Protein 3RAG (pdb70)

Solvent-accessible surface area: 21184 Å² total

Radius of gyration: 26.24 Å; Cα contacts (8 Å, |Δi|>4): 900; chains: 2; bounding box: 59×52×84 Å

Sequence (440 aa):
NATREATIRQILVITDGCSNIGPDPVEAARRAHRHGIVVNVIGIVGRGDAGEQGYQQEAHSIADAGGGCRIVQPADISATAQTHQTQTLQQVVNQELLAVGKSTEDLPPADRARVQVVEKLEEDEVALHLVVCLDTSASRDKIPTVREAVRDLALSLKVRSGPLAVSVIAFPGKGEEATRLVQPFSSEVNVAALEAELVARGGTPTGPAIDHAADLLLSHARNVDATREATIRQILVITDGCSNIGPDPVEAARRAHRHGIVVNVIGIVGAGEQGYQEAHSIADAGGGCRIVQPADISATAQTHQTQTLQQVVNQELLAVGKSTEDLPPADRARVQVVEKLEDEVVALHLVVCLDTSASRDKIPTVVREAVRDLALSLKVRSGPLAVSVIAFPGKEATRLVQPFSSEVNVAALEAELVARGGTPTGPAIDHAADLLLSHARNVD

InterPro domains:
  IPR002035 von Willebrand factor, type A [PF13519] (134-226)
  IPR002035 von Willebrand factor, type A [PS50234] (1-100)
  IPR036465 von Willebrand factor A-like domain superfamily [G3DSA:3.40.50.410] (1-239)
  IPR036465 von Willebrand factor A-like domain superfamily [SSF53300] (3-72)
  IPR036465 von Willebrand factor A-like domain superfamily [SSF53300] (132-235)

Nearest PDB structures (foldseek):
  3rag-assembly2_B  TM=1.002E+00  e=1.460E-38  Alicyclobacillus acidocaldarius subsp. acidocaldarius DSM 446
  3rag-assembly1_A  TM=9.803E-01  e=7.855E-36  Alicyclobacillus acidocaldarius subsp. acidocaldarius DSM 446
  5jc8-assembly1_D  TM=3.194E-01  e=1.294E-02  Paraburkholderia xenovorans LB400
  5jc8-assembly1_B  TM=3.139E-01  e=3.230E-02  Paraburkholderia xenovorans LB400
  3gdf-assembly1_B  TM=3.254E-01  e=4.819E-02  Cladosporium herbarum

Foldseek 3Di:
DVLAPLEAAEEEEEEAADFDDADQQLVLLLVLVVVVYQYEYEHEDDDDPSVRRDCPSNVSSNVSNVHYYYYHLVCLQVVLLLLVSLNLLVVLQVVVVVVPDGLVRDPPVVVVVSVVSVLSSQAREYEYEYEYEQAQVAVSLVSVLVSVQSSLVVSLVGNYAYWYWYKYAPAPDPRGIGGLGATDSGDDSVSSVVGRHHHDGGDNNVSSNVSSVSRVVVVVVVD/DLAVQEAAEEEEEEADDADDDDQLLVLLLVLVVVVYQYEYEHEPLVVVVPVVSNVSNNVSNLHYDYYHLLCLQVVPLLLVSLSLLVVLQVVVCVVPDGLVRDDVVVVVVSVVSVLSSQAHEYEYEYEYEQAQSAPRLVSNLVSVQSNLVVNLVGPYAYWYWYKYAPFVPRIGTQGATDSGDDSVSSVVGRHHHHGGNNNVSSNVSSVSRVVVVVVVD

B-factor: mean 42.64, std 16.04, range [14.72, 180.89]

Secondary structure (DSSP, 8-state):
----S--EEEEEEEESS---SSS-HHHHHHHHHHTT-EEEEEEE--SSS-TT---HHHHHHHHHTT--EEE-GGGHHHHH-------HHHHHHHHHHH----GGGS-HHHHHH--HHHHHHHHS-EEEEEEEE-S----SHHHHHHHHHHHHHHHTTSSS-EEEEEEEES-STT-S-EEEEEEESS--HHHHHHH----S---HHHHHHHHHHHHHHHHHHH-/---TT-EEEEEEEESS---SSS-HHHHHHHHHTTT-EEEEEEEP--GGGTTHHHHHHHHHTB--EEE-GGGHHHHH-------HHHHHHHHHHH----GGGS-HHHHHH--HHHHHHHHS-EEEEEEEE-S----SHHHHHHHHHHHHHHHTTSSS-EEEEEEEES-----EEEEEEESS--HHHHHHH----S---HHHHHHHHHHHHHHHHHHH-

CATH classification: 3.40.50.410

Structure (mmCIF, N/CA/C/O backbone):
data_3RAG
#
_entry.id   3RAG
#
_cell.length_a   46.696
_cell.length_b   85.889
_cell.length_c   132.971
_cell.angle_alpha   90.00
_cell.angle_beta   90.00
_cell.angle_gamma   90.00
#
_symmetry.space_group_name_H-M   'P 21 21 21'
#
loop_
_entity.id
_entity.type
_entity.pdbx_description
1 polymer 'uncharacterized protein'
2 non-polymer 'SODIUM ION'
3 non-polymer GLYCEROL
4 water water
#
loop_
_atom_site.group_PDB
_atom_site.id
_atom_site.type_symbol
_atom_site.label_atom_id
_atom_site.label_alt_id
_atom_site.label_comp_id
_atom_site.label_asym_id
_atom_site.label_entity_id
_atom_site.label_seq_id
_atom_site.pdbx_PDB_ins_code
_atom_site.Cartn_x
_atom_site.Cartn_y
_atom_site.Cartn_z
_atom_site.occupancy
_atom_site.B_iso_or_equiv
_atom_site.auth_seq_id
_atom_site.auth_comp_id
_atom_site.auth_asym_id
_atom_site.auth_atom_id
_atom_site.pdbx_PDB_model_num
ATOM 1 N N . ASN A 1 2 ? -6.257 3.290 98.827 1.00 58.28 -1 ASN A N 1
ATOM 2 C CA . ASN A 1 2 ? -7.671 2.915 98.814 1.00 55.77 -1 ASN A CA 1
ATOM 3 C C . ASN A 1 2 ? -8.488 3.511 99.969 1.00 58.11 -1 ASN A C 1
ATOM 4 O O . ASN A 1 2 ? -7.946 4.182 100.867 1.00 55.59 -1 ASN A O 1
ATOM 9 N N . ALA A 1 3 ? -9.795 3.273 99.934 1.00 58.89 0 ALA A N 1
ATOM 10 C CA . ALA A 1 3 ? -10.712 3.839 100.923 1.00 62.23 0 ALA A CA 1
ATOM 11 C C . ALA A 1 3 ? -10.405 3.382 102.344 1.00 60.48 0 ALA A C 1
ATOM 12 O O . ALA A 1 3 ? -10.439 4.173 103.286 1.00 57.91 0 ALA A O 1
ATOM 22 N N . THR A 1 5 ? -7.682 2.463 103.685 1.00 41.45 2 THR A N 1
ATOM 23 C CA . THR A 1 5 ? -6.462 3.103 104.163 1.00 43.66 2 THR A CA 1
ATOM 24 C C . THR A 1 5 ? -6.765 4.528 104.614 1.00 49.47 2 THR A C 1
ATOM 25 O O . THR A 1 5 ? -6.288 4.997 105.661 1.00 41.05 2 THR A O 1
ATOM 29 N N . ARG A 1 6 ? -7.572 5.222 103.819 1.00 46.60 3 ARG A N 1
ATOM 30 C CA . ARG A 1 6 ? -7.922 6.602 104.127 1.00 49.00 3 ARG A CA 1
ATOM 31 C C . ARG A 1 6 ? -8.772 6.652 105.389 1.00 49.14 3 ARG A C 1
ATOM 32 O O . ARG A 1 6 ? -8.689 7.595 106.171 1.00 48.23 3 ARG A O 1
ATOM 40 N N . GLU A 1 7 ? -9.562 5.614 105.607 1.00 43.33 4 GLU A N 1
ATOM 41 C CA . GLU A 1 7 ? -10.473 5.589 106.741 1.00 47.90 4 GLU A CA 1
ATOM 42 C C . GLU A 1 7 ? -9.799 5.121 108.032 1.00 48.11 4 GLU A C 1
ATOM 43 O O . GLU A 1 7 ? -10.290 5.395 109.121 1.00 52.02 4 GLU A O 1
ATOM 49 N N . ALA A 1 8 ? -8.686 4.401 107.913 1.00 37.99 5 ALA A N 1
ATOM 50 C CA . ALA A 1 8 ? -8.098 3.745 109.079 1.00 33.64 5 ALA A CA 1
ATOM 51 C C . ALA A 1 8 ? -7.035 4.611 109.775 1.00 34.10 5 ALA A C 1
ATOM 52 O O . ALA A 1 8 ? -6.082 4.086 110.346 1.00 36.06 5 ALA A O 1
ATOM 54 N N . THR A 1 9 ? -7.221 5.927 109.735 1.00 30.76 6 THR A N 1
ATOM 55 C CA . THR A 1 9 ? -6.277 6.861 110.380 1.00 33.93 6 THR A CA 1
ATOM 56 C C . THR A 1 9 ? -6.010 6.467 111.828 1.00 36.17 6 THR A C 1
ATOM 57 O O . THR A 1 9 ? -6.940 6.157 112.573 1.00 34.49 6 THR A O 1
ATOM 61 N N . ILE A 1 10 ? -4.736 6.464 112.220 1.00 28.26 7 ILE A N 1
ATOM 62 C CA . ILE A 1 10 ? -4.361 6.061 113.575 1.00 26.88 7 ILE A CA 1
ATOM 63 C C . ILE A 1 10 ? -4.222 7.329 114.431 1.00 27.67 7 ILE A C 1
ATOM 64 O O . ILE A 1 10 ? -3.681 8.324 113.971 1.00 28.96 7 ILE A O 1
ATOM 69 N N . ARG A 1 11 ? -4.750 7.286 115.655 1.00 27.12 8 ARG A N 1
ATOM 70 C CA . ARG A 1 11 ? -4.725 8.436 116.555 1.00 30.54 8 ARG A CA 1
ATOM 71 C C . ARG A 1 11 ? -4.190 8.011 117.918 1.00 26.88 8 ARG A C 1
ATOM 72 O O . ARG A 1 11 ? -4.777 7.152 118.575 1.00 29.39 8 ARG A O 1
ATOM 80 N N . GLN A 1 12 ? -3.077 8.598 118.339 1.00 27.21 9 GLN A N 1
ATOM 81 C CA . GLN A 1 12 ? -2.437 8.138 119.557 1.00 22.65 9 GLN A CA 1
ATOM 82 C C . GLN A 1 12 ? -1.987 9.307 120.390 1.00 24.32 9 GLN A C 1
ATOM 83 O O . GLN A 1 12 ? -1.644 10.361 119.863 1.00 25.92 9 GLN A O 1
ATOM 89 N N . ILE A 1 13 ? -2.000 9.099 121.696 1.00 24.23 10 ILE A N 1
ATOM 90 C CA . ILE A 1 13 ? -1.437 10.055 122.638 1.00 24.82 10 ILE A CA 1
ATOM 91 C C . ILE A 1 13 ? -0.310 9.311 123.337 1.00 26.89 10 ILE A C 1
ATOM 92 O O . ILE A 1 13 ? -0.523 8.220 123.869 1.00 25.25 10 ILE A O 1
ATOM 97 N N . LEU A 1 14 ? 0.893 9.879 123.327 1.00 23.42 11 LEU A N 1
ATOM 98 C CA . LEU A 1 14 ? 2.020 9.227 123.989 1.00 23.36 11 LEU A CA 1
ATOM 99 C C . LEU A 1 14 ? 2.438 10.090 125.174 1.00 24.07 11 LEU A C 1
ATOM 100 O O . LEU A 1 14 ? 2.916 11.204 125.004 1.00 24.91 11 LEU A O 1
ATOM 105 N N . VAL A 1 15 ? 2.263 9.579 126.387 1.00 23.39 12 VAL A N 1
ATOM 106 C CA . VAL A 1 15 ? 2.626 10.348 127.569 1.00 22.61 12 VAL A CA 1
ATOM 107 C C . VAL A 1 15 ? 4.011 9.889 128.022 1.00 21.76 12 VAL A C 1
ATOM 108 O O . VAL A 1 15 ? 4.230 8.691 128.195 1.00 24.26 12 VAL A O 1
ATOM 112 N N . ILE A 1 16 ? 4.919 10.837 128.237 1.00 23.53 13 ILE A N 1
ATOM 113 C CA . ILE A 1 16 ? 6.256 10.533 128.749 1.00 24.28 13 ILE A CA 1
ATOM 114 C C . ILE A 1 16 ? 6.412 11.241 130.093 1.00 24.15 13 ILE A C 1
ATOM 115 O O . ILE A 1 16 ? 6.299 12.481 130.172 1.00 23.79 13 ILE A O 1
ATOM 120 N N . THR A 1 17 ? 6.669 10.483 131.154 1.00 22.24 14 THR A N 1
ATOM 121 C CA . THR A 1 17 ? 6.479 11.042 132.486 1.00 23.62 14 THR A CA 1
ATOM 122 C C . THR A 1 17 ? 7.430 10.404 133.487 1.00 26.68 14 THR A C 1
ATOM 123 O O . THR A 1 17 ? 7.896 9.280 133.269 1.00 27.21 14 THR A O 1
ATOM 127 N N . ASP A 1 18 ? 7.726 11.103 134.580 1.00 24.59 15 ASP A N 1
ATOM 128 C CA . ASP A 1 18 ? 8.535 10.484 135.643 1.00 25.72 15 ASP A CA 1
ATOM 129 C C . ASP A 1 18 ? 7.786 10.253 136.954 1.00 28.98 15 ASP A C 1
ATOM 130 O O . ASP A 1 18 ? 8.401 10.150 138.027 1.00 27.10 15 ASP A O 1
ATOM 135 N N . GLY A 1 19 ? 6.458 10.157 136.882 1.00 26.94 16 GLY A N 1
ATOM 136 C CA . GLY A 1 19 ? 5.711 9.730 138.054 1.00 28.23 16 GLY A CA 1
ATOM 137 C C . GLY A 1 19 ? 4.241 10.091 138.004 1.00 33.54 16 GLY A C 1
ATOM 138 O O . GLY A 1 19 ? 3.848 10.970 137.241 1.00 30.84 16 GLY A O 1
ATOM 139 N N . CYS A 1 20 ? 3.445 9.458 138.861 1.00 27.83 17 CYS A N 1
ATOM 140 C CA . CYS A 1 20 ? 1.996 9.636 138.857 1.00 28.36 17 CYS A CA 1
ATOM 141 C C . CYS A 1 20 ? 1.550 11.085 139.058 1.00 27.40 17 CYS A C 1
ATOM 142 O O . CYS A 1 20 ? 2.234 11.882 139.705 1.00 27.97 17 CYS A O 1
ATOM 145 N N . SER A 1 21 ? 0.382 11.418 138.518 1.00 28.90 18 SER A N 1
ATOM 146 C CA . SER A 1 21 ? -0.165 12.778 138.694 1.00 29.55 18 SER A CA 1
ATOM 147 C C . SER A 1 21 ? -0.301 13.133 140.164 1.00 31.83 18 SER A C 1
ATOM 148 O O . SER A 1 21 ? -0.553 12.270 141.008 1.00 32.09 18 SER A O 1
ATOM 151 N N . ASN A 1 22 ? -0.156 14.417 140.482 1.00 27.72 19 ASN A N 1
ATOM 152 C CA . ASN A 1 22 ? -0.296 14.832 141.863 1.00 27.05 19 ASN A CA 1
ATOM 153 C C . ASN A 1 22 ? -1.089 16.115 141.988 1.00 31.69 19 ASN A C 1
ATOM 154 O O . ASN A 1 22 ? -1.151 16.693 143.054 1.00 30.88 19 ASN A O 1
ATOM 159 N N . ILE A 1 23 ? -1.693 16.563 140.890 1.00 30.19 20 ILE A N 1
ATOM 160 C CA . ILE A 1 23 ? -2.561 17.744 140.960 1.00 30.29 20 ILE A CA 1
ATOM 161 C C . ILE A 1 23 ? -3.606 17.613 139.857 1.00 27.24 20 ILE A C 1
ATOM 162 O O . ILE A 1 23 ? -3.331 17.063 138.786 1.00 29.33 20 ILE A O 1
ATOM 167 N N . GLY A 1 24 ? -4.825 18.058 140.137 1.00 30.20 21 GLY A N 1
ATOM 168 C CA . GLY A 1 24 ? -5.833 18.018 139.093 1.00 27.89 21 GLY A CA 1
ATOM 169 C C . GLY A 1 24 ? -6.554 16.683 138.985 1.00 31.77 21 GLY A C 1
ATOM 170 O O . GLY A 1 24 ? -6.349 15.775 139.792 1.00 31.27 21 GLY A O 1
ATOM 171 N N . PRO A 1 25 ? -7.422 16.564 137.979 1.00 29.32 22 PRO A N 1
ATOM 172 C CA . PRO A 1 25 ? -8.340 15.423 137.909 1.00 27.76 22 PRO A CA 1
ATOM 173 C C . PRO A 1 25 ? -7.670 14.154 137.372 1.00 30.50 22 PRO A C 1
ATOM 174 O O . PRO A 1 25 ? -6.535 14.173 136.885 1.00 30.03 22 PRO A O 1
ATOM 178 N N . ASP A 1 26 ? -8.380 13.046 137.510 1.00 26.64 23 ASP A N 1
ATOM 179 C CA . ASP A 1 26 ? -7.813 11.706 137.274 1.00 29.02 23 ASP A CA 1
ATOM 180 C C . ASP A 1 26 ? -7.504 11.390 135.812 1.00 27.09 23 ASP A C 1
ATOM 181 O O . ASP A 1 26 ? -8.392 11.363 134.966 1.00 27.88 23 ASP A O 1
ATOM 186 N N . PRO A 1 27 ? -6.216 11.162 135.489 1.00 26.05 24 PRO A N 1
ATOM 187 C CA . PRO A 1 27 ? -5.854 10.894 134.089 1.00 25.59 24 PRO A CA 1
ATOM 188 C C . PRO A 1 27 ? -6.355 9.533 133.605 1.00 25.46 24 PRO A C 1
ATOM 189 O O . PRO A 1 27 ? -6.409 9.300 132.397 1.00 27.34 24 PRO A O 1
ATOM 193 N N . VAL A 1 28 ? -6.680 8.621 134.524 1.00 23.82 25 VAL A N 1
ATOM 194 C CA . VAL A 1 28 ? -7.222 7.344 134.079 1.00 27.72 25 VAL A CA 1
ATOM 195 C C . VAL A 1 28 ? -8.562 7.573 133.365 1.00 28.67 25 VAL A C 1
ATOM 196 O O . VAL A 1 28 ? -8.838 6.998 132.312 1.00 27.19 25 VAL A O 1
ATOM 200 N N . GLU A 1 29 ? -9.387 8.425 133.942 1.00 27.51 26 GLU A N 1
ATOM 201 C CA . GLU A 1 29 ? -10.663 8.783 133.326 1.00 30.91 26 GLU A CA 1
ATOM 202 C C . GLU A 1 29 ? -10.467 9.539 132.009 1.00 30.15 26 GLU A C 1
ATOM 203 O O . GLU A 1 29 ? -11.225 9.349 131.051 1.00 30.24 26 GLU A O 1
ATOM 209 N N . ALA A 1 30 ? -9.460 10.411 131.965 1.00 28.33 27 ALA A N 1
ATOM 210 C CA . ALA A 1 30 ? -9.145 11.140 130.736 1.00 29.57 27 ALA A CA 1
ATOM 211 C C . ALA A 1 30 ? -8.800 10.169 129.618 1.00 31.23 27 ALA A C 1
ATOM 212 O O . ALA A 1 30 ? -9.232 10.333 128.468 1.00 30.36 27 ALA A O 1
ATOM 214 N N . ALA A 1 31 ? -8.013 9.140 129.946 1.00 28.11 28 ALA A N 1
ATOM 215 C CA . ALA A 1 31 ? -7.620 8.163 128.938 1.00 26.23 28 ALA A CA 1
ATOM 216 C C . ALA A 1 31 ? -8.836 7.354 128.499 1.00 26.29 28 ALA A C 1
ATOM 217 O O . ALA A 1 31 ? -8.973 7.013 127.323 1.00 27.81 28 ALA A O 1
ATOM 219 N N . ARG A 1 32 ? -9.700 7.020 129.450 1.00 30.34 29 ARG A N 1
ATOM 220 C CA . ARG A 1 32 ? -10.913 6.257 129.128 1.00 30.13 29 ARG A CA 1
ATOM 221 C C . ARG A 1 32 ? -11.790 7.076 128.157 1.00 28.45 29 ARG A C 1
ATOM 222 O O . ARG A 1 32 ? -12.304 6.545 127.169 1.00 32.56 29 ARG A O 1
ATOM 230 N N . ARG A 1 33 ? -11.949 8.372 128.431 1.00 30.62 30 ARG A N 1
ATOM 231 C CA . ARG A 1 33 ? -12.638 9.273 127.489 1.00 29.39 30 ARG A CA 1
ATOM 232 C C . ARG A 1 33 ? -12.006 9.289 126.106 1.00 33.75 30 ARG A C 1
ATOM 233 O O . ARG A 1 33 ? -12.698 9.187 125.092 1.00 30.33 30 ARG A O 1
ATOM 241 N N . ALA A 1 34 ? -10.689 9.463 126.061 1.00 28.14 31 ALA A N 1
ATOM 242 C CA . ALA A 1 34 ? -9.972 9.444 124.784 1.00 29.06 31 ALA A CA 1
ATOM 243 C C . ALA A 1 34 ? -10.253 8.174 123.984 1.00 30.54 31 ALA A C 1
ATOM 244 O O . ALA A 1 34 ? -10.508 8.234 122.772 1.00 30.59 31 ALA A O 1
ATOM 246 N N . HIS A 1 35 ? -10.179 7.026 124.657 1.00 28.53 32 HIS A N 1
ATOM 247 C CA . HIS A 1 35 ? -10.324 5.737 123.987 1.00 27.98 32 HIS A CA 1
ATOM 248 C C . HIS A 1 35 ? -11.712 5.520 123.384 1.00 31.02 32 HIS A C 1
ATOM 249 O O . HIS A 1 35 ? -11.843 4.799 122.399 1.00 32.51 32 HIS A O 1
ATOM 256 N N . ARG A 1 36 ? -12.741 6.147 123.948 1.00 32.19 33 ARG A N 1
ATOM 257 C CA . ARG A 1 36 ? -14.079 6.039 123.363 1.00 34.62 33 ARG A CA 1
ATOM 258 C C . ARG A 1 36 ? -14.092 6.609 121.940 1.00 41.24 33 ARG A C 1
ATOM 259 O O . ARG A 1 36 ? -14.942 6.252 121.124 1.00 41.49 33 ARG A O 1
ATOM 267 N N . HIS A 1 37 ? -13.137 7.486 121.639 1.00 37.59 34 HIS A N 1
ATOM 268 C CA . HIS A 1 37 ? -13.029 8.066 120.297 1.00 37.39 34 HIS A CA 1
ATOM 269 C C . HIS A 1 37 ? -12.098 7.284 119.403 1.00 40.29 34 HIS A C 1
ATOM 270 O O . HIS A 1 37 ? -11.816 7.705 118.280 1.00 46.18 34 HIS A O 1
ATOM 277 N N . GLY A 1 38 ? -11.603 6.154 119.898 1.00 33.74 35 GLY A N 1
ATOM 278 C CA . GLY A 1 38 ? -10.670 5.352 119.134 1.00 36.41 35 GLY A CA 1
ATOM 279 C C . GLY A 1 38 ? -9.204 5.748 119.313 1.00 37.14 35 GLY A C 1
ATOM 280 O O . GLY A 1 38 ? -8.306 5.125 118.744 1.00 42.57 35 GLY A O 1
ATOM 281 N N . ILE A 1 39 ? -8.952 6.750 120.139 1.00 29.83 36 ILE A N 1
ATOM 282 C CA . ILE A 1 39 ? -7.568 7.158 120.415 1.00 26.17 36 ILE A CA 1
ATOM 283 C C . ILE A 1 39 ? -6.918 6.127 121.321 1.00 28.54 36 ILE A C 1
ATOM 284 O O . ILE A 1 39 ? -7.547 5.660 122.270 1.00 30.41 36 ILE A O 1
ATOM 289 N N . VAL A 1 40 ? -5.661 5.782 121.055 1.00 24.59 37 VAL A N 1
ATOM 290 C CA . VAL A 1 40 ? -4.953 4.847 121.930 1.00 24.08 37 VAL A CA 1
ATOM 291 C C . VAL A 1 40 ? -3.967 5.679 122.747 1.00 27.34 37 VAL A C 1
ATOM 292 O O . VAL A 1 40 ? -3.276 6.535 122.180 1.00 27.25 37 VAL A O 1
ATOM 296 N N . VAL A 1 41 ? -3.905 5.441 124.065 1.00 26.68 38 VAL A N 1
ATOM 297 C CA . VAL A 1 41 ? -3.001 6.210 124.928 1.00 25.61 38 VAL A CA 1
ATOM 298 C C . VAL A 1 41 ? -1.909 5.273 125.423 1.00 26.60 38 VAL A C 1
ATOM 299 O O . VAL A 1 41 ? -2.202 4.247 126.054 1.00 27.46 38 VAL A O 1
ATOM 303 N N . ASN A 1 42 ? -0.662 5.618 125.105 1.00 24.40 39 ASN A N 1
ATOM 304 C CA . ASN A 1 42 ? 0.520 4.868 125.541 1.00 23.59 39 ASN A CA 1
ATOM 305 C C . ASN A 1 42 ? 1.276 5.687 126.587 1.00 23.81 39 ASN A C 1
ATOM 306 O O . ASN A 1 42 ? 1.223 6.929 126.569 1.00 24.51 39 ASN A O 1
ATOM 311 N N . VAL A 1 43 ? 1.939 5.020 127.525 1.00 26.50 40 VAL A N 1
ATOM 312 C CA . VAL A 1 43 ? 2.668 5.749 128.570 1.00 24.02 40 VAL A CA 1
ATOM 313 C C . VAL A 1 43 ? 4.071 5.176 128.723 1.00 23.60 40 VAL A C 1
ATOM 314 O O . VAL A 1 43 ? 4.249 3.960 128.882 1.00 25.33 40 VAL A O 1
ATOM 318 N N . ILE A 1 44 ? 5.053 6.064 128.692 1.00 23.46 41 ILE A N 1
ATOM 319 C CA . ILE A 1 44 ? 6.411 5.691 129.069 1.00 23.88 41 ILE A CA 1
ATOM 320 C C . ILE A 1 44 ? 6.731 6.315 130.418 1.00 25.16 41 ILE A C 1
ATOM 321 O O . ILE A 1 44 ? 6.703 7.548 130.577 1.00 26.33 41 ILE A O 1
ATOM 326 N N . GLY A 1 45 ? 7.041 5.463 131.393 1.00 24.12 42 GLY A N 1
ATOM 327 C CA . GLY A 1 45 ? 7.497 5.934 132.701 1.00 24.49 42 GLY A CA 1
ATOM 328 C C . GLY A 1 45 ? 9.027 5.882 132.690 1.00 29.47 42 GLY A C 1
ATOM 329 O O . GLY A 1 45 ? 9.615 4.987 132.098 1.00 30.10 42 GLY A O 1
ATOM 330 N N . ILE A 1 46 ? 9.670 6.849 133.328 1.00 30.59 43 ILE A N 1
ATOM 331 C CA . ILE A 1 46 ? 11.125 6.926 133.286 1.00 26.21 43 ILE A CA 1
ATOM 332 C C . ILE A 1 46 ? 11.736 6.476 134.606 1.00 27.78 43 ILE A C 1
ATOM 333 O O . ILE A 1 46 ? 11.358 6.956 135.680 1.00 32.94 43 ILE A O 1
ATOM 338 N N . VAL A 1 47 ? 12.674 5.533 134.534 1.00 29.04 44 VAL A N 1
ATOM 339 C CA . VAL A 1 47 ? 13.474 5.165 135.700 1.00 33.88 44 VAL A CA 1
ATOM 340 C C . VAL A 1 47 ? 14.574 6.236 135.906 1.00 37.37 44 VAL A C 1
ATOM 341 O O . VAL A 1 47 ? 15.464 6.382 135.065 1.00 38.17 44 VAL A O 1
ATOM 345 N N . GLY A 1 48 ? 14.497 6.977 137.000 1.00 42.42 45 GLY A N 1
ATOM 346 C CA . GLY A 1 48 ? 15.502 7.970 137.363 1.00 49.03 45 GLY A CA 1
ATOM 347 C C . GLY A 1 48 ? 16.545 7.390 138.310 1.00 49.56 45 GLY A C 1
ATOM 348 O O . GLY A 1 48 ? 17.030 6.281 138.083 1.00 45.49 45 GLY A O 1
ATOM 349 N N . ARG A 1 49 ? 16.888 8.127 139.367 1.00 49.69 46 ARG A N 1
ATOM 350 C CA . ARG A 1 49 ? 17.865 7.665 140.364 1.00 49.90 46 ARG A CA 1
ATOM 351 C C . ARG A 1 49 ? 17.492 8.187 141.759 1.00 48.55 46 ARG A C 1
ATOM 352 O O . ARG A 1 49 ? 16.638 9.062 141.887 1.00 55.26 46 ARG A O 1
ATOM 360 N N . GLY A 1 50 ? 18.137 7.658 142.795 1.00 40.67 47 GLY A N 1
ATOM 361 C CA . GLY A 1 50 ? 17.822 8.028 144.162 1.00 42.39 47 GLY A CA 1
ATOM 362 C C . GLY A 1 50 ? 16.869 7.021 144.782 1.00 50.95 47 GLY A C 1
ATOM 363 O O . GLY A 1 50 ? 16.934 5.827 144.481 1.00 58.72 47 GLY A O 1
ATOM 364 N N . ASP A 1 51 ? 15.968 7.491 145.639 1.00 40.86 48 ASP A N 1
ATOM 365 C CA . ASP A 1 51 ? 15.049 6.574 146.323 1.00 36.39 48 ASP A CA 1
ATOM 366 C C . ASP A 1 51 ? 13.764 6.350 145.527 1.00 34.96 48 ASP A C 1
ATOM 367 O O . ASP A 1 51 ? 12.879 5.614 145.975 1.00 35.59 48 ASP A O 1
ATOM 372 N N . ALA A 1 52 ? 13.677 6.987 144.354 1.00 32.09 49 ALA A N 1
ATOM 373 C CA . ALA A 1 52 ? 12.537 6.852 143.436 1.00 30.81 49 ALA A CA 1
ATOM 374 C C . ALA A 1 52 ? 11.191 7.188 144.076 1.00 32.85 49 ALA A C 1
ATOM 375 O O . ALA A 1 52 ? 10.152 6.711 143.634 1.00 30.97 49 ALA A O 1
ATOM 377 N N . GLY A 1 53 ? 11.210 8.020 145.107 1.00 32.24 50 GLY A N 1
ATOM 378 C CA . GLY A 1 53 ? 10.014 8.321 145.873 1.00 34.58 50 GLY A CA 1
ATOM 379 C C . GLY A 1 53 ? 8.845 8.800 145.026 1.00 35.23 50 GLY A C 1
ATOM 380 O O . GLY A 1 53 ? 7.706 8.453 145.306 1.00 36.68 50 GLY A O 1
ATOM 381 N N . GLU A 1 54 ? 9.124 9.599 143.996 1.00 33.05 51 GLU A N 1
ATOM 382 C CA . GLU A 1 54 ? 8.061 10.221 143.202 1.00 34.41 51 GLU A CA 1
ATOM 383 C C . GLU A 1 54 ? 7.684 9.388 141.993 1.00 33.61 51 GLU A C 1
ATOM 384 O O . GLU A 1 54 ? 6.681 9.658 141.317 1.00 34.99 51 GLU A O 1
ATOM 390 N N . GLN A 1 55 ? 8.486 8.364 141.719 1.00 33.42 52 GLN A N 1
ATOM 391 C CA . GLN A 1 55 ? 8.315 7.587 140.509 1.00 32.84 52 GLN A CA 1
ATOM 392 C C . GLN A 1 55 ? 7.343 6.415 140.706 1.00 32.79 52 GLN A C 1
ATOM 393 O O . GLN A 1 55 ? 7.729 5.250 140.634 1.00 33.99 52 GLN A O 1
ATOM 399 N N . GLY A 1 56 ? 6.084 6.727 140.985 1.00 32.91 53 GLY A N 1
ATOM 400 C CA . GLY A 1 56 ? 5.087 5.671 141.080 1.00 32.46 53 GLY A CA 1
ATOM 401 C C . GLY A 1 56 ? 4.394 5.480 139.751 1.00 27.78 53 GLY A C 1
ATOM 402 O O . GLY A 1 56 ? 3.875 6.445 139.172 1.00 29.09 53 GLY A O 1
ATOM 403 N N . TYR A 1 57 ? 4.370 4.243 139.267 1.00 27.92 54 TYR A N 1
ATOM 404 C CA . TYR A 1 57 ? 3.805 3.951 137.956 1.00 29.37 54 TYR A CA 1
ATOM 405 C C . TYR A 1 57 ? 2.567 3.047 137.967 1.00 26.21 54 TYR A C 1
ATOM 406 O O . TYR A 1 57 ? 2.210 2.506 136.941 1.00 25.85 54 TYR A O 1
ATOM 415 N N A GLN A 1 58 ? 1.922 2.951 139.126 0.44 27.35 55 GLN A N 1
ATOM 416 N N B GLN A 1 58 ? 1.910 2.874 139.114 0.56 27.91 55 GLN A N 1
ATOM 417 C CA A GLN A 1 58 ? 0.637 2.275 139.237 0.44 28.53 55 GLN A CA 1
ATOM 418 C CA B GLN A 1 58 ? 0.613 2.191 139.081 0.56 26.39 55 GLN A CA 1
ATOM 419 C C A GLN A 1 58 ? -0.417 2.972 138.366 0.44 27.62 55 GLN A C 1
ATOM 420 C C B GLN A 1 58 ? -0.285 2.985 138.140 0.56 26.97 55 GLN A C 1
ATOM 421 O O A GLN A 1 58 ? -1.239 2.327 137.709 0.44 26.40 55 GLN A O 1
ATOM 422 O O B GLN A 1 58 ? -0.894 2.425 137.231 0.56 26.46 55 GLN A O 1
ATOM 433 N N . GLU A 1 59 ? -0.370 4.299 138.366 1.00 25.86 56 GLU A N 1
ATOM 434 C CA . GLU A 1 59 ? -1.259 5.129 137.554 1.00 25.46 56 GLU A CA 1
ATOM 435 C C . GLU A 1 59 ? -0.933 5.001 136.072 1.00 24.32 56 GLU A C 1
ATOM 436 O O . GLU A 1 59 ? -1.821 4.873 135.235 1.00 26.98 56 GLU A O 1
ATOM 442 N N . ALA A 1 60 ? 0.348 5.039 135.730 1.00 24.36 57 ALA A N 1
ATOM 443 C CA . ALA A 1 60 ? 0.752 4.859 134.319 1.00 27.17 57 ALA A CA 1
ATOM 444 C C . ALA A 1 60 ? 0.160 3.580 133.716 1.00 28.48 57 ALA A C 1
ATOM 445 O O . ALA A 1 60 ? -0.338 3.586 132.596 1.00 25.49 57 ALA A O 1
ATOM 447 N N . HIS A 1 61 ? 0.220 2.486 134.472 1.00 28.43 58 HIS A N 1
ATOM 448 C CA . HIS A 1 61 ? -0.351 1.227 134.012 1.00 28.70 58 HIS A CA 1
ATOM 449 C C . HIS A 1 61 ? -1.867 1.340 133.831 1.00 29.46 58 HIS A C 1
ATOM 450 O O . HIS A 1 61 ? -2.420 0.835 132.838 1.00 29.17 58 HIS A O 1
ATOM 457 N N . SER A 1 62 ? -2.528 1.999 134.785 1.00 26.86 59 SER A N 1
ATOM 458 C CA . SER A 1 62 ? -3.979 2.173 134.698 1.00 27.66 59 SER A CA 1
ATOM 459 C C . SER A 1 62 ? -4.376 3.084 133.535 1.00 28.35 59 SER A C 1
ATOM 460 O O . SER A 1 62 ? -5.414 2.880 132.904 1.00 28.03 59 SER A O 1
ATOM 463 N N . ILE A 1 63 ? -3.552 4.095 133.260 1.00 25.64 60 ILE A N 1
ATOM 464 C CA . ILE A 1 63 ? -3.800 4.990 132.126 1.00 26.04 60 ILE A CA 1
ATOM 465 C C . ILE A 1 63 ? -3.713 4.208 130.826 1.00 27.96 60 ILE A C 1
ATOM 466 O O . ILE A 1 63 ? -4.581 4.309 129.955 1.00 26.16 60 ILE A O 1
ATOM 471 N N . ALA A 1 64 ? -2.654 3.422 130.670 1.00 26.26 61 ALA A N 1
ATOM 472 C CA . ALA A 1 64 ? -2.510 2.656 129.435 1.00 26.59 61 ALA A CA 1
ATOM 473 C C . ALA A 1 64 ? -3.644 1.629 129.284 1.00 27.98 61 ALA A C 1
ATOM 474 O O . ALA A 1 64 ? -4.200 1.448 128.200 1.00 27.63 61 ALA A O 1
ATOM 476 N N . ASP A 1 65 ? -4.019 0.993 130.385 1.00 28.39 62 ASP A N 1
ATOM 477 C CA . ASP A 1 65 ? -5.107 0.027 130.340 1.00 30.48 62 ASP A CA 1
ATOM 478 C C . ASP A 1 65 ? -6.388 0.697 129.859 1.00 30.85 62 ASP A C 1
ATOM 479 O O . ASP A 1 65 ? -7.036 0.235 128.914 1.00 28.52 62 ASP A O 1
ATOM 484 N N . ALA A 1 66 ? -6.749 1.810 130.492 1.00 28.51 63 ALA A N 1
ATOM 485 C CA . ALA A 1 66 ? -7.987 2.505 130.133 1.00 29.53 63 ALA A CA 1
ATOM 486 C C . ALA A 1 66 ? -7.936 3.142 128.750 1.00 31.49 63 ALA A C 1
ATOM 487 O O . ALA A 1 66 ? -8.975 3.313 128.098 1.00 29.90 63 ALA A O 1
ATOM 489 N N . GLY A 1 67 ? -6.738 3.525 128.308 1.00 26.46 64 GLY A N 1
ATOM 490 C CA . GLY A 1 67 ? -6.584 4.132 126.996 1.00 28.34 64 GLY A CA 1
ATOM 491 C C . GLY A 1 67 ? -6.303 3.144 125.883 1.00 32.54 64 GLY A C 1
ATOM 492 O O . GLY A 1 67 ? -5.987 3.539 124.756 1.00 30.60 64 GLY A O 1
ATOM 493 N N . GLY A 1 68 ? -6.405 1.849 126.199 1.00 28.87 65 GLY A N 1
ATOM 494 C CA . GLY A 1 68 ? -6.248 0.802 125.205 1.00 28.68 65 GLY A CA 1
ATOM 495 C C . GLY A 1 68 ? -4.838 0.686 124.654 1.00 32.84 65 GLY A C 1
ATOM 496 O O . GLY A 1 68 ? -4.641 0.169 123.549 1.00 28.57 65 GLY A O 1
ATOM 497 N N . GLY A 1 69 ? -3.849 1.147 125.419 1.00 26.95 66 GLY A N 1
ATOM 498 C CA . GLY A 1 69 ? -2.476 1.155 124.934 1.00 24.71 66 GLY A CA 1
ATOM 499 C C . GLY A 1 69 ? -1.503 0.377 125.816 1.00 27.32 66 GLY A C 1
ATOM 500 O O . GLY A 1 69 ? -1.886 -0.569 126.521 1.00 28.91 66 GLY A O 1
ATOM 509 N N . CYS A 1 71 ? 2.054 0.338 128.499 1.00 27.45 68 CYS A N 1
ATOM 510 C CA . CYS A 1 71 ? 2.914 1.060 129.432 1.00 24.86 68 CYS A CA 1
ATOM 511 C C . CYS A 1 71 ? 4.264 0.364 129.477 1.00 28.84 68 CYS A C 1
ATOM 512 O O . CYS A 1 71 ? 4.334 -0.868 129.647 1.00 26.08 68 CYS A O 1
ATOM 515 N N . ARG A 1 72 ? 5.335 1.138 129.329 1.00 25.26 69 ARG A N 1
ATOM 516 C CA . ARG A 1 72 ? 6.678 0.599 129.520 1.00 27.78 69 ARG A CA 1
ATOM 517 C C . ARG A 1 72 ? 7.424 1.560 130.440 1.00 26.82 69 ARG A C 1
ATOM 518 O O . ARG A 1 72 ? 7.155 2.755 130.436 1.00 27.95 69 ARG A O 1
ATOM 526 N N . ILE A 1 73 ? 8.364 1.018 131.200 1.00 25.83 70 ILE A N 1
ATOM 527 C CA . ILE A 1 73 ? 9.100 1.767 132.206 1.00 26.13 70 ILE A CA 1
ATOM 528 C C . ILE A 1 73 ? 10.587 1.586 131.903 1.00 30.17 70 ILE A C 1
ATOM 529 O O . ILE A 1 73 ? 11.085 0.473 131.911 1.00 29.22 70 ILE A O 1
ATOM 534 N N . VAL A 1 74 ? 11.291 2.672 131.579 1.00 25.97 71 VAL A N 1
ATOM 535 C CA . VAL A 1 74 ? 12.628 2.494 130.995 1.00 29.49 71 VAL A CA 1
ATOM 536 C C . VAL A 1 74 ? 13.591 3.556 131.470 1.00 29.35 71 VAL A C 1
ATOM 537 O O . VAL A 1 74 ? 13.177 4.609 131.925 1.00 27.26 71 VAL A O 1
ATOM 541 N N . GLN A 1 75 ? 14.884 3.271 131.375 1.00 30.02 72 GLN A N 1
ATOM 542 C CA . GLN A 1 75 ? 15.876 4.311 131.641 1.00 32.01 72 GLN A CA 1
ATOM 543 C C . GLN A 1 75 ? 15.887 5.341 130.512 1.00 34.19 72 GLN A C 1
ATOM 544 O O . GLN A 1 75 ? 15.429 5.056 129.398 1.00 30.78 72 GLN A O 1
ATOM 550 N N . PRO A 1 76 ? 16.389 6.554 130.802 1.00 30.93 73 PRO A N 1
ATOM 551 C CA . PRO A 1 76 ? 16.364 7.654 129.830 1.00 33.28 73 PRO A CA 1
ATOM 552 C C . PRO A 1 76 ? 16.994 7.264 128.491 1.00 28.85 73 PRO A C 1
ATOM 553 O O . PRO A 1 76 ? 16.432 7.596 127.465 1.00 31.97 73 PRO A O 1
ATOM 557 N N . ALA A 1 77 ? 18.104 6.528 128.520 1.00 35.13 74 ALA A N 1
ATOM 558 C CA . ALA A 1 77 ? 18.789 6.133 127.282 1.00 37.94 74 ALA A CA 1
ATOM 559 C C . ALA A 1 77 ? 17.887 5.324 126.350 1.00 38.43 74 ALA A C 1
ATOM 560 O O . ALA A 1 77 ? 18.105 5.284 125.137 1.00 36.14 74 ALA A O 1
ATOM 562 N N . ASP A 1 78 ? 16.862 4.693 126.913 1.00 31.60 75 ASP A N 1
ATOM 563 C CA . ASP A 1 78 ? 16.014 3.811 126.111 1.00 29.28 75 ASP A CA 1
ATOM 564 C C . ASP A 1 78 ? 14.680 4.394 125.701 1.00 32.49 75 ASP A C 1
ATOM 565 O O . ASP A 1 78 ? 13.887 3.724 125.038 1.00 31.02 75 ASP A O 1
ATOM 570 N N . ILE A 1 79 ? 14.427 5.650 126.054 1.00 32.80 76 ILE A N 1
ATOM 571 C CA . ILE A 1 79 ? 13.131 6.231 125.728 1.00 29.09 76 ILE A CA 1
ATOM 572 C C . ILE A 1 79 ? 12.840 6.254 124.237 1.00 29.61 76 ILE A C 1
ATOM 573 O O 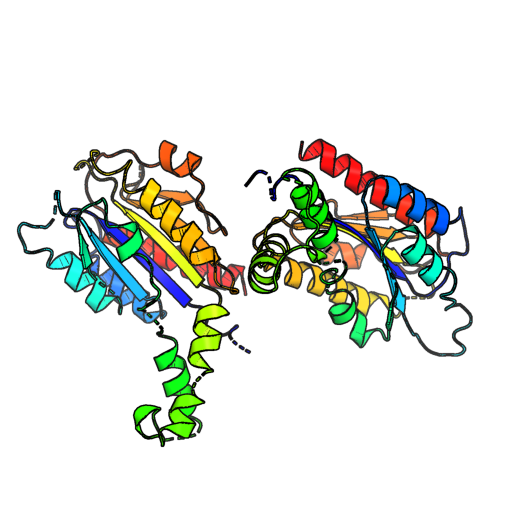. ILE A 1 79 ? 11.739 5.934 123.809 1.00 28.53 76 ILE A O 1
ATOM 578 N N . SER A 1 80 ? 13.828 6.624 123.432 1.00 34.09 77 SER A N 1
ATOM 579 C CA . SER A 1 80 ? 13.601 6.746 122.000 1.00 36.75 77 SER A CA 1
ATOM 580 C C . SER A 1 80 ? 13.189 5.418 121.340 1.00 34.34 77 SER A C 1
ATOM 581 O O . SER A 1 80 ? 12.143 5.304 120.694 1.00 31.15 77 SER A O 1
ATOM 584 N N . ALA A 1 81 ? 14.026 4.408 121.509 1.00 33.43 78 ALA A N 1
ATOM 585 C CA . ALA A 1 81 ? 13.722 3.090 120.983 1.00 33.69 78 ALA A CA 1
ATOM 586 C C . ALA A 1 81 ? 12.387 2.564 121.516 1.00 32.62 78 ALA A C 1
ATOM 587 O O . ALA A 1 81 ? 11.612 1.940 120.788 1.00 32.15 78 ALA A O 1
ATOM 589 N N . THR A 1 82 ? 12.117 2.824 122.789 1.00 31.12 79 THR A N 1
ATOM 590 C CA . THR A 1 82 ? 10.886 2.328 123.391 1.00 30.01 79 THR A CA 1
ATOM 591 C C . THR A 1 82 ? 9.652 2.988 122.775 1.00 28.98 79 THR A C 1
ATOM 592 O O . THR A 1 82 ? 8.661 2.306 122.489 1.00 31.32 79 THR A O 1
ATOM 596 N N . ALA A 1 83 ? 9.718 4.308 122.599 1.00 29.22 80 ALA A N 1
ATOM 597 C CA . ALA A 1 83 ? 8.624 5.062 121.979 1.00 30.85 80 ALA A CA 1
ATOM 598 C C . ALA A 1 83 ? 8.333 4.556 120.561 1.00 32.33 80 ALA A C 1
ATOM 599 O O . ALA A 1 83 ? 7.183 4.381 120.176 1.00 29.89 80 ALA A O 1
ATOM 601 N N . GLN A 1 84 ? 9.387 4.310 119.796 1.00 30.93 81 GLN A N 1
ATOM 602 C CA . GLN A 1 84 ? 9.213 3.794 118.442 1.00 33.93 81 GLN A CA 1
ATOM 603 C C . GLN A 1 84 ? 8.566 2.401 118.470 1.00 34.38 81 GLN A C 1
ATOM 604 O O . GLN A 1 84 ? 7.593 2.153 117.748 1.00 36.59 81 GLN A O 1
ATOM 626 N N . THR A 1 87 ? 4.771 2.591 119.583 1.00 30.12 84 THR A N 1
ATOM 627 C CA . THR A 1 87 ? 3.914 3.262 118.599 1.00 31.92 84 THR A CA 1
ATOM 628 C C . THR A 1 87 ? 3.611 2.263 117.487 1.00 36.02 84 THR A C 1
ATOM 629 O O . THR A 1 87 ? 2.452 2.050 117.121 1.00 30.36 84 THR A O 1
ATOM 633 N N . HIS A 1 88 ? 4.652 1.614 116.977 1.00 30.79 85 HIS A N 1
ATOM 634 C CA . HIS A 1 88 ? 4.430 0.585 115.949 1.00 38.51 85 HIS A CA 1
ATOM 635 C C . HIS A 1 88 ? 3.619 -0.628 116.418 1.00 36.33 85 HIS A C 1
ATOM 636 O O . HIS A 1 88 ? 2.708 -1.095 115.711 1.00 33.01 85 HIS A O 1
ATOM 643 N N . GLN A 1 89 ? 3.912 -1.143 117.610 1.00 31.49 86 GLN A N 1
ATOM 644 C CA . GLN A 1 89 ? 3.193 -2.317 118.054 1.00 34.46 86 GLN A CA 1
ATOM 645 C C . GLN A 1 89 ? 1.708 -2.036 118.311 1.00 35.38 86 GLN A C 1
ATOM 646 O O . GLN A 1 89 ? 0.860 -2.845 117.956 1.00 32.35 86 GLN A O 1
ATOM 652 N N . THR A 1 90 ? 1.379 -0.895 118.920 1.00 29.58 87 THR A N 1
ATOM 653 C CA . THR A 1 90 ? -0.032 -0.569 119.141 1.00 30.56 87 THR A CA 1
ATOM 654 C C . THR A 1 90 ? -0.752 -0.200 117.822 1.00 27.04 87 THR A C 1
ATOM 655 O O . THR A 1 90 ? -1.919 -0.554 117.646 1.00 33.35 87 THR A O 1
ATOM 667 N N . GLN A 1 92 ? -0.012 -1.527 114.965 1.00 31.07 89 GLN A N 1
ATOM 668 C CA . GLN A 1 92 ? -0.233 -2.848 114.371 1.00 34.01 89 GLN A CA 1
ATOM 669 C C . GLN A 1 92 ? -1.453 -3.549 114.972 1.00 34.51 89 GLN A C 1
ATOM 670 O O . GLN A 1 92 ? -2.290 -4.060 114.243 1.00 35.20 89 GLN A O 1
ATOM 684 N N . THR A 1 94 ? -4.073 -2.202 116.499 1.00 29.55 91 THR A N 1
ATOM 685 C CA . THR A 1 94 ? -5.284 -1.490 116.138 1.00 30.02 91 THR A CA 1
ATOM 686 C C . THR A 1 94 ? -5.689 -1.833 114.695 1.00 32.79 91 THR A C 1
ATOM 687 O O . THR A 1 94 ? -6.862 -2.084 114.400 1.00 31.03 91 THR A O 1
ATOM 691 N N . LEU A 1 95 ? -4.712 -1.837 113.799 1.00 28.64 92 LEU A N 1
ATOM 692 C CA . LEU A 1 95 ? -5.003 -2.122 112.390 1.00 31.01 92 LEU A CA 1
ATOM 693 C C . LEU A 1 95 ? -5.433 -3.578 112.165 1.00 31.95 92 LEU A C 1
ATOM 694 O O . LEU A 1 95 ? -6.256 -3.871 111.282 1.00 34.68 92 LEU A O 1
ATOM 699 N N . GLN A 1 96 ? -4.882 -4.496 112.956 1.00 32.65 93 GLN A N 1
ATOM 700 C CA . GLN A 1 96 ? -5.314 -5.887 112.881 1.00 36.66 93 GLN A CA 1
ATOM 701 C C . GLN A 1 96 ? -6.788 -5.984 113.241 1.00 40.53 93 GLN A C 1
ATOM 702 O O . GLN A 1 96 ? -7.538 -6.736 112.624 1.00 36.56 93 GLN A O 1
ATOM 708 N N . GLN A 1 97 ? -7.204 -5.210 114.236 1.00 36.64 94 GLN A N 1
ATOM 709 C CA . GLN A 1 97 ? -8.600 -5.207 114.654 1.00 39.42 94 GLN A CA 1
ATOM 710 C C . GLN A 1 97 ? -9.465 -4.620 113.557 1.00 36.07 94 GLN A C 1
ATOM 711 O O . GLN A 1 97 ? -10.546 -5.127 113.280 1.00 38.49 94 GLN A O 1
ATOM 717 N N . VAL A 1 98 ? -9.005 -3.529 112.948 1.00 36.05 95 VAL A N 1
ATOM 718 C CA . VAL A 1 98 ? -9.744 -2.909 111.855 1.00 34.71 95 VAL A CA 1
ATOM 719 C C . VAL A 1 98 ? -9.959 -3.893 110.709 1.00 36.09 95 VAL A C 1
ATOM 720 O O . VAL A 1 98 ? -11.066 -4.014 110.163 1.00 36.44 95 VAL A O 1
ATOM 724 N N . VAL A 1 99 ? -8.894 -4.599 110.346 1.00 31.14 96 VAL A N 1
ATOM 725 C CA . VAL A 1 99 ? -8.980 -5.522 109.209 1.00 35.09 96 VAL A CA 1
ATOM 726 C C . VAL A 1 99 ? -9.890 -6.703 109.543 1.00 36.23 96 VAL A C 1
ATOM 727 O O . VAL A 1 99 ? -10.678 -7.160 108.706 1.00 37.61 96 VAL A O 1
ATOM 731 N N . ASN A 1 100 ? -9.798 -7.177 110.775 1.00 35.73 97 ASN A N 1
ATOM 732 C CA . ASN A 1 100 ? -10.669 -8.266 111.203 1.00 36.45 97 ASN A CA 1
ATOM 733 C C . ASN A 1 100 ? -12.149 -7.868 111.112 1.00 36.42 97 ASN A C 1
ATOM 734 O O . ASN A 1 100 ? -12.978 -8.619 110.608 1.00 37.04 97 ASN A O 1
ATOM 739 N N . GLN A 1 101 ? -12.482 -6.668 111.578 1.00 37.74 98 GLN A N 1
ATOM 740 C CA . GLN A 1 101 ? -13.850 -6.167 111.442 1.00 38.26 98 GLN A CA 1
ATOM 741 C C . GLN A 1 101 ? -14.352 -6.037 109.996 1.00 40.62 98 GLN A C 1
ATOM 742 O O . GLN A 1 101 ? -15.534 -6.245 109.718 1.00 45.46 98 GLN A O 1
ATOM 748 N N . GLU A 1 102 ? -13.464 -5.658 109.082 1.00 38.96 99 GLU A N 1
ATOM 749 C CA . GLU A 1 102 ? -13.812 -5.541 107.675 1.00 39.55 99 GLU A CA 1
ATOM 750 C C . GLU A 1 102 ? -14.055 -6.925 107.104 1.00 35.85 99 GLU A C 1
ATOM 751 O O . GLU A 1 102 ? -14.974 -7.130 106.312 1.00 41.98 99 GLU A O 1
ATOM 757 N N . LEU A 1 103 ? -13.214 -7.870 107.498 1.00 36.65 100 LEU A N 1
ATOM 758 C CA . LEU A 1 103 ? -13.358 -9.251 107.035 1.00 36.99 100 LEU A CA 1
ATOM 759 C C . LEU A 1 103 ? -14.730 -9.792 107.424 1.00 42.58 100 LEU A C 1
ATOM 760 O O . LEU A 1 103 ? -15.404 -10.457 106.632 1.00 45.22 100 LEU A O 1
ATOM 765 N N . LEU A 1 104 ? -15.142 -9.489 108.650 1.00 42.69 101 LEU A N 1
ATOM 766 C CA . LEU A 1 104 ? -16.439 -9.930 109.148 1.00 46.71 101 LEU A CA 1
ATOM 767 C C . LEU A 1 104 ? -17.583 -9.302 108.374 1.00 49.18 101 LEU A C 1
ATOM 768 O O . LEU A 1 104 ? -18.589 -9.955 108.127 1.00 50.38 101 LEU A O 1
ATOM 773 N N . ALA A 1 105 ? -17.421 -8.048 107.968 1.00 49.65 102 ALA A N 1
ATOM 774 C CA . ALA A 1 105 ? -18.459 -7.352 107.216 1.00 51.45 102 ALA A CA 1
ATOM 775 C C . ALA A 1 105 ? -18.617 -7.870 105.778 1.00 54.37 102 ALA A C 1
ATOM 776 O O . ALA A 1 105 ? -19.726 -7.869 105.237 1.00 49.09 102 ALA A O 1
ATOM 778 N N . VAL A 1 106 ? -17.486 -8.058 105.105 1.00 49.42 103 VAL A N 1
ATOM 779 C CA . VAL A 1 106 ? -17.449 -8.583 103.744 1.00 53.40 103 VAL A CA 1
ATOM 780 C C . VAL A 1 106 ? -17.818 -10.056 103.748 1.00 58.33 103 VAL A C 1
ATOM 781 O O . VAL A 1 106 ? -18.540 -10.555 102.886 1.00 58.56 103 VAL A O 1
ATOM 793 N N . GLY A 1 108 ? -18.272 -13.539 106.770 1.00 82.94 105 GLY A N 1
ATOM 794 C CA . GLY A 1 108 ? -18.637 -13.860 108.135 1.00 73.10 105 GLY A CA 1
ATOM 795 C C . GLY A 1 108 ? -17.434 -14.369 108.901 1.00 56.96 105 GLY A C 1
ATOM 796 O O . GLY A 1 108 ? -17.550 -14.790 110.048 1.00 54.13 105 GLY A O 1
ATOM 797 N N . LYS A 1 109 ? -16.275 -14.352 108.249 1.00 43.63 106 LYS A N 1
ATOM 798 C CA . LYS A 1 109 ? -15.050 -14.881 108.840 1.00 47.69 106 LYS A CA 1
ATOM 799 C C . LYS A 1 109 ? -14.021 -13.878 109.383 1.00 45.34 106 LYS A C 1
ATOM 800 O O . LYS A 1 109 ? -13.684 -12.883 108.744 1.00 46.28 106 LYS A O 1
ATOM 806 N N . SER A 1 110 ? -13.542 -14.185 110.583 1.00 42.40 107 SER A N 1
ATOM 807 C CA . SER A 1 110 ? -12.469 -13.487 111.272 1.00 44.14 107 SER A CA 1
ATOM 808 C C . SER A 1 110 ? -11.154 -14.057 110.744 1.00 44.17 107 SER A C 1
ATOM 809 O O . SER A 1 110 ? -11.151 -15.086 110.074 1.00 43.09 107 SER A O 1
ATOM 812 N N . THR A 1 111 ? -10.031 -13.416 111.038 1.00 37.07 108 THR A N 1
ATOM 813 C CA . THR A 1 111 ? -8.771 -13.883 110.460 1.00 40.07 108 THR A CA 1
ATOM 814 C C . THR A 1 111 ? -8.458 -15.302 110.923 1.00 41.21 108 THR A C 1
ATOM 815 O O . THR A 1 111 ? -7.811 -16.066 110.213 1.00 46.06 108 THR A O 1
ATOM 819 N N . GLU A 1 112 ? -8.925 -15.638 112.123 1.00 41.99 109 GLU A N 1
ATOM 820 C CA . GLU A 1 112 ? -8.737 -16.969 112.702 1.00 46.62 109 GLU A CA 1
ATOM 821 C C . GLU A 1 112 ? -9.470 -18.076 111.932 1.00 50.31 109 GLU A C 1
ATOM 822 O O . GLU A 1 112 ? -9.127 -19.253 112.071 1.00 50.56 109 GLU A O 1
ATOM 828 N N . ASP A 1 113 ? -10.491 -17.693 111.163 1.00 45.10 110 ASP A N 1
ATOM 829 C CA . ASP A 1 113 ? -11.298 -18.626 110.377 1.00 45.05 110 ASP A CA 1
ATOM 830 C C . ASP A 1 113 ? -10.697 -18.855 108.988 1.00 43.24 110 ASP A C 1
ATOM 831 O O . ASP A 1 113 ? -11.201 -19.671 108.217 1.00 42.63 110 ASP A O 1
ATOM 836 N N . LEU A 1 114 ? -9.643 -18.112 108.655 1.00 41.12 111 LEU A N 1
ATOM 837 C CA . LEU A 1 114 ? -9.000 -18.240 107.350 1.00 43.20 111 LEU A CA 1
ATOM 838 C C . LEU A 1 114 ? -7.897 -19.279 107.409 1.00 41.16 111 LEU A C 1
ATOM 839 O O . LEU A 1 114 ? -7.280 -19.456 108.452 1.00 47.15 111 LEU A O 1
ATOM 844 N N . PRO A 1 115 ? -7.624 -19.938 106.275 1.00 45.67 112 PRO A N 1
ATOM 845 C CA . PRO A 1 115 ? -6.463 -20.831 106.234 1.00 57.09 112 PRO A CA 1
ATOM 846 C C . PRO A 1 115 ? -5.163 -20.028 106.271 1.00 62.53 112 PRO A C 1
ATOM 847 O O . PRO A 1 115 ? -5.154 -18.853 105.881 1.00 55.70 112 PRO A O 1
ATOM 851 N N . PRO A 1 116 ? -4.079 -20.653 106.754 1.00 66.91 113 PRO A N 1
ATOM 852 C CA . PRO A 1 116 ? -2.756 -20.036 106.900 1.00 67.33 113 PRO A CA 1
ATOM 853 C C . PRO A 1 116 ? -2.373 -19.135 105.727 1.00 63.27 113 PRO A C 1
ATOM 854 O O . PRO A 1 116 ? -1.885 -18.027 105.956 1.00 61.79 113 PRO A O 1
ATOM 858 N N . ALA A 1 117 ? -2.597 -19.593 104.500 1.00 58.89 114 ALA A N 1
ATOM 859 C CA . ALA A 1 117 ? -2.234 -18.817 103.313 1.00 58.72 114 ALA A CA 1
ATOM 860 C C . ALA A 1 117 ? -2.991 -17.485 103.217 1.00 55.46 114 ALA A C 1
ATOM 861 O O . ALA A 1 117 ? -2.418 -16.456 102.842 1.00 57.00 114 ALA A O 1
ATOM 863 N N . ASP A 1 118 ? -4.281 -17.512 103.534 1.00 50.32 115 ASP A N 1
ATOM 864 C CA . ASP A 1 118 ? -5.096 -16.301 103.509 1.00 51.20 115 ASP A CA 1
ATOM 865 C C . ASP A 1 118 ? -4.757 -15.417 104.695 1.00 51.83 115 ASP A C 1
ATOM 866 O O . ASP A 1 118 ? -4.721 -14.191 104.572 1.00 45.18 115 ASP A O 1
ATOM 871 N N . ARG A 1 119 ? -4.507 -16.033 105.846 1.00 45.50 116 ARG A N 1
ATOM 872 C CA . ARG A 1 119 ? -4.118 -15.260 107.024 1.00 51.28 116 ARG A CA 1
ATOM 873 C C . ARG A 1 119 ? -2.841 -14.478 106.748 1.00 52.60 116 ARG A C 1
ATOM 874 O O . ARG A 1 119 ? -2.674 -13.343 107.210 1.00 46.72 116 ARG A O 1
ATOM 882 N N . ALA A 1 120 ? -1.948 -15.089 105.978 1.00 52.00 117 ALA A N 1
ATOM 883 C CA . ALA A 1 120 ? -0.703 -14.441 105.572 1.00 56.68 117 ALA A CA 1
ATOM 884 C C . ALA A 1 120 ? -0.944 -13.255 104.634 1.00 54.58 117 ALA A C 1
ATOM 885 O O . ALA A 1 120 ? -0.257 -12.231 104.720 1.00 56.42 117 ALA A O 1
ATOM 887 N N . ARG A 1 121 ? -1.909 -13.395 103.730 1.00 51.32 118 ARG A N 1
ATOM 888 C CA . ARG A 1 121 ? -2.245 -12.316 102.808 1.00 49.98 118 ARG A CA 1
ATOM 889 C C . ARG A 1 121 ? -2.800 -11.140 103.587 1.00 45.49 118 ARG A C 1
ATOM 890 O O . ARG A 1 121 ? -2.462 -9.976 103.322 1.00 45.67 118 ARG A O 1
ATOM 898 N N . VAL A 1 122 ? -3.659 -11.448 104.554 1.00 39.85 119 VAL A N 1
ATOM 899 C CA . VAL A 1 122 ? -4.257 -10.406 105.377 1.00 40.37 119 VAL A CA 1
ATOM 900 C C . VAL A 1 122 ? -3.206 -9.700 106.220 1.00 43.49 119 VAL A C 1
ATOM 901 O O . VAL A 1 122 ? -3.265 -8.494 106.404 1.00 36.78 119 VAL A O 1
ATOM 913 N N . GLN A 1 124 ? -0.217 -9.179 105.339 1.00 42.34 121 GLN A N 1
ATOM 914 C CA . GLN A 1 124 ? 0.468 -8.289 104.409 1.00 43.38 121 GLN A CA 1
ATOM 915 C C . GLN A 1 124 ? -0.332 -7.005 104.213 1.00 41.44 121 GLN A C 1
ATOM 916 O O . GLN A 1 124 ? 0.238 -5.918 104.116 1.00 39.99 121 GLN A O 1
ATOM 922 N N . VAL A 1 125 ? -1.653 -7.137 104.153 1.00 34.29 122 VAL A N 1
ATOM 923 C CA . VAL A 1 125 ? -2.534 -5.970 104.121 1.00 36.05 122 VAL A CA 1
ATOM 924 C C . VAL A 1 125 ? -2.323 -5.088 105.360 1.00 32.54 122 VAL A C 1
ATOM 925 O O . VAL A 1 125 ? -2.244 -3.858 105.241 1.00 32.83 122 VAL A O 1
ATOM 929 N N . VAL A 1 126 ? -2.211 -5.714 106.532 1.00 32.92 123 VAL A N 1
ATOM 930 C CA . VAL A 1 126 ? -1.996 -4.973 107.775 1.00 34.74 123 VAL A CA 1
ATOM 931 C C . VAL A 1 126 ? -0.645 -4.253 107.768 1.00 35.75 123 VAL A C 1
ATOM 932 O O . VAL A 1 126 ? -0.553 -3.104 108.181 1.00 33.93 123 VAL A O 1
ATOM 936 N N . GLU A 1 127 ? 0.397 -4.930 107.294 1.00 38.73 124 GLU A N 1
ATOM 937 C CA . GLU A 1 127 ? 1.719 -4.304 107.192 1.00 37.65 124 GLU A CA 1
ATOM 938 C C . GLU A 1 127 ? 1.682 -3.119 106.242 1.00 38.75 124 GLU A C 1
ATOM 939 O O . GLU A 1 127 ? 2.323 -2.095 106.480 1.00 36.17 124 GLU A O 1
ATOM 945 N N . LYS A 1 128 ? 0.936 -3.260 105.156 1.00 34.73 125 LYS A N 1
ATOM 946 C CA . LYS A 1 128 ? 0.780 -2.158 104.212 1.00 34.26 125 LYS A CA 1
ATOM 947 C C . LYS A 1 128 ? 0.061 -0.996 104.898 1.00 33.52 125 LYS A C 1
ATOM 948 O O . LYS A 1 128 ? 0.503 0.156 104.803 1.00 36.63 125 LYS A O 1
ATOM 954 N N . LEU A 1 129 ? -1.016 -1.296 105.629 1.00 31.28 126 LEU A N 1
ATOM 955 C CA . LEU A 1 129 ? -1.719 -0.248 106.366 1.00 27.66 126 LEU A CA 1
ATOM 956 C C . LEU A 1 129 ? -0.777 0.435 107.371 1.00 29.35 126 LEU A C 1
ATOM 957 O O . LEU A 1 129 ? -0.799 1.661 107.520 1.00 33.44 126 LEU A O 1
ATOM 962 N N A GLU A 1 130 ? 0.034 -0.361 108.060 0.41 29.96 127 GLU A N 1
ATOM 963 N N B GLU A 1 130 ? 0.041 -0.362 108.056 0.59 29.56 127 GLU A N 1
ATOM 964 C CA A GLU A 1 130 ? 0.986 0.174 109.034 0.41 32.01 127 GLU A CA 1
ATOM 965 C CA B GLU A 1 130 ? 0.962 0.191 109.050 0.59 30.87 127 GLU A CA 1
ATOM 966 C C A GLU A 1 130 ? 1.847 1.264 108.406 0.41 33.60 127 GLU A C 1
ATOM 967 C C B GLU A 1 130 ? 1.903 1.226 108.428 0.59 33.76 127 GLU A C 1
ATOM 968 O O A GLU A 1 130 ? 2.200 2.254 109.055 0.41 33.32 127 GLU A O 1
ATOM 969 O O B GLU A 1 130 ? 2.357 2.152 109.108 0.59 33.61 127 GLU A O 1
ATOM 980 N N . ASP A 1 131 ? 2.183 1.081 107.133 1.00 31.69 128 ASP A N 1
ATOM 981 C CA . ASP A 1 131 ? 3.040 2.033 106.432 1.00 33.59 128 ASP A CA 1
ATOM 982 C C . ASP A 1 131 ? 2.284 3.212 105.837 1.00 36.21 128 ASP A C 1
ATOM 983 O O . ASP A 1 131 ? 2.831 4.320 105.730 1.00 34.46 128 ASP A O 1
ATOM 988 N N . GLU A 1 132 ? 1.035 2.976 105.439 1.00 34.63 129 GLU A N 1
ATOM 989 C CA . GLU A 1 132 ? 0.310 3.901 104.556 1.00 32.15 129 GLU A CA 1
ATOM 990 C C . GLU A 1 132 ? -0.784 4.753 105.179 1.00 35.68 129 GLU A C 1
ATOM 991 O O . GLU A 1 132 ? -1.122 5.804 104.632 1.00 35.02 129 GLU A O 1
ATOM 997 N N . VAL A 1 133 ? -1.340 4.337 106.312 1.00 33.03 130 VAL A N 1
ATOM 998 C CA . VAL A 1 133 ? -2.381 5.161 106.929 1.00 31.33 130 VAL A CA 1
ATOM 999 C C . VAL A 1 133 ? -1.781 6.457 107.469 1.00 34.37 130 VAL A C 1
ATOM 1000 O O . VAL A 1 133 ? -0.580 6.537 107.737 1.00 32.53 130 VAL A O 1
ATOM 1004 N N . ALA A 1 134 ? -2.620 7.472 107.617 1.00 30.28 131 ALA A N 1
ATOM 1005 C CA . ALA A 1 134 ? -2.211 8.683 108.307 1.00 31.80 131 ALA A CA 1
ATOM 1006 C C . ALA A 1 134 ? -1.999 8.333 109.783 1.00 30.31 131 ALA A C 1
ATOM 1007 O O . ALA A 1 134 ? -2.688 7.472 110.329 1.00 30.88 131 ALA A O 1
ATOM 1009 N N . LEU A 1 135 ? -1.022 8.981 110.410 1.00 29.82 132 LEU A N 1
ATOM 1010 C CA . LEU A 1 135 ? -0.757 8.773 111.823 1.00 27.47 132 LEU A CA 1
ATOM 1011 C C . LEU A 1 135 ? -0.851 10.126 112.487 1.00 28.23 132 LEU A C 1
ATOM 1012 O O . LEU A 1 135 ? -0.100 11.048 112.137 1.00 31.38 132 LEU A O 1
ATOM 1017 N N . HIS A 1 136 ? -1.786 10.268 113.422 1.00 29.85 133 HIS A N 1
ATOM 1018 C CA . HIS A 1 136 ? -1.916 11.533 114.157 1.00 28.11 133 HIS A CA 1
ATOM 1019 C C . HIS A 1 136 ? -1.495 11.243 115.590 1.00 26.43 133 HIS A C 1
ATOM 1020 O O . HIS A 1 136 ? -2.059 10.374 116.220 1.00 26.94 133 HIS A O 1
ATOM 1027 N N . LEU A 1 137 ? -0.513 11.981 116.086 1.00 25.87 134 LEU A N 1
ATOM 1028 C CA . LEU A 1 137 ? 0.140 11.646 117.349 1.00 24.25 134 LEU A CA 1
ATOM 1029 C C . LEU A 1 137 ? 0.313 12.917 118.157 1.00 24.60 134 LEU A C 1
ATOM 1030 O O . LEU A 1 137 ? 0.854 13.914 117.651 1.00 28.17 134 LEU A O 1
ATOM 1035 N N . VAL A 1 138 ? -0.135 12.900 119.410 1.00 25.03 135 VAL A N 1
ATOM 1036 C CA . VAL A 1 138 ? 0.199 13.991 120.304 1.00 24.75 135 VAL A CA 1
ATOM 1037 C C . VAL A 1 138 ? 1.131 13.440 121.362 1.00 26.41 135 VAL A C 1
ATOM 1038 O O . VAL A 1 138 ? 0.800 12.462 122.050 1.00 26.88 135 VAL A O 1
ATOM 1042 N N . VAL A 1 139 ? 2.306 14.050 121.486 1.00 26.46 136 VAL A N 1
ATOM 1043 C CA . VAL A 1 139 ? 3.257 13.632 122.510 1.00 24.78 136 VAL A CA 1
ATOM 1044 C C . VAL A 1 139 ? 3.073 14.594 123.699 1.00 23.35 136 VAL A C 1
ATOM 1045 O O . VAL A 1 139 ? 3.199 15.818 123.520 1.00 25.54 136 VAL A O 1
ATOM 1049 N N . CYS A 1 140 ? 2.739 14.055 124.883 1.00 25.06 137 CYS A N 1
ATOM 1050 C CA . CYS A 1 140 ? 2.501 14.856 126.099 1.00 27.20 137 CYS A CA 1
ATOM 1051 C C . CYS A 1 140 ? 3.701 14.682 126.992 1.00 25.96 137 CYS A C 1
ATOM 1052 O O . CYS A 1 140 ? 3.964 13.573 127.441 1.00 24.74 137 CYS A O 1
ATOM 1055 N N . LEU A 1 141 ? 4.430 15.765 127.230 1.00 24.44 138 LEU A N 1
ATOM 1056 C CA . LEU A 1 141 ? 5.691 15.703 127.956 1.00 23.88 138 LEU A CA 1
ATOM 1057 C C . LEU A 1 141 ? 5.552 16.342 129.335 1.00 26.37 138 LEU A C 1
ATOM 1058 O O . LEU A 1 141 ? 5.238 17.539 129.473 1.00 24.97 138 LEU A O 1
ATOM 1063 N N . ASP A 1 142 ? 5.816 15.523 130.344 1.00 24.66 139 ASP A N 1
ATOM 1064 C CA . ASP A 1 142 ? 5.828 15.923 131.750 1.00 24.25 139 ASP A CA 1
ATOM 1065 C C . ASP A 1 142 ? 6.976 16.906 131.898 1.00 30.55 139 ASP A C 1
ATOM 1066 O O . ASP A 1 142 ? 8.102 16.597 131.494 1.00 25.57 139 ASP A O 1
ATOM 1071 N N . THR A 1 143 ? 6.697 18.090 132.445 1.00 26.25 140 THR A N 1
ATOM 1072 C CA . THR A 1 143 ? 7.752 19.054 132.727 1.00 24.98 140 THR A CA 1
ATOM 1073 C C . THR A 1 143 ? 7.671 19.503 134.177 1.00 27.26 140 THR A C 1
ATOM 1074 O O . THR A 1 143 ? 8.004 20.627 134.503 1.00 28.11 140 THR A O 1
ATOM 1078 N N . SER A 1 144 ? 7.273 18.600 135.073 1.00 26.08 141 SER A N 1
ATOM 1079 C CA . SER A 1 144 ? 7.296 18.938 136.487 1.00 27.04 141 SER A CA 1
ATOM 1080 C C . SER A 1 144 ? 8.743 19.137 136.925 1.00 31.49 141 SER A C 1
ATOM 1081 O O . SER A 1 144 ? 9.673 18.784 136.199 1.00 30.33 141 SER A O 1
ATOM 1084 N N . ALA A 1 145 ? 8.934 19.697 138.117 1.00 29.19 142 ALA A N 1
ATOM 1085 C CA . ALA A 1 145 ? 10.276 20.059 138.571 1.00 30.74 142 ALA A CA 1
ATOM 1086 C C . ALA A 1 145 ? 11.250 18.886 138.533 1.00 33.10 142 ALA A C 1
ATOM 1087 O O . ALA A 1 145 ? 12.409 19.049 138.168 1.00 32.58 142 ALA A O 1
ATOM 1089 N N . SER A 1 146 ? 10.790 17.698 138.897 1.00 29.56 143 SER A N 1
ATOM 1090 C CA . SER A 1 146 ? 11.715 16.570 138.958 1.00 31.45 143 SER A CA 1
ATOM 1091 C C . SER A 1 146 ? 12.182 16.118 137.575 1.00 29.93 143 SER A C 1
ATOM 1092 O O . SER A 1 146 ? 13.105 15.320 137.468 1.00 28.27 143 SER A O 1
ATOM 1103 N N . ARG A 1 148 ? 13.738 17.857 135.439 1.00 26.47 145 ARG A N 1
ATOM 1104 C CA . ARG A 1 148 ? 14.758 18.780 134.917 1.00 29.63 145 ARG A CA 1
ATOM 1105 C C . ARG A 1 148 ? 15.924 18.046 134.253 1.00 29.88 145 ARG A C 1
ATOM 1106 O O . ARG A 1 148 ? 16.377 18.421 133.175 1.00 31.29 145 ARG A O 1
ATOM 1114 N N . ASP A 1 149 ? 16.388 16.976 134.876 1.00 28.20 146 ASP A N 1
ATOM 1115 C CA . ASP A 1 149 ? 17.556 16.291 134.334 1.00 31.40 146 ASP A CA 1
ATOM 1116 C C . ASP A 1 149 ? 17.227 15.246 133.272 1.00 29.50 146 ASP A C 1
ATOM 1117 O O . ASP A 1 149 ? 18.120 14.647 132.705 1.00 29.40 146 ASP A O 1
ATOM 1122 N N . LYS A 1 150 ? 15.942 15.012 133.036 1.00 25.91 147 LYS A N 1
ATOM 1123 C CA . LYS A 1 150 ? 15.532 14.030 132.037 1.00 25.90 147 LYS A CA 1
ATOM 1124 C C . LYS A 1 150 ? 15.178 14.744 130.759 1.00 29.97 147 LYS A C 1
ATOM 1125 O O . LYS A 1 150 ? 15.192 14.153 129.690 1.00 26.16 147 LYS A O 1
ATOM 1131 N N . ILE A 1 151 ? 14.868 16.032 130.873 1.00 27.21 148 ILE A N 1
ATOM 1132 C CA . ILE A 1 151 ? 14.387 16.803 129.715 1.00 27.88 148 ILE A CA 1
ATOM 1133 C C . ILE A 1 151 ? 15.331 16.799 128.495 1.00 23.76 148 ILE A C 1
ATOM 1134 O O . ILE A 1 151 ? 14.876 16.599 127.375 1.00 24.25 148 ILE A O 1
ATOM 1139 N N . PRO A 1 152 ? 16.647 16.978 128.705 1.00 24.11 149 PRO A N 1
ATOM 1140 C CA . PRO A 1 152 ? 17.473 16.958 127.495 1.00 27.05 149 PRO A CA 1
ATOM 1141 C C . PRO A 1 152 ? 17.390 15.630 126.735 1.00 31.55 149 PRO A C 1
ATOM 1142 O O . PRO A 1 152 ? 17.372 15.627 125.507 1.00 29.56 149 PRO A O 1
ATOM 1146 N N . THR A 1 153 ? 17.312 14.518 127.449 1.00 28.95 150 THR A N 1
ATOM 1147 C CA . THR A 1 153 ? 17.222 13.219 126.776 1.00 26.97 150 THR A CA 1
ATOM 1148 C C . THR A 1 153 ? 15.883 13.081 126.091 1.00 27.85 150 THR A C 1
ATOM 1149 O O . THR A 1 153 ? 15.784 12.558 124.977 1.00 28.90 150 THR A O 1
ATOM 1153 N N . VAL A 1 154 ? 14.844 13.564 126.758 1.00 24.96 151 VAL A N 1
ATOM 1154 C CA . VAL A 1 154 ? 13.495 13.517 126.203 1.00 24.82 151 VAL A CA 1
ATOM 1155 C C . VAL A 1 154 ? 13.385 14.346 124.926 1.00 29.10 151 VAL A C 1
ATOM 1156 O O . VAL A 1 154 ? 12.789 13.904 123.939 1.00 29.36 151 VAL A O 1
ATOM 1160 N N . ARG A 1 155 ? 13.974 15.539 124.922 1.00 28.37 152 ARG A N 1
ATOM 1161 C CA . ARG A 1 155 ? 13.942 16.345 123.707 1.00 26.66 152 ARG A CA 1
ATOM 1162 C C . ARG A 1 155 ? 14.535 15.564 122.535 1.00 28.23 152 ARG A C 1
ATOM 1163 O O . ARG A 1 155 ? 13.989 15.582 121.422 1.00 27.32 152 ARG A O 1
ATOM 1171 N N . GLU A 1 156 ? 15.668 14.904 122.768 1.00 29.71 153 GLU A N 1
ATOM 1172 C CA . GLU A 1 156 ? 16.315 14.145 121.686 1.00 34.03 153 GLU A CA 1
ATOM 1173 C C . GLU A 1 156 ? 15.457 12.954 121.240 1.00 31.78 153 GLU A C 1
ATOM 1174 O O . GLU A 1 156 ? 15.369 12.637 120.040 1.00 33.34 153 GLU A O 1
ATOM 1180 N N . ALA A 1 157 ? 14.842 12.288 122.213 1.00 28.98 154 ALA A N 1
ATOM 1181 C CA . ALA A 1 157 ? 14.009 11.115 121.946 1.00 28.55 154 ALA A CA 1
ATOM 1182 C C . ALA A 1 157 ? 12.800 11.476 121.097 1.00 28.68 154 ALA A C 1
ATOM 1183 O O . ALA A 1 157 ? 12.392 10.714 120.208 1.00 27.60 154 ALA A O 1
ATOM 1185 N N . VAL A 1 158 ? 12.202 12.623 121.390 1.00 26.55 155 VAL A N 1
ATOM 1186 C CA . VAL A 1 158 ? 11.020 13.038 120.656 1.00 28.26 155 VAL A CA 1
ATOM 1187 C C . VAL A 1 158 ? 11.386 13.402 119.223 1.00 31.34 155 VAL A C 1
ATOM 1188 O O . VAL A 1 158 ? 10.674 13.067 118.275 1.00 28.66 155 VAL A O 1
ATOM 1192 N N . ARG A 1 159 ? 12.509 14.092 119.067 1.00 29.87 156 ARG A N 1
ATOM 1193 C CA . ARG A 1 159 ? 13.010 14.401 117.739 1.00 28.47 156 ARG A CA 1
ATOM 1194 C C . ARG A 1 159 ? 13.248 13.102 116.963 1.00 28.53 156 ARG A C 1
ATOM 1195 O O . ARG A 1 159 ? 12.844 12.975 115.809 1.00 31.91 156 ARG A O 1
ATOM 1203 N N . ASP A 1 160 ? 13.894 12.137 117.601 1.00 27.26 157 ASP A N 1
ATOM 1204 C CA . ASP A 1 160 ? 14.206 10.863 116.940 1.00 32.19 157 ASP A CA 1
ATOM 1205 C C . ASP A 1 160 ? 12.943 10.080 116.581 1.00 34.79 157 ASP A C 1
ATOM 1206 O O . ASP A 1 160 ? 12.881 9.413 115.546 1.00 26.96 157 ASP A O 1
ATOM 1211 N N . LEU A 1 161 ? 11.934 10.158 117.438 1.00 29.40 158 LEU A N 1
ATOM 1212 C CA . LEU A 1 161 ? 10.688 9.451 117.177 1.00 30.53 158 LEU A CA 1
ATOM 1213 C C . LEU A 1 161 ? 10.065 9.988 115.903 1.00 30.51 158 LEU A C 1
ATOM 1214 O O . LEU A 1 161 ? 9.676 9.228 115.012 1.00 30.56 158 LEU A O 1
ATOM 1219 N N . ALA A 1 162 ? 9.970 11.312 115.811 1.00 29.28 159 ALA A N 1
ATOM 1220 C CA . ALA A 1 162 ? 9.347 11.928 114.663 1.00 31.20 159 ALA A CA 1
ATOM 1221 C C . ALA A 1 162 ? 10.142 11.621 113.410 1.00 36.65 159 ALA A C 1
ATOM 1222 O O . ALA A 1 162 ? 9.569 11.356 112.352 1.00 36.89 159 ALA A O 1
ATOM 1224 N N . LEU A 1 163 ? 11.469 11.665 113.518 1.00 33.42 160 LEU A N 1
ATOM 1225 C CA . LEU A 1 163 ? 12.290 11.376 112.350 1.00 37.27 160 LEU A CA 1
ATOM 1226 C C . LEU A 1 163 ? 12.071 9.936 111.882 1.00 35.62 160 LEU A C 1
ATOM 1227 O O . LEU A 1 163 ? 11.974 9.674 110.679 1.00 35.46 160 LEU A O 1
ATOM 1232 N N . SER A 1 164 ? 11.978 9.001 112.825 1.00 31.06 161 SER A N 1
ATOM 1233 C CA . SER A 1 164 ? 11.782 7.599 112.447 1.00 35.08 161 SER A CA 1
ATOM 1234 C C . SER A 1 164 ? 10.410 7.360 111.803 1.00 40.47 161 SER A C 1
ATOM 1235 O O . SER A 1 164 ? 10.281 6.574 110.866 1.00 38.27 161 SER A O 1
ATOM 1238 N N . LEU A 1 165 ? 9.382 8.029 112.311 1.00 40.54 162 LEU A N 1
ATOM 1239 C CA . LEU A 1 165 ? 8.039 7.889 111.754 1.00 40.82 162 LEU A CA 1
ATOM 1240 C C . LEU A 1 165 ? 7.891 8.498 110.361 1.00 40.39 162 LEU A C 1
ATOM 1241 O O . LEU A 1 165 ? 7.027 8.079 109.577 1.00 45.58 162 LEU A O 1
ATOM 1246 N N . LYS A 1 166 ? 8.738 9.466 110.030 1.00 36.20 163 LYS A N 1
ATOM 1247 C CA . LYS A 1 166 ? 8.636 10.152 108.752 1.00 41.16 163 LYS A CA 1
ATOM 1248 C C . LYS A 1 166 ? 9.024 9.232 107.586 1.00 37.19 163 LYS A C 1
ATOM 1249 O O . LYS A 1 166 ? 8.720 9.523 106.443 1.00 41.27 163 LYS A O 1
ATOM 1255 N N . VAL A 1 167 ? 9.724 8.151 107.898 1.00 38.46 164 VAL A N 1
ATOM 1256 C CA . VAL A 1 167 ? 10.125 7.159 106.913 1.00 44.35 164 VAL A CA 1
ATOM 1257 C C . VAL A 1 167 ? 8.901 6.488 106.260 1.00 45.69 164 VAL A C 1
ATOM 1258 O O . VAL A 1 167 ? 8.945 6.120 105.089 1.00 46.46 164 VAL A O 1
ATOM 1262 N N . ARG A 1 168 ? 7.822 6.337 107.030 1.00 41.06 165 ARG A N 1
ATOM 1263 C CA . ARG A 1 168 ? 6.570 5.744 106.543 1.00 40.62 165 ARG A CA 1
ATOM 1264 C C . ARG A 1 168 ? 6.052 6.469 105.312 1.00 37.24 165 ARG A C 1
ATOM 1265 O O . ARG A 1 168 ? 6.285 7.664 105.155 1.00 38.65 165 ARG A O 1
ATOM 1273 N N . SER A 1 169 ? 5.322 5.760 104.450 1.00 37.18 166 SER A N 1
ATOM 1274 C CA . SER A 1 169 ? 4.693 6.386 103.300 1.00 38.19 166 SER A CA 1
ATOM 1275 C C . SER A 1 169 ? 3.597 7.321 103.734 1.00 33.38 166 SER A C 1
ATOM 1276 O O . SER A 1 169 ? 3.409 8.376 103.147 1.00 37.26 166 SER A O 1
ATOM 1279 N N . GLY A 1 170 ? 2.850 6.926 104.755 1.00 34.79 167 GLY A N 1
ATOM 1280 C CA . GLY A 1 170 ? 1.654 7.666 105.104 1.00 33.31 167 GLY A CA 1
ATOM 1281 C C . GLY A 1 170 ? 1.973 8.973 105.798 1.00 38.00 167 GLY A C 1
ATOM 1282 O O . GLY A 1 170 ? 3.057 9.150 106.341 1.00 38.62 167 GLY A O 1
ATOM 1283 N N . PRO A 1 171 ? 1.015 9.897 105.798 1.00 32.51 168 PRO A N 1
ATOM 1284 C CA . PRO A 1 171 ? 1.296 11.203 106.401 1.00 40.43 168 PRO A CA 1
ATOM 1285 C C . PRO A 1 171 ? 1.458 11.121 107.915 1.00 37.19 168 PRO A C 1
ATOM 1286 O O . PRO A 1 171 ? 0.790 10.312 108.572 1.00 36.79 168 PRO A O 1
ATOM 1290 N N . LEU A 1 172 ? 2.353 11.957 108.434 1.00 36.78 169 LEU A N 1
ATOM 1291 C CA . LEU A 1 172 ? 2.562 12.113 109.854 1.00 34.13 169 LEU A CA 1
ATOM 1292 C C . LEU A 1 172 ? 2.108 13.497 110.301 1.00 34.20 169 LEU A C 1
ATOM 1293 O O . LEU A 1 172 ? 2.497 14.514 109.711 1.00 34.51 169 LEU A O 1
ATOM 1298 N N . ALA A 1 173 ? 1.297 13.538 111.353 1.00 31.39 170 ALA A N 1
ATOM 1299 C CA . ALA A 1 173 ? 0.942 14.801 111.983 1.00 33.31 170 ALA A CA 1
ATOM 1300 C C . ALA A 1 173 ? 1.256 14.649 113.465 1.00 29.29 170 ALA A C 1
ATOM 1301 O O . ALA A 1 173 ? 0.609 13.877 114.152 1.00 26.52 170 ALA A O 1
ATOM 1303 N N . VAL A 1 174 ? 2.279 15.349 113.928 1.00 28.14 171 VAL A N 1
ATOM 1304 C CA . VAL A 1 174 ? 2.672 15.266 115.339 1.00 26.48 171 VAL A CA 1
ATOM 1305 C C . VAL A 1 174 ? 2.518 16.623 116.002 1.00 26.38 171 VAL A C 1
ATOM 1306 O O . VAL A 1 174 ? 2.949 17.667 115.471 1.00 29.70 171 VAL A O 1
ATOM 1310 N N . SER A 1 175 ? 1.905 16.618 117.182 1.00 28.12 172 SER A N 1
ATOM 1311 C CA . SER A 1 175 ? 1.819 17.831 117.996 1.00 26.96 172 SER A CA 1
ATOM 1312 C C . SER A 1 175 ? 2.474 17.502 119.331 1.00 26.48 172 SER A C 1
ATOM 1313 O O . SER A 1 175 ? 2.514 16.331 119.738 1.00 25.87 172 SER A O 1
ATOM 1316 N N . VAL A 1 176 ? 2.998 18.516 120.013 1.00 29.37 173 VAL A N 1
ATOM 1317 C CA . VAL A 1 176 ? 3.629 18.271 121.299 1.00 26.81 173 VAL A CA 1
ATOM 1318 C C . VAL A 1 176 ? 3.014 19.207 122.330 1.00 27.23 173 VAL A C 1
ATOM 1319 O O . VAL A 1 176 ? 2.805 20.407 122.074 1.00 28.91 173 VAL A O 1
ATOM 1323 N N . ILE A 1 177 ? 2.676 18.651 123.485 1.00 26.05 174 ILE A N 1
ATOM 1324 C CA . ILE A 1 177 ? 2.295 19.498 124.589 1.00 26.80 174 ILE A CA 1
ATOM 1325 C C . ILE A 1 177 ? 3.112 19.165 125.810 1.00 26.31 174 ILE A C 1
ATOM 1326 O O . ILE A 1 177 ? 3.629 18.051 125.948 1.00 29.07 174 ILE A O 1
ATOM 1331 N N . ALA A 1 178 ? 3.247 20.154 126.682 1.00 26.20 175 ALA A N 1
ATOM 1332 C CA . ALA A 1 178 ? 3.925 20.006 127.958 1.00 24.95 175 ALA A CA 1
ATOM 1333 C C . ALA A 1 178 ? 2.910 20.175 129.088 1.00 25.71 175 ALA A C 1
ATOM 1334 O O . ALA A 1 178 ? 1.950 20.927 128.964 1.00 28.00 175 ALA A O 1
ATOM 1336 N N . PHE A 1 179 ? 3.138 19.474 130.191 1.00 22.79 176 PHE A N 1
ATOM 1337 C CA . PHE A 1 179 ? 2.326 19.632 131.379 1.00 23.68 176 PHE A CA 1
ATOM 1338 C C . PHE A 1 179 ? 3.246 19.592 132.587 1.00 27.05 176 PHE A C 1
ATOM 1339 O O . PHE A 1 179 ? 4.066 18.689 132.718 1.00 28.93 176 PHE A O 1
ATOM 1347 N N . PRO A 1 180 ? 3.125 20.580 133.474 1.00 25.46 177 PRO A N 1
ATOM 1348 C CA . PRO A 1 180 ? 2.143 21.677 133.475 1.00 26.91 177 PRO A CA 1
ATOM 1349 C C . PRO A 1 180 ? 2.470 22.798 132.472 1.00 31.44 177 PRO A C 1
ATOM 1350 O O . PRO A 1 180 ? 3.465 22.719 131.757 1.00 32.47 177 PRO A O 1
ATOM 1354 N N . GLY A 1 181 ? 1.622 23.819 132.423 1.00 31.55 178 GLY A N 1
ATOM 1355 C CA . GLY A 1 181 ? 1.786 24.912 131.463 1.00 35.47 178 GLY A CA 1
ATOM 1356 C C . GLY A 1 181 ? 2.538 26.100 132.024 1.00 38.18 178 GLY A C 1
ATOM 1357 O O . GLY A 1 181 ? 3.031 26.045 133.155 1.00 38.21 178 GLY A O 1
ATOM 1358 N N . LYS A 1 182 ? 2.636 27.170 131.235 1.00 33.86 179 LYS A N 1
ATOM 1359 C CA . LYS A 1 182 ? 3.353 28.371 131.666 1.00 39.19 179 LYS A CA 1
ATOM 1360 C C . LYS A 1 182 ? 2.599 29.032 132.798 1.00 46.01 179 LYS A C 1
ATOM 1361 O O . LYS A 1 182 ? 1.365 29.002 132.834 1.00 43.68 179 LYS A O 1
ATOM 1367 N N . GLY A 1 183 ? 3.330 29.677 133.698 1.00 49.50 180 GLY A N 1
ATOM 1368 C CA . GLY A 1 183 ? 2.704 30.339 134.824 1.00 51.08 180 GLY A CA 1
ATOM 1369 C C . GLY A 1 183 ? 1.812 29.358 135.559 1.00 51.26 180 GLY A C 1
ATOM 1370 O O . GLY A 1 183 ? 2.275 28.320 136.044 1.00 46.52 180 GLY A O 1
ATOM 1371 N N . GLU A 1 184 ? 0.522 29.679 135.622 1.00 41.47 181 GLU A N 1
ATOM 1372 C CA . GLU A 1 184 ? -0.426 28.873 136.379 1.00 40.61 181 GLU A CA 1
ATOM 1373 C C . GLU A 1 184 ? -1.269 27.985 135.455 1.00 35.99 181 GLU A C 1
ATOM 1374 O O . GLU A 1 184 ? -2.221 27.351 135.902 1.00 36.18 181 GLU A O 1
ATOM 1380 N N . GLU A 1 185 ? -0.920 27.932 134.174 1.00 35.74 182 GLU A N 1
ATOM 1381 C CA . GLU A 1 185 ? -1.691 27.124 133.232 1.00 33.02 182 GLU A CA 1
ATOM 1382 C C . GLU A 1 185 ? -1.453 25.624 133.384 1.00 34.41 182 GLU A C 1
ATOM 1383 O O . GLU A 1 185 ? -0.438 25.199 133.926 1.00 34.08 182 GLU A O 1
ATOM 1389 N N . ALA A 1 186 ? -2.404 24.824 132.908 1.00 30.96 183 ALA A N 1
ATOM 1390 C CA . ALA A 1 186 ? -2.366 23.368 133.089 1.00 34.07 183 ALA A CA 1
ATOM 1391 C C . ALA A 1 186 ? -1.497 22.649 132.053 1.00 27.85 183 ALA A C 1
ATOM 1392 O O . ALA A 1 186 ? -0.873 21.615 132.344 1.00 30.49 183 ALA A O 1
ATOM 1394 N N . THR A 1 187 ? -1.481 23.184 130.840 1.00 31.09 184 THR A N 1
ATOM 1395 C CA . THR A 1 187 ? -0.679 22.601 129.762 1.00 27.33 184 THR A CA 1
ATOM 1396 C C . THR A 1 187 ? -0.172 23.721 128.871 1.00 30.49 184 THR A C 1
ATOM 1397 O O . THR A 1 187 ? -0.653 24.864 128.923 1.00 30.88 184 THR A O 1
ATOM 1401 N N . ARG A 1 188 ? 0.820 23.393 128.069 1.00 28.52 185 ARG A N 1
ATOM 1402 C CA . ARG A 1 188 ? 1.360 24.355 127.121 1.00 29.91 185 ARG A CA 1
ATOM 1403 C C . ARG A 1 188 ? 1.426 23.673 125.767 1.00 30.61 185 ARG A C 1
ATOM 1404 O O . ARG A 1 188 ? 1.958 22.572 125.649 1.00 30.65 185 ARG A O 1
ATOM 1412 N N . LEU A 1 189 ? 0.875 24.304 124.735 1.00 28.77 186 LEU A N 1
ATOM 1413 C CA . LEU A 1 189 ? 1.038 23.753 123.400 1.00 31.29 186 LEU A CA 1
ATOM 1414 C C . LEU A 1 189 ? 2.445 24.091 122.921 1.00 33.64 186 LEU A C 1
ATOM 1415 O O . LEU A 1 189 ? 2.773 25.260 122.709 1.00 37.46 186 LEU A O 1
ATOM 1420 N N . VAL A 1 190 ? 3.281 23.077 122.746 1.00 26.84 187 VAL A N 1
ATOM 1421 C CA . VAL A 1 190 ? 4.661 23.300 122.311 1.00 29.18 187 VAL A CA 1
ATOM 1422 C C . VAL A 1 190 ? 4.738 23.494 120.791 1.00 30.51 187 VAL A C 1
ATOM 1423 O O . VAL A 1 190 ? 5.429 24.407 120.291 1.00 30.23 187 VAL A O 1
ATOM 1427 N N . GLN A 1 191 ? 4.039 22.637 120.055 1.00 31.81 188 GLN A N 1
ATOM 1428 C CA . GLN A 1 191 ? 3.871 22.879 118.632 1.00 35.30 188 GLN A CA 1
ATOM 1429 C C . GLN A 1 191 ? 2.538 22.330 118.188 1.00 33.92 188 GLN A C 1
ATOM 1430 O O . GLN A 1 191 ? 2.066 21.336 118.724 1.00 33.30 188 GLN A O 1
ATOM 1436 N N . PRO A 1 192 ? 1.922 22.993 117.214 1.00 33.44 189 PRO A N 1
ATOM 1437 C CA . PRO A 1 192 ? 0.705 22.463 116.603 1.00 31.54 189 PRO A CA 1
ATOM 1438 C C . PRO A 1 192 ? 1.083 21.289 115.723 1.00 33.19 189 PRO A C 1
ATOM 1439 O O . PRO A 1 192 ? 2.273 21.048 115.526 1.00 34.29 189 PRO A O 1
ATOM 1443 N N . PHE A 1 193 ? 0.096 20.570 115.197 1.00 31.40 190 PHE A N 1
ATOM 1444 C CA . PHE A 1 193 ? 0.390 19.453 114.291 1.00 33.96 190 PHE A CA 1
ATOM 1445 C C . PHE A 1 193 ? 1.274 19.820 113.110 1.00 36.43 190 PHE A C 1
ATOM 1446 O O . PHE A 1 193 ? 1.033 20.815 11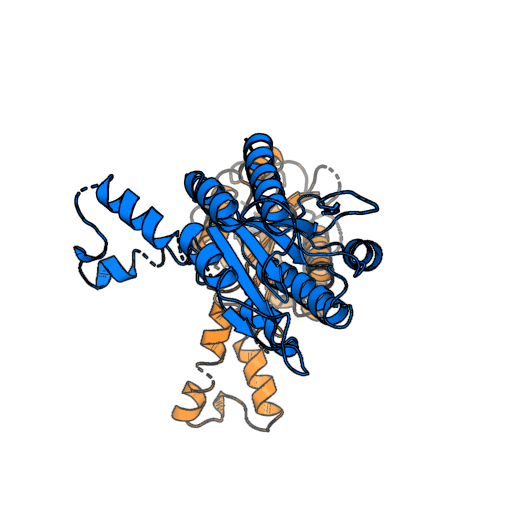2.416 1.00 36.38 190 PHE A O 1
ATOM 1454 N N . SER A 1 194 ? 2.292 18.999 112.885 1.00 34.29 191 SER A N 1
ATOM 1455 C CA . SER A 1 194 ? 3.232 19.227 111.801 1.00 39.30 191 SER A CA 1
ATOM 1456 C C . SER A 1 194 ? 3.852 17.898 111.398 1.00 38.96 191 SER A C 1
ATOM 1457 O O . SER A 1 194 ? 3.800 16.929 112.145 1.00 36.14 191 SER A O 1
ATOM 1460 N N . SER A 1 195 ? 4.454 17.846 110.220 1.00 40.41 192 SER A N 1
ATOM 1461 C CA . SER A 1 195 ? 5.152 16.640 109.805 1.00 42.24 192 SER A CA 1
ATOM 1462 C C . SER A 1 195 ? 6.521 16.529 110.480 1.00 42.18 192 SER A C 1
ATOM 1463 O O . SER A 1 195 ? 7.182 15.513 110.362 1.00 38.94 192 SER A O 1
ATOM 1466 N N . GLU A 1 196 ? 6.960 17.590 111.150 1.00 40.27 193 GLU A N 1
ATOM 1467 C CA . GLU A 1 196 ? 8.235 17.549 111.860 1.00 45.83 193 GLU A CA 1
ATOM 1468 C C . GLU A 1 196 ? 8.142 18.097 113.277 1.00 38.99 193 GLU A C 1
ATOM 1469 O O . GLU A 1 196 ? 7.207 18.807 113.623 1.00 35.86 193 GLU A O 1
ATOM 1475 N N . VAL A 1 197 ? 9.133 17.758 114.084 1.00 36.50 194 VAL A N 1
ATOM 1476 C CA . VAL A 1 197 ? 9.245 18.291 115.434 1.00 37.91 194 VAL A CA 1
ATOM 1477 C C . VAL A 1 197 ? 10.169 19.502 115.416 1.00 38.06 194 VAL A C 1
ATOM 1478 O O . VAL A 1 197 ? 11.279 19.419 114.897 1.00 44.59 194 VAL A O 1
ATOM 1482 N N . ASN A 1 198 ? 9.691 20.623 115.964 1.00 34.77 195 ASN A N 1
ATOM 1483 C CA . ASN A 1 198 ? 10.437 21.883 116.012 1.00 39.34 195 ASN A CA 1
ATOM 1484 C C . ASN A 1 198 ? 11.370 21.870 117.219 1.00 40.13 195 ASN A C 1
ATOM 1485 O O . ASN A 1 198 ? 10.922 22.030 118.354 1.00 32.63 195 ASN A O 1
ATOM 1490 N N . VAL A 1 199 ? 12.660 21.651 117.003 1.00 41.61 196 VAL A N 1
ATOM 1491 C CA . VAL A 1 199 ? 13.527 21.444 118.159 1.00 41.86 196 VAL A CA 1
ATOM 1492 C C . VAL A 1 199 ? 13.744 22.711 118.977 1.00 36.47 196 VAL A C 1
ATOM 1493 O O . VAL A 1 199 ? 13.844 22.634 120.199 1.00 33.63 196 VAL A O 1
ATOM 1497 N N . ALA A 1 200 ? 13.780 23.876 118.321 1.00 35.58 197 ALA A N 1
ATOM 1498 C CA . ALA A 1 200 ? 13.910 25.134 119.044 1.00 37.94 197 ALA A CA 1
ATOM 1499 C C . ALA A 1 200 ? 12.736 25.310 119.984 1.00 34.95 197 ALA A C 1
ATOM 1500 O O . ALA A 1 200 ? 12.893 25.819 121.086 1.00 34.48 197 ALA A O 1
ATOM 1502 N N . ALA A 1 201 ? 11.549 24.914 119.533 1.00 36.71 198 ALA A N 1
ATOM 1503 C CA . ALA A 1 201 ? 10.367 25.034 120.377 1.00 37.73 198 ALA A CA 1
ATOM 1504 C C . ALA A 1 201 ? 10.452 24.105 121.588 1.00 30.61 198 ALA A C 1
ATOM 1505 O O . ALA A 1 201 ? 10.116 24.517 122.702 1.00 33.46 198 ALA A O 1
ATOM 1507 N N . LEU A 1 202 ? 10.874 22.852 121.382 1.00 31.49 199 LEU A N 1
ATOM 1508 C CA . LEU A 1 202 ? 11.076 21.959 122.521 1.00 29.45 199 LEU A CA 1
ATOM 1509 C C . LEU A 1 202 ? 12.024 22.595 123.541 1.00 30.17 199 LEU A C 1
ATOM 1510 O O . LEU A 1 202 ? 11.756 22.581 124.737 1.00 30.16 199 LEU A O 1
ATOM 1515 N N . GLU A 1 203 ? 13.144 23.135 123.076 1.00 29.21 200 GLU A N 1
ATOM 1516 C CA . GLU A 1 203 ? 14.107 23.710 124.022 1.00 30.15 200 GLU A CA 1
ATOM 1517 C C . GLU A 1 203 ? 13.550 24.898 124.791 1.00 32.58 200 GLU A C 1
ATOM 1518 O O . GLU A 1 203 ? 13.810 25.039 125.988 1.00 31.75 200 GLU A O 1
ATOM 1524 N N . ALA A 1 204 ? 12.798 25.759 124.102 1.00 31.52 201 ALA A N 1
ATOM 1525 C CA . ALA A 1 204 ? 12.271 26.969 124.723 1.00 32.54 201 ALA A CA 1
ATOM 1526 C C . ALA A 1 204 ? 11.142 26.665 125.682 1.00 36.68 201 ALA A C 1
ATOM 1527 O O . ALA A 1 204 ? 10.995 27.334 126.697 1.00 35.48 201 ALA A O 1
ATOM 1529 N N . GLU A 1 205 ? 10.334 25.660 125.363 1.00 31.68 202 GLU A N 1
ATOM 1530 C CA . GLU A 1 205 ? 9.071 25.472 126.080 1.00 35.13 202 GLU A CA 1
ATOM 1531 C C . GLU A 1 205 ? 9.103 24.421 127.184 1.00 39.23 202 GLU A C 1
ATOM 1532 O O . GLU A 1 205 ? 8.203 24.386 128.032 1.00 43.15 202 GLU A O 1
ATOM 1538 N N . LEU A 1 206 ? 10.115 23.548 127.186 1.00 31.02 203 LEU A N 1
ATOM 1539 C CA . LEU A 1 206 ? 10.161 22.506 128.206 1.00 29.49 203 LEU A CA 1
ATOM 1540 C C . LEU A 1 206 ? 10.937 22.968 129.430 1.00 32.75 203 LEU A C 1
ATOM 1541 O O . LEU A 1 206 ? 12.151 22.791 129.543 1.00 33.67 203 LEU A O 1
ATOM 1546 N N . VAL A 1 207 ? 10.219 23.596 130.352 1.00 30.26 204 VAL A N 1
ATOM 1547 C CA . VAL A 1 207 ? 10.821 24.109 131.573 1.00 32.00 204 VAL A CA 1
ATOM 1548 C C . VAL A 1 207 ? 10.329 23.271 132.734 1.00 32.66 204 VAL A C 1
ATOM 1549 O O . VAL A 1 207 ? 9.126 23.104 132.914 1.00 31.87 204 VAL A O 1
ATOM 1553 N N . ALA A 1 208 ? 11.253 22.751 133.533 1.00 29.95 205 ALA A N 1
ATOM 1554 C CA . ALA A 1 208 ? 10.862 21.885 134.631 1.00 32.52 205 ALA A CA 1
ATOM 1555 C C . ALA A 1 208 ? 10.514 22.682 135.876 1.00 35.37 205 ALA A C 1
ATOM 1556 O O . ALA A 1 208 ? 11.382 23.241 136.543 1.00 35.97 205 ALA A O 1
ATOM 1558 N N . ARG A 1 209 ? 9.222 22.727 136.169 1.00 27.08 206 ARG A N 1
ATOM 1559 C CA . ARG A 1 209 ? 8.709 23.399 137.348 1.00 27.67 206 ARG A CA 1
ATOM 1560 C C . ARG A 1 209 ? 7.310 22.883 137.646 1.00 32.84 206 ARG A C 1
ATOM 1561 O O . ARG A 1 209 ? 6.630 22.376 136.758 1.00 32.04 206 ARG A O 1
ATOM 1569 N N . GLY A 1 210 ? 6.872 23.036 138.888 1.00 34.99 207 GLY A N 1
ATOM 1570 C CA . GLY A 1 210 ? 5.530 22.641 139.266 1.00 37.73 207 GLY A CA 1
ATOM 1571 C C . GLY A 1 210 ? 5.297 21.162 139.495 1.00 34.63 207 GLY A C 1
ATOM 1572 O O . GLY A 1 210 ? 6.229 20.363 139.557 1.00 32.34 207 GLY A O 1
ATOM 1573 N N . GLY A 1 211 ? 4.022 20.811 139.618 1.00 34.13 208 GLY A N 1
ATOM 1574 C CA . GLY A 1 211 ? 3.598 19.441 139.868 1.00 33.88 208 GLY A CA 1
ATOM 1575 C C . GLY A 1 211 ? 3.237 18.783 138.555 1.00 31.44 208 GLY A C 1
ATOM 1576 O O . GLY A 1 211 ? 3.663 19.235 137.488 1.00 31.24 208 GLY A O 1
ATOM 1577 N N . THR A 1 212 ? 2.499 17.682 138.630 1.00 27.30 209 THR A N 1
ATOM 1578 C CA . THR A 1 212 ? 2.106 16.987 137.419 1.00 26.62 209 THR A CA 1
ATOM 1579 C C . THR A 1 212 ? 0.595 16.851 137.288 1.00 27.15 209 THR A C 1
ATOM 1580 O O . THR A 1 212 ? -0.049 16.124 138.039 1.00 29.10 209 THR A O 1
ATOM 1584 N N . PRO A 1 213 ? 0.057 17.528 136.285 1.00 29.54 210 PRO A N 1
ATOM 1585 C CA . PRO A 1 213 ? -1.365 17.466 135.926 1.00 27.36 210 PRO A CA 1
ATOM 1586 C C . PRO A 1 213 ? -1.581 16.603 134.690 1.00 27.57 210 PRO A C 1
ATOM 1587 O O . PRO A 1 213 ? -1.899 17.066 133.583 1.00 26.22 210 PRO A O 1
ATOM 1591 N N . THR A 1 214 ? -1.403 15.306 134.878 1.00 25.47 211 THR A N 1
ATOM 1592 C CA . THR A 1 214 ? -1.484 14.399 133.766 1.00 24.31 211 THR A CA 1
ATOM 1593 C C . THR A 1 214 ? -2.874 14.326 133.164 1.00 23.44 211 THR A C 1
ATOM 1594 O O . THR A 1 214 ? -3.005 14.097 131.982 1.00 25.38 211 THR A O 1
ATOM 1598 N N . GLY A 1 215 ? -3.910 14.472 133.988 1.00 25.41 212 GLY A N 1
ATOM 1599 C CA . GLY A 1 215 ? -5.274 14.386 133.459 1.00 25.51 212 GLY A CA 1
ATOM 1600 C C . GLY A 1 215 ? -5.573 15.455 132.397 1.00 27.88 212 GLY A C 1
ATOM 1601 O O . GLY A 1 215 ? -5.947 15.148 131.269 1.00 26.63 212 GLY A O 1
ATOM 1602 N N . PRO A 1 216 ? -5.416 16.724 132.760 1.00 29.36 213 PRO A N 1
ATOM 1603 C CA . PRO A 1 216 ? -5.635 17.803 131.789 1.00 30.28 213 PRO A CA 1
ATOM 1604 C C . PRO A 1 216 ? -4.752 17.647 130.541 1.00 25.88 213 PRO A C 1
ATOM 1605 O O . PRO A 1 216 ? -5.190 17.958 129.444 1.00 27.96 213 PRO A O 1
ATOM 1609 N N . ALA A 1 217 ? -3.531 17.127 130.693 1.00 26.65 214 ALA A N 1
ATOM 1610 C CA . ALA A 1 217 ? -2.698 16.884 129.511 1.00 25.08 214 ALA A CA 1
ATOM 1611 C C . ALA A 1 217 ? -3.350 15.926 128.509 1.00 26.00 214 ALA A C 1
ATOM 1612 O O . ALA A 1 217 ? -3.396 16.196 127.299 1.00 26.51 214 ALA A O 1
ATOM 1614 N N . ILE A 1 218 ? -3.816 14.787 129.006 1.00 24.55 215 ILE A N 1
ATOM 1615 C CA . ILE A 1 218 ? -4.482 13.822 128.145 1.00 24.07 215 ILE A CA 1
ATOM 1616 C C . ILE A 1 218 ? -5.743 14.415 127.493 1.00 26.19 215 ILE A C 1
ATOM 1617 O O . ILE A 1 218 ? -5.995 14.211 126.310 1.00 26.00 215 ILE A O 1
ATOM 1622 N N . ASP A 1 219 ? -6.550 15.123 128.271 1.00 26.05 216 ASP A N 1
ATOM 1623 C CA . ASP A 1 219 ? -7.743 15.773 127.713 1.00 26.94 216 ASP A CA 1
ATOM 1624 C C . ASP A 1 219 ? -7.378 16.794 126.614 1.00 27.93 216 ASP A C 1
ATOM 1625 O O . ASP A 1 219 ? -8.013 16.860 125.563 1.00 28.02 216 ASP A O 1
ATOM 1630 N N . HIS A 1 220 ? -6.347 17.586 126.863 1.00 26.15 217 HIS A N 1
ATOM 1631 C CA . HIS A 1 220 ? -5.887 18.533 125.840 1.00 27.91 217 HIS A CA 1
ATOM 1632 C C . HIS A 1 220 ? -5.451 17.795 124.572 1.00 28.25 217 HIS A C 1
ATOM 1633 O O . HIS A 1 220 ? -5.834 18.156 123.454 1.00 28.67 217 HIS A O 1
ATOM 1640 N N . ALA A 1 221 ? -4.671 16.735 124.747 1.00 27.83 218 ALA A N 1
ATOM 1641 C CA . ALA A 1 221 ? -4.227 15.924 123.617 1.00 25.00 218 ALA A CA 1
ATOM 1642 C C . ALA A 1 221 ? -5.407 15.365 122.811 1.00 26.71 218 ALA A C 1
ATOM 1643 O O . ALA A 1 221 ? -5.410 15.404 121.586 1.00 27.67 218 ALA A O 1
ATOM 1645 N N . ALA A 1 222 ? -6.413 14.847 123.503 1.00 27.99 219 ALA A N 1
ATOM 1646 C CA . ALA A 1 222 ? -7.550 14.260 122.793 1.00 28.86 219 ALA A CA 1
ATOM 1647 C C . ALA A 1 222 ? -8.295 15.346 122.031 1.00 29.54 219 ALA A C 1
ATOM 1648 O O . ALA A 1 222 ? -8.741 15.123 120.902 1.00 31.86 219 ALA A O 1
ATOM 1650 N N . ASP A 1 223 ? -8.427 16.513 122.657 1.00 28.46 220 ASP A N 1
ATOM 1651 C CA . ASP A 1 223 ? -9.044 17.674 122.002 1.00 30.28 220 ASP A CA 1
ATOM 1652 C C . ASP A 1 223 ? -8.330 18.035 120.703 1.00 34.94 220 ASP A C 1
ATOM 1653 O O . ASP A 1 223 ? -8.974 18.317 119.686 1.00 33.56 220 ASP A O 1
ATOM 1658 N N . LEU A 1 224 ? -6.998 18.071 120.758 1.00 28.56 221 LEU A N 1
ATOM 1659 C CA . LEU A 1 224 ? -6.182 18.386 119.585 1.00 30.20 221 LEU A CA 1
ATOM 1660 C C . LEU A 1 224 ? -6.416 17.380 118.472 1.00 34.54 221 LEU A C 1
ATOM 1661 O O . LEU A 1 224 ? -6.552 17.761 117.300 1.00 33.25 221 LEU A O 1
ATOM 1666 N N . LEU A 1 225 ? -6.454 16.097 118.828 1.00 30.28 222 LEU A N 1
ATOM 1667 C CA . LEU A 1 225 ? -6.662 15.037 117.835 1.00 27.74 222 LEU A CA 1
ATOM 1668 C C . LEU A 1 225 ? -8.031 15.164 117.168 1.00 33.68 222 LEU A C 1
ATOM 1669 O O . LEU A 1 225 ? -8.167 15.037 115.947 1.00 34.16 222 LEU A O 1
ATOM 1674 N N . LEU A 1 226 ? -9.046 15.432 117.971 1.00 33.33 223 LEU A N 1
ATOM 1675 C CA . LEU A 1 226 ? -10.400 15.554 117.446 1.00 36.57 223 LEU A CA 1
ATOM 1676 C C . LEU A 1 226 ? -10.567 16.807 116.576 1.00 38.46 223 LEU A C 1
ATOM 1677 O O . LEU A 1 226 ? -11.239 16.761 115.547 1.00 41.10 223 LEU A O 1
ATOM 1682 N N . SER A 1 227 ? -9.953 17.915 116.981 1.00 36.94 224 SER A N 1
ATOM 1683 C CA . SER A 1 227 ? -9.995 19.140 116.175 1.00 39.91 224 SER A CA 1
ATOM 1684 C C . SER A 1 227 ? -9.266 18.936 114.860 1.00 44.62 224 SER A C 1
ATOM 1685 O O . SER A 1 227 ? -9.702 19.425 113.809 1.00 44.64 224 SER A O 1
ATOM 1688 N N . HIS A 1 228 ? -8.146 18.219 114.919 1.00 38.98 225 HIS A N 1
ATOM 1689 C CA . HIS A 1 228 ? -7.366 17.963 113.716 1.00 39.11 225 HIS A CA 1
ATOM 1690 C C . HIS A 1 228 ? -8.160 17.104 112.732 1.00 44.30 225 HIS A C 1
ATOM 1691 O O . HIS A 1 228 ? -8.186 17.388 111.524 1.00 44.95 225 HIS A O 1
ATOM 1698 N N . ALA A 1 229 ? -8.816 16.066 113.249 1.00 36.83 226 ALA A N 1
ATOM 1699 C CA . ALA A 1 229 ? -9.646 15.191 112.420 1.00 40.64 226 ALA A CA 1
ATOM 1700 C C . ALA A 1 229 ? -10.696 15.982 111.646 1.00 49.38 226 ALA A C 1
ATOM 1701 O O . ALA A 1 229 ? -10.987 15.675 110.485 1.00 47.95 226 ALA A O 1
ATOM 1703 N N . ARG A 1 230 ? -11.277 16.982 112.300 1.00 47.58 227 ARG A N 1
ATOM 1704 C CA . ARG A 1 230 ? -12.296 17.814 111.670 1.00 54.73 227 ARG A CA 1
ATOM 1705 C C . ARG A 1 230 ? -11.670 18.740 110.629 1.00 57.50 227 ARG A C 1
ATOM 1706 O O . ARG A 1 230 ? -12.240 18.964 109.564 1.00 59.93 227 ARG A O 1
ATOM 1714 N N . ASN A 1 231 ? -10.490 19.267 110.933 1.00 55.70 228 ASN A N 1
ATOM 1715 C CA . ASN A 1 231 ? -9.760 20.086 109.973 1.00 62.00 228 ASN A CA 1
ATOM 1716 C C . ASN A 1 231 ? -9.381 19.284 108.731 1.00 62.39 228 ASN A C 1
ATOM 1717 O O . ASN A 1 231 ? -9.536 19.750 107.605 1.00 62.11 228 ASN A O 1
ATOM 1722 N N . VAL A 1 232 ? -8.888 18.071 108.942 1.00 59.26 229 VAL A N 1
ATOM 1723 C CA . VAL A 1 232 ? -8.515 17.203 107.835 1.00 68.95 229 VAL A CA 1
ATOM 1724 C C . VAL A 1 232 ? -9.746 16.878 106.980 1.00 77.57 229 VAL A C 1
ATOM 1725 O O . VAL A 1 232 ? -9.648 16.725 105.763 1.00 79.62 229 VAL A O 1
ATOM 1729 N N . ASP A 1 233 ? -10.906 16.808 107.626 1.00 81.61 230 ASP A N 1
ATOM 1730 C CA . ASP A 1 233 ? -12.172 16.615 106.927 1.00 86.51 230 ASP A CA 1
ATOM 1731 C C . ASP A 1 233 ? -12.605 17.904 106.228 1.00 91.59 230 ASP A C 1
ATOM 1732 O O . ASP A 1 233 ? -12.465 18.044 105.012 1.00 94.68 230 ASP A O 1
ATOM 1737 N N . ALA B 1 3 ? 22.568 -0.513 108.112 1.00 81.13 0 ALA B N 1
ATOM 1738 C CA . ALA B 1 3 ? 23.694 0.408 107.999 1.00 83.13 0 ALA B CA 1
ATOM 1739 C C . ALA B 1 3 ? 24.001 0.684 106.536 1.00 89.32 0 ALA B C 1
ATOM 1740 O O . ALA B 1 3 ? 23.718 1.767 106.024 1.00 91.82 0 ALA B O 1
ATOM 1750 N N . THR B 1 5 ? 22.445 -0.534 104.274 1.00 73.63 2 THR B N 1
ATOM 1751 C CA . THR B 1 5 ? 21.108 -0.328 103.732 1.00 68.88 2 THR B CA 1
ATOM 1752 C C . THR B 1 5 ? 20.830 1.168 103.575 1.00 68.33 2 THR B C 1
ATOM 1753 O O . THR B 1 5 ? 20.455 1.630 102.501 1.00 59.44 2 THR B O 1
ATOM 1757 N N . ARG B 1 6 ? 21.038 1.929 104.643 1.00 74.88 3 ARG B N 1
ATOM 1758 C CA . ARG B 1 6 ? 20.836 3.376 104.583 1.00 79.04 3 ARG B CA 1
ATOM 1759 C C . ARG B 1 6 ? 21.817 4.063 103.620 1.00 79.64 3 ARG B C 1
ATOM 1760 O O . ARG B 1 6 ? 21.525 5.134 103.076 1.00 81.87 3 ARG B O 1
ATOM 1768 N N . GLU B 1 7 ? 22.975 3.437 103.414 1.00 75.83 4 GLU B N 1
ATOM 1769 C CA . GLU B 1 7 ? 24.040 4.002 102.589 1.00 70.48 4 GLU B CA 1
ATOM 1770 C C . GLU B 1 7 ? 23.849 3.663 101.118 1.00 59.49 4 GLU B C 1
ATOM 1771 O O . GLU B 1 7 ? 24.377 4.341 100.231 1.00 62.76 4 GLU B O 1
ATOM 1777 N N . ALA B 1 8 ? 23.085 2.611 100.863 1.00 44.00 5 ALA B N 1
ATOM 1778 C CA . ALA B 1 8 ? 22.961 2.076 99.516 1.00 37.85 5 ALA B CA 1
ATOM 1779 C C . ALA B 1 8 ? 21.692 2.550 98.814 1.00 39.04 5 ALA B C 1
ATOM 1780 O O . ALA B 1 8 ? 21.155 1.828 97.967 1.00 38.98 5 ALA B O 1
ATOM 1782 N N . THR B 1 9 ? 21.202 3.735 99.184 1.00 38.65 6 THR B N 1
ATOM 1783 C CA . THR B 1 9 ? 20.032 4.321 98.517 1.00 38.78 6 THR B CA 1
ATOM 1784 C C . THR B 1 9 ? 20.179 4.263 97.014 1.00 37.68 6 THR B C 1
ATOM 1785 O O . THR B 1 9 ? 21.230 4.586 96.477 1.00 38.07 6 THR B O 1
ATOM 1789 N N . ILE B 1 10 ? 19.113 3.861 96.337 1.00 31.45 7 ILE B N 1
ATOM 1790 C CA . ILE B 1 10 ? 19.132 3.771 94.879 1.00 28.22 7 ILE B CA 1
ATOM 1791 C C . ILE B 1 10 ? 18.532 5.031 94.283 1.00 27.87 7 ILE B C 1
ATOM 1792 O O . ILE B 1 10 ? 17.480 5.498 94.737 1.00 31.42 7 ILE B O 1
ATOM 1797 N N . ARG B 1 11 ? 19.227 5.589 93.292 1.00 30.98 8 ARG B N 1
ATOM 1798 C CA . ARG B 1 11 ? 18.807 6.836 92.628 1.00 31.55 8 ARG B CA 1
ATOM 1799 C C . ARG B 1 11 ? 18.737 6.604 91.123 1.00 33.64 8 ARG B C 1
ATOM 1800 O O . ARG B 1 11 ? 19.746 6.238 90.482 1.00 31.63 8 ARG B O 1
ATOM 1808 N N . GLN B 1 12 ? 17.549 6.796 90.550 1.00 29.21 9 GLN B N 1
ATOM 1809 C CA . GLN B 1 12 ? 17.361 6.510 89.119 1.00 25.57 9 GLN B CA 1
ATOM 1810 C C . GLN B 1 12 ? 16.556 7.586 88.436 1.00 25.45 9 GLN B C 1
ATOM 1811 O O . GLN B 1 12 ? 15.728 8.243 89.060 1.00 28.84 9 GLN B O 1
ATOM 1817 N N . ILE B 1 13 ? 16.826 7.741 87.142 1.00 26.48 10 ILE B N 1
ATOM 1818 C CA . ILE B 1 13 ? 16.103 8.645 86.267 1.00 27.26 10 ILE B CA 1
ATOM 1819 C C . ILE B 1 13 ? 15.534 7.762 85.184 1.00 30.82 10 ILE B C 1
ATOM 1820 O O . ILE B 1 13 ? 16.276 7.006 84.544 1.00 33.16 10 ILE B O 1
ATOM 1825 N N . LEU B 1 14 ? 14.217 7.816 85.003 1.00 27.39 11 LEU B N 1
ATOM 1826 C CA . LEU B 1 14 ? 13.564 7.018 83.950 1.00 29.78 11 LEU B CA 1
ATOM 1827 C C . LEU B 1 14 ? 13.009 7.973 82.900 1.00 29.11 11 LEU B C 1
ATOM 1828 O O . LEU B 1 14 ? 12.162 8.807 83.210 1.00 29.06 11 LEU B O 1
ATOM 1833 N N . VAL B 1 15 ? 13.509 7.883 81.665 1.00 26.23 12 VAL B N 1
ATOM 1834 C CA . VAL B 1 15 ? 13.103 8.802 80.607 1.00 27.82 12 VAL B CA 1
ATOM 1835 C C . VAL B 1 15 ? 12.166 8.049 79.678 1.00 32.58 12 VAL B C 1
ATOM 1836 O O . VAL B 1 15 ? 12.521 6.972 79.186 1.00 33.59 12 VAL B O 1
ATOM 1840 N N . ILE B 1 16 ? 10.966 8.581 79.473 1.00 30.34 13 ILE B N 1
ATOM 1841 C CA . ILE B 1 16 ? 9.998 7.959 78.581 1.00 33.15 13 ILE B CA 1
ATOM 1842 C C . ILE B 1 16 ? 9.764 8.923 77.436 1.00 35.54 13 ILE B C 1
ATOM 1843 O O . ILE B 1 16 ? 9.327 10.051 77.652 1.00 34.04 13 ILE B O 1
ATOM 1848 N N . THR B 1 17 ? 10.077 8.496 76.217 1.00 31.69 14 THR B N 1
ATOM 1849 C CA . THR B 1 17 ? 10.155 9.421 75.099 1.00 30.18 14 THR B CA 1
ATOM 1850 C C . THR B 1 17 ? 9.849 8.723 73.786 1.00 34.60 14 THR B C 1
ATOM 1851 O O . THR B 1 17 ? 10.027 7.510 73.675 1.00 37.33 14 THR B O 1
ATOM 1855 N N . ASP B 1 18 ? 9.375 9.476 72.789 1.00 38.99 15 ASP B N 1
ATOM 1856 C CA . ASP B 1 18 ? 9.102 8.880 71.476 1.00 40.12 15 ASP B CA 1
ATOM 1857 C C . ASP B 1 18 ? 9.863 9.576 70.348 1.00 44.66 15 ASP B C 1
ATOM 1858 O O . ASP B 1 18 ? 9.537 9.387 69.173 1.00 46.84 15 ASP B O 1
ATOM 1863 N N . GLY B 1 19 ? 10.860 10.388 70.694 1.00 43.27 16 GLY B N 1
ATOM 1864 C CA . GLY B 1 19 ? 11.574 11.161 69.686 1.00 47.37 16 GLY B CA 1
ATOM 1865 C C . GLY B 1 19 ? 12.995 11.504 70.090 1.00 49.58 16 GLY B C 1
ATOM 1866 O O . GLY B 1 19 ? 13.420 11.214 71.202 1.00 48.11 16 GLY B O 1
ATOM 1867 N N . CYS B 1 20 ? 13.727 12.125 69.175 1.00 50.99 17 CYS B N 1
ATOM 1868 C CA . CYS B 1 20 ? 15.097 12.562 69.423 1.00 52.86 17 CYS B CA 1
ATOM 1869 C C . CYS B 1 20 ? 15.094 13.926 70.075 1.00 48.17 17 CYS B C 1
ATOM 1870 O O . CYS B 1 20 ? 14.256 14.775 69.751 1.00 48.17 17 CYS B O 1
ATOM 1873 N N . SER B 1 21 ? 16.043 14.159 70.976 1.00 46.63 18 SER B N 1
ATOM 1874 C CA . SER B 1 21 ? 16.200 15.501 71.541 1.00 41.16 18 SER B CA 1
ATOM 1875 C C . SER B 1 21 ? 16.456 16.529 70.434 1.00 44.44 18 SER B C 1
ATOM 1876 O O . SER B 1 21 ? 17.020 16.201 69.391 1.00 46.37 18 SER B O 1
ATOM 1879 N N . ASN B 1 22 ? 16.044 17.773 70.663 1.00 42.39 19 ASN B N 1
ATOM 1880 C CA . ASN B 1 22 ? 16.327 18.852 69.707 1.00 49.21 19 ASN B CA 1
ATOM 1881 C C . ASN B 1 22 ? 16.363 20.220 70.364 1.00 51.04 19 ASN B C 1
ATOM 1882 O O . ASN B 1 22 ? 16.374 21.251 69.691 1.00 48.12 19 ASN B O 1
ATOM 1887 N N . ILE B 1 23 ? 16.377 20.226 71.691 1.00 48.26 20 I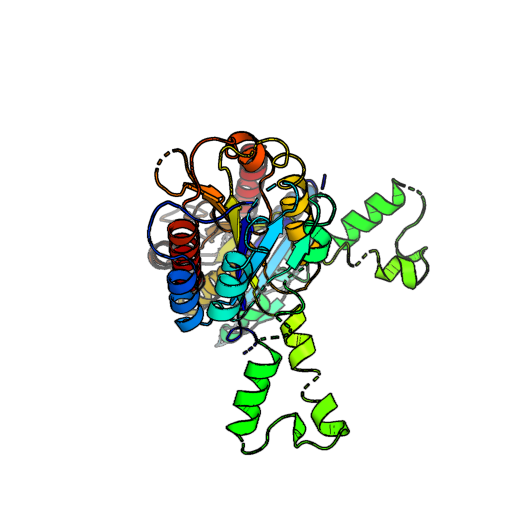LE B N 1
ATOM 1888 C CA . ILE B 1 23 ? 16.427 21.469 72.443 1.00 46.98 20 ILE B CA 1
ATOM 1889 C C . ILE B 1 23 ? 17.362 21.272 73.615 1.00 49.95 20 ILE B C 1
ATOM 1890 O O . ILE B 1 23 ? 17.216 20.303 74.351 1.00 48.49 20 ILE B O 1
ATOM 1895 N N . GLY B 1 24 ? 18.328 22.169 73.779 1.00 46.30 21 GLY B N 1
ATOM 1896 C CA . GLY B 1 24 ? 19.207 22.106 74.932 1.00 45.39 21 GLY B CA 1
ATOM 1897 C C . GLY B 1 24 ? 20.385 21.178 74.739 1.00 44.94 21 GLY B C 1
ATOM 1898 O O . GLY B 1 24 ? 20.563 20.608 73.671 1.00 45.29 21 GLY B O 1
ATOM 1899 N N . PRO B 1 25 ? 21.200 21.027 75.783 1.00 46.84 22 PRO B N 1
ATOM 1900 C CA . PRO B 1 25 ? 22.414 20.202 75.770 1.00 51.65 22 PRO B CA 1
ATOM 1901 C C . PRO B 1 25 ? 22.163 18.732 75.388 1.00 48.04 22 PRO B C 1
ATOM 1902 O O . PRO B 1 25 ? 21.076 18.192 75.606 1.00 42.10 22 PRO B O 1
ATOM 1906 N N . ASP B 1 26 ? 23.186 18.109 74.814 1.00 46.17 23 ASP B N 1
ATOM 1907 C CA . ASP B 1 26 ? 23.155 16.704 74.434 1.00 43.86 23 ASP B CA 1
ATOM 1908 C C . ASP B 1 26 ? 22.741 15.836 75.623 1.00 41.70 23 ASP B C 1
ATOM 1909 O O . ASP B 1 26 ? 23.359 15.900 76.684 1.00 38.26 23 ASP B O 1
ATOM 1914 N N . PRO B 1 27 ? 21.679 15.030 75.459 1.00 36.89 24 PRO B N 1
ATOM 1915 C CA . PRO B 1 27 ? 21.243 14.229 76.614 1.00 36.15 24 PRO B CA 1
ATOM 1916 C C . PRO B 1 27 ? 22.179 13.075 76.962 1.00 35.35 24 PRO B C 1
ATOM 1917 O O . PRO B 1 27 ? 22.129 12.585 78.090 1.00 34.96 24 PRO B O 1
ATOM 1921 N N . VAL B 1 28 ? 23.000 12.631 76.015 1.00 36.41 25 VAL B N 1
ATOM 1922 C CA . VAL B 1 28 ? 23.978 11.589 76.311 1.00 34.64 25 VAL B CA 1
ATOM 1923 C C . VAL B 1 28 ? 24.987 12.133 77.321 1.00 40.04 25 VAL B C 1
ATOM 1924 O O . VAL B 1 28 ? 25.382 11.429 78.262 1.00 38.13 25 VAL B O 1
ATOM 1928 N N . GLU B 1 29 ? 25.386 13.391 77.125 1.00 38.77 26 GLU B N 1
ATOM 1929 C CA . GLU B 1 29 ? 26.300 14.041 78.058 1.00 40.88 26 GLU B CA 1
ATOM 1930 C C . GLU B 1 29 ? 25.639 14.285 79.406 1.00 35.92 26 GLU B C 1
ATOM 1931 O O . GLU B 1 29 ? 26.250 14.078 80.450 1.00 38.67 26 GLU B O 1
ATOM 1937 N N . ALA B 1 30 ? 24.390 14.726 79.386 1.00 37.47 27 ALA B N 1
ATOM 1938 C CA . ALA B 1 30 ? 23.631 14.871 80.629 1.00 40.72 27 ALA B CA 1
ATOM 1939 C C . ALA B 1 30 ? 23.567 13.566 81.418 1.00 35.92 27 ALA B C 1
ATOM 1940 O O . ALA B 1 30 ? 23.711 13.570 82.648 1.00 37.32 27 ALA B O 1
ATOM 1942 N N . ALA B 1 31 ? 23.317 12.447 80.732 1.00 35.66 28 ALA B N 1
ATOM 1943 C CA . ALA B 1 31 ? 23.237 11.162 81.416 1.00 35.53 28 ALA B CA 1
ATOM 1944 C C . ALA B 1 31 ? 24.601 10.784 81.990 1.00 35.39 28 ALA B C 1
ATOM 1945 O O . ALA B 1 31 ? 24.692 10.264 83.092 1.00 31.57 28 ALA B O 1
ATOM 1947 N N . ARG B 1 32 ? 25.666 11.068 81.242 1.00 35.50 29 ARG B N 1
ATOM 1948 C CA . ARG B 1 32 ? 27.013 10.760 81.721 1.00 39.27 29 ARG B CA 1
ATOM 1949 C C . ARG B 1 32 ? 27.318 11.585 82.985 1.00 36.73 29 ARG B C 1
ATOM 1950 O O . ARG B 1 32 ? 27.919 11.081 83.948 1.00 41.68 29 ARG B O 1
ATOM 1958 N N . ARG B 1 33 ? 26.868 12.837 82.995 1.00 37.81 30 ARG B N 1
ATOM 1959 C CA . ARG B 1 33 ? 27.041 13.696 84.168 1.00 40.93 30 ARG B CA 1
ATOM 1960 C C . ARG B 1 33 ? 26.300 13.141 85.376 1.00 40.84 30 ARG B C 1
ATOM 1961 O O . ARG B 1 33 ? 26.847 13.085 86.479 1.00 39.11 30 ARG B O 1
ATOM 1969 N N . ALA B 1 34 ? 25.048 12.739 85.170 1.00 37.44 31 ALA B N 1
ATOM 1970 C CA . ALA B 1 34 ? 24.253 12.167 86.259 1.00 34.81 31 ALA B CA 1
ATOM 1971 C C . ALA B 1 34 ? 24.918 10.913 86.835 1.00 34.50 31 ALA B C 1
ATOM 1972 O O . ALA B 1 34 ? 24.947 10.707 88.057 1.00 35.12 31 ALA B O 1
ATOM 1974 N N . HIS B 1 35 ? 25.451 10.072 85.950 1.00 36.08 32 HIS B N 1
ATOM 1975 C CA . HIS B 1 35 ? 26.019 8.812 86.383 1.00 33.39 32 HIS B CA 1
ATOM 1976 C C . HIS B 1 35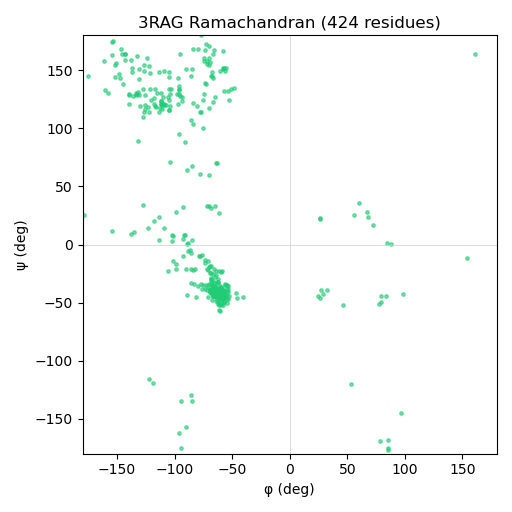 ? 27.274 9.026 87.232 1.00 31.65 32 HIS B C 1
ATOM 1977 O O . HIS B 1 35 ? 27.611 8.179 88.060 1.00 35.37 32 HIS B O 1
ATOM 1984 N N . ARG B 1 36 ? 27.954 10.150 87.035 1.00 38.02 33 ARG B N 1
ATOM 1985 C CA . ARG B 1 36 ? 29.089 10.482 87.899 1.00 43.58 33 ARG B CA 1
ATOM 1986 C C . ARG B 1 36 ? 28.683 10.597 89.368 1.00 43.81 33 ARG B C 1
ATOM 1987 O O . ARG B 1 36 ? 29.509 10.404 90.261 1.00 49.25 33 ARG B O 1
ATOM 1995 N N . HIS B 1 37 ? 27.405 10.879 89.613 1.00 43.52 34 HIS B N 1
ATOM 1996 C CA . HIS B 1 37 ? 26.857 10.906 90.978 1.00 42.83 34 HIS B CA 1
ATOM 1997 C C . HIS B 1 37 ? 26.262 9.581 91.451 1.00 48.73 34 HIS B C 1
ATOM 1998 O O . HIS B 1 37 ? 25.629 9.522 92.511 1.00 49.08 34 HIS B O 1
ATOM 2005 N N . GLY B 1 38 ? 26.452 8.522 90.670 1.00 39.67 35 GLY B N 1
ATOM 2006 C CA . GLY B 1 38 ? 25.921 7.211 91.018 1.00 40.70 35 GLY B CA 1
ATOM 2007 C C . GLY B 1 38 ? 24.476 7.019 90.583 1.00 41.43 35 GLY B C 1
ATOM 2008 O O . GLY B 1 38 ? 23.871 5.964 90.824 1.00 44.15 35 GLY B O 1
ATOM 2009 N N . ILE B 1 39 ? 23.915 8.041 89.941 1.00 36.90 36 ILE B N 1
ATOM 2010 C CA . ILE B 1 39 ? 22.553 7.946 89.399 1.00 31.87 36 ILE B CA 1
ATOM 2011 C C . ILE B 1 39 ? 22.535 7.046 88.160 1.00 32.22 36 ILE B C 1
ATOM 2012 O O . ILE B 1 39 ? 23.435 7.108 87.336 1.00 35.31 36 ILE B O 1
ATOM 2017 N N . VAL B 1 40 ? 21.525 6.187 88.048 1.00 27.70 37 VAL B N 1
ATOM 2018 C CA . VAL B 1 40 ? 21.380 5.342 86.856 1.00 32.94 37 VAL B CA 1
ATOM 2019 C C . VAL B 1 40 ? 20.260 5.908 85.991 1.00 30.87 37 VAL B C 1
ATOM 2020 O O . VAL B 1 40 ? 19.174 6.174 86.506 1.00 30.62 37 VAL B O 1
ATOM 2024 N N . VAL B 1 41 ? 20.530 6.103 84.698 1.00 28.04 38 VAL B N 1
ATOM 2025 C CA . VAL B 1 41 ? 19.527 6.607 83.751 1.00 24.32 38 VAL B CA 1
ATOM 2026 C C . VAL B 1 41 ? 19.003 5.472 82.851 1.00 31.37 38 VAL B C 1
ATOM 2027 O O . VAL B 1 41 ? 19.756 4.875 82.066 1.00 29.90 38 VAL B O 1
ATOM 2031 N N . ASN B 1 42 ? 17.715 5.171 82.989 1.00 27.20 39 ASN B N 1
ATOM 2032 C CA . ASN B 1 42 ? 17.042 4.180 82.155 1.00 30.51 39 ASN B CA 1
ATOM 2033 C C . ASN B 1 42 ? 16.167 4.903 81.146 1.00 31.35 39 ASN B C 1
ATOM 2034 O O . ASN B 1 42 ? 15.665 6.005 81.420 1.00 28.21 39 ASN B O 1
ATOM 2039 N N . VAL B 1 43 ? 16.005 4.301 79.971 1.00 28.07 40 VAL B N 1
ATOM 2040 C CA . VAL B 1 43 ? 15.258 4.932 78.893 1.00 30.98 40 VAL B CA 1
ATOM 2041 C C . VAL B 1 43 ? 14.246 3.972 78.276 1.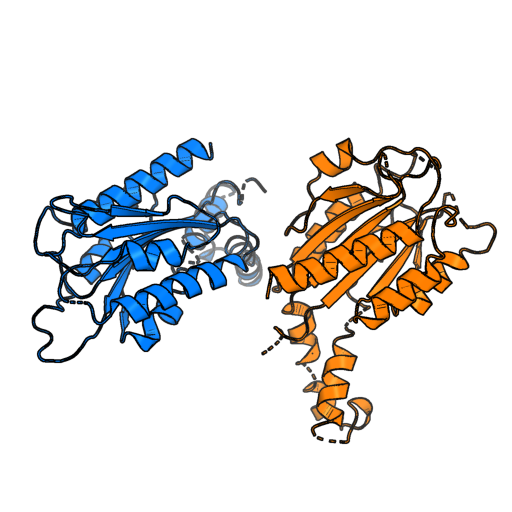00 32.27 40 VAL B C 1
ATOM 2042 O O . VAL B 1 43 ? 14.589 2.844 77.911 1.00 29.88 40 VAL B O 1
ATOM 2046 N N . ILE B 1 44 ? 13.012 4.444 78.131 1.00 28.90 41 ILE B N 1
ATOM 2047 C CA . ILE B 1 44 ? 12.001 3.738 77.355 1.00 30.70 41 ILE B CA 1
ATOM 2048 C C . ILE B 1 44 ? 11.725 4.545 76.097 1.00 32.95 41 ILE B C 1
ATOM 2049 O O . ILE B 1 44 ? 11.281 5.701 76.158 1.00 35.08 41 ILE B O 1
ATOM 2054 N N . GLY B 1 45 ? 12.037 3.949 74.950 1.00 30.01 42 GLY B N 1
ATOM 2055 C CA . GLY B 1 45 ? 11.726 4.582 73.683 1.00 34.77 42 GLY B CA 1
ATOM 2056 C C . GLY B 1 45 ? 10.414 4.001 73.200 1.00 37.27 42 GLY B C 1
ATOM 2057 O O . GLY B 1 45 ? 10.246 2.790 73.158 1.00 34.79 42 GLY B O 1
ATOM 2058 N N . ILE B 1 46 ? 9.472 4.859 72.837 1.00 36.22 43 ILE B N 1
ATOM 2059 C CA . ILE B 1 46 ? 8.170 4.366 72.421 1.00 36.69 43 ILE B CA 1
ATOM 2060 C C . ILE B 1 46 ? 8.089 4.259 70.911 1.00 37.35 43 ILE B C 1
ATOM 2061 O O . ILE B 1 46 ? 8.471 5.190 70.195 1.00 43.78 43 ILE B O 1
ATOM 2066 N N . VAL B 1 47 ? 7.577 3.128 70.435 1.00 43.63 44 VAL B N 1
ATOM 2067 C CA . VAL B 1 47 ? 7.187 2.998 69.033 1.00 50.36 44 VAL B CA 1
ATOM 2068 C C . VAL B 1 47 ? 5.887 3.769 68.828 1.00 52.80 44 VAL B C 1
ATOM 2069 O O . VAL B 1 47 ? 4.929 3.601 69.592 1.00 52.69 44 VAL B O 1
ATOM 2073 N N . GLY B 1 48 ? 5.851 4.626 67.815 1.00 62.05 45 GLY B N 1
ATOM 2074 C CA . GLY B 1 48 ? 4.669 5.427 67.549 1.00 70.25 45 GLY B CA 1
ATOM 2075 C C . GLY B 1 48 ? 4.978 6.721 66.821 1.00 74.79 45 GLY B C 1
ATOM 2076 O O . GLY B 1 48 ? 5.459 6.701 65.689 1.00 76.30 45 GLY B O 1
ATOM 2077 N N . ALA B 1 52 ? 12.432 9.183 66.065 1.00 64.59 49 ALA B N 1
ATOM 2078 C CA . ALA B 1 52 ? 13.260 8.332 66.928 1.00 61.76 49 ALA B CA 1
ATOM 2079 C C . ALA B 1 52 ? 13.541 6.985 66.272 1.00 57.23 49 ALA B C 1
ATOM 2080 O O . ALA B 1 52 ? 14.677 6.501 66.287 1.00 57.70 49 ALA B O 1
ATOM 2082 N N . GLY B 1 53 ? 12.506 6.390 65.686 1.00 51.05 50 GLY B N 1
ATOM 2083 C CA . GLY B 1 53 ? 12.654 5.122 64.988 1.00 53.00 50 GLY B CA 1
ATOM 2084 C C . GLY B 1 53 ? 13.467 5.231 63.713 1.00 55.95 50 GLY B C 1
ATOM 2085 O O . GLY B 1 53 ? 13.957 4.232 63.185 1.00 51.07 50 GLY B O 1
ATOM 2086 N N . GLU B 1 54 ? 13.608 6.450 63.202 1.00 58.10 51 GLU B N 1
ATOM 2087 C CA . GLU B 1 54 ? 14.292 6.664 61.932 1.00 59.41 51 GLU B CA 1
ATOM 2088 C C . GLU B 1 54 ? 15.797 6.372 62.017 1.00 55.18 51 GLU B C 1
ATOM 2089 O O . GLU B 1 54 ? 16.433 6.071 61.003 1.00 58.58 51 GLU B O 1
ATOM 2095 N N . GLN B 1 55 ? 16.355 6.463 63.226 1.00 47.02 52 GLN B N 1
ATOM 2096 C CA . GLN B 1 55 ? 17.759 6.135 63.487 1.00 51.13 52 GLN B CA 1
ATOM 2097 C C . GLN B 1 55 ? 17.888 4.840 64.306 1.00 48.48 52 GLN B C 1
ATOM 2098 O O . GLN B 1 55 ? 18.957 4.547 64.858 1.00 45.05 52 GLN B O 1
ATOM 2104 N N . GLY B 1 56 ? 16.806 4.070 64.411 1.00 39.94 53 GLY B N 1
ATOM 2105 C CA . GLY B 1 56 ? 16.837 2.871 65.238 1.00 39.93 53 GLY B CA 1
ATOM 2106 C C . GLY B 1 56 ? 16.978 3.214 66.712 1.00 36.44 53 GLY B C 1
ATOM 2107 O O . GLY B 1 56 ? 17.517 2.430 67.500 1.00 34.99 53 GLY B O 1
ATOM 2108 N N . TYR B 1 57 ? 16.489 4.392 67.101 1.00 29.61 54 TYR B N 1
ATOM 2109 C CA . TYR B 1 57 ? 16.525 4.800 68.505 1.00 30.54 54 TYR B CA 1
ATOM 2110 C C . TYR B 1 57 ? 17.965 4.863 69.034 1.00 30.44 54 TYR B C 1
ATOM 2111 O O . TYR B 1 57 ? 18.248 4.558 70.192 1.00 30.68 54 TYR B O 1
ATOM 2120 N N . GLN B 1 58 ? 18.875 5.272 68.174 1.00 31.35 55 GLN B N 1
ATOM 2121 C CA . GLN B 1 58 ? 20.281 5.339 68.561 1.00 34.17 55 GLN B CA 1
ATOM 2122 C C . GLN B 1 58 ? 20.532 6.235 69.779 1.00 33.73 55 GLN B C 1
ATOM 2123 O O . GLN B 1 58 ? 21.293 5.866 70.684 1.00 33.95 55 GLN B O 1
ATOM 2129 N N . GLU B 1 59 ? 19.901 7.408 69.813 1.00 34.33 56 GLU B N 1
ATOM 2130 C CA . GLU B 1 59 ? 20.130 8.320 70.929 1.00 30.24 56 GLU B CA 1
ATOM 2131 C C . GLU B 1 59 ? 19.605 7.720 72.222 1.00 31.75 56 GLU B C 1
ATOM 2132 O O . GLU B 1 59 ? 20.260 7.797 73.254 1.00 32.05 56 GLU B O 1
ATOM 2138 N N . ALA B 1 60 ? 18.417 7.124 72.171 1.00 30.43 57 ALA B N 1
ATOM 2139 C CA . ALA B 1 60 ? 17.868 6.495 73.373 1.00 34.84 57 ALA B CA 1
ATOM 2140 C C . ALA B 1 60 ? 18.834 5.447 73.947 1.00 32.71 57 ALA B C 1
ATOM 2141 O O . ALA B 1 60 ? 19.027 5.357 75.165 1.00 30.13 57 ALA B O 1
ATOM 2143 N N . HIS B 1 61 ? 19.439 4.644 73.073 1.00 31.79 58 HIS B N 1
ATOM 2144 C CA . HIS B 1 61 ? 20.415 3.664 73.551 1.00 27.89 58 HIS B CA 1
ATOM 2145 C C . HIS B 1 61 ? 21.693 4.340 74.080 1.00 29.07 58 HIS B C 1
ATOM 2146 O O . HIS B 1 61 ? 22.232 3.911 75.095 1.00 31.73 58 HIS B O 1
ATOM 2153 N N . SER B 1 62 ? 22.158 5.391 73.404 1.00 30.50 59 SER B N 1
ATOM 2154 C CA . SER B 1 62 ? 23.353 6.111 73.851 1.00 35.03 59 SER B CA 1
ATOM 2155 C C . SER B 1 62 ? 23.149 6.761 75.219 1.00 36.48 59 SER B C 1
ATOM 2156 O O . SER B 1 62 ? 24.047 6.732 76.072 1.00 36.22 59 SER B O 1
ATOM 2159 N N . ILE B 1 63 ? 21.972 7.334 75.426 1.00 34.73 60 ILE B N 1
ATOM 2160 C CA . ILE B 1 63 ? 21.632 7.894 76.735 1.00 36.37 60 ILE B CA 1
ATOM 2161 C C . ILE B 1 63 ? 21.727 6.834 77.825 1.00 33.95 60 ILE B C 1
ATOM 2162 O O . ILE B 1 63 ? 22.373 7.049 78.846 1.00 32.96 60 ILE B O 1
ATOM 2167 N N . ALA B 1 64 ? 21.068 5.691 77.634 1.00 32.13 61 ALA B N 1
ATOM 2168 C CA . ALA B 1 64 ? 21.083 4.664 78.666 1.00 30.16 61 ALA B CA 1
ATOM 2169 C C . ALA B 1 64 ? 22.500 4.151 78.926 1.00 34.71 61 ALA B C 1
ATOM 2170 O O . ALA B 1 64 ? 22.895 3.906 80.076 1.00 33.68 61 ALA B O 1
ATOM 2172 N N . ASP B 1 65 ? 23.264 3.998 77.850 1.00 32.95 62 ASP B N 1
ATOM 2173 C CA . ASP B 1 65 ? 24.624 3.489 77.970 1.00 34.90 62 ASP B CA 1
ATOM 2174 C C . ASP B 1 65 ? 25.462 4.452 78.808 1.00 31.26 62 ASP B C 1
ATOM 2175 O O . ASP B 1 65 ? 26.119 4.049 79.769 1.00 35.71 62 ASP B O 1
ATOM 2180 N N . ALA B 1 66 ? 25.424 5.723 78.441 1.00 33.12 63 ALA B N 1
ATOM 2181 C CA . ALA B 1 66 ? 26.165 6.760 79.168 1.00 34.05 63 ALA B CA 1
ATOM 2182 C C . ALA B 1 66 ? 25.685 6.910 80.615 1.00 39.14 63 ALA B C 1
ATOM 2183 O O . ALA B 1 66 ? 26.470 7.251 81.513 1.00 35.42 63 ALA B O 1
ATOM 2185 N N . GLY B 1 67 ? 24.397 6.665 80.831 1.00 35.61 64 GLY B N 1
ATOM 2186 C CA . GLY B 1 67 ? 23.803 6.768 82.155 1.00 33.17 64 GLY B CA 1
ATOM 2187 C C . GLY B 1 67 ? 23.913 5.545 83.046 1.00 33.06 64 GLY B C 1
ATOM 2188 O O . GLY B 1 67 ? 23.338 5.521 84.135 1.00 32.38 64 GLY B O 1
ATOM 2189 N N . GLY B 1 68 ? 24.609 4.498 82.589 1.00 30.94 65 GLY B N 1
ATOM 2190 C CA . GLY B 1 68 ? 24.787 3.315 83.396 1.00 28.99 65 GLY B CA 1
ATOM 2191 C C . GLY B 1 68 ? 23.521 2.490 83.537 1.00 33.74 65 GLY B C 1
ATOM 2192 O O . GLY B 1 68 ? 23.436 1.641 84.430 1.00 32.02 65 GLY B O 1
ATOM 2193 N N . GLY B 1 69 ? 22.540 2.741 82.667 1.00 30.91 66 GLY B N 1
ATOM 2194 C CA . GLY B 1 69 ? 21.264 2.040 82.739 1.00 29.71 66 GLY B CA 1
ATOM 2195 C C . GLY B 1 69 ? 20.907 1.220 81.513 1.00 33.14 66 GLY B C 1
ATOM 2196 O O . GLY B 1 69 ? 21.778 0.810 80.738 1.00 33.66 66 GLY B O 1
ATOM 2205 N N . CYS B 1 71 ? 18.088 0.457 78.098 1.00 29.53 68 CYS B N 1
ATOM 2206 C CA . CYS B 1 71 ? 17.138 1.019 77.147 1.00 30.86 68 CYS B CA 1
ATOM 2207 C C . CYS B 1 71 ? 16.263 -0.105 76.610 1.00 31.15 68 CYS B C 1
ATOM 2208 O O . CYS B 1 71 ? 16.775 -1.158 76.227 1.00 28.87 68 CYS B O 1
ATOM 2211 N N . ARG B 1 72 ? 14.950 0.115 76.582 1.00 28.61 69 ARG B N 1
ATOM 2212 C CA . ARG B 1 72 ? 14.039 -0.813 75.912 1.00 26.96 69 ARG B CA 1
ATOM 2213 C C . ARG B 1 72 ? 13.101 -0.043 74.994 1.00 30.22 69 ARG B C 1
ATOM 2214 O O . ARG B 1 72 ? 12.666 1.056 75.326 1.00 29.77 69 ARG B O 1
ATOM 2222 N N . ILE B 1 73 ? 12.803 -0.622 73.836 1.00 28.06 70 ILE B N 1
ATOM 2223 C CA . ILE B 1 73 ? 11.916 0.014 72.864 1.00 28.61 70 ILE B CA 1
ATOM 2224 C C . ILE B 1 73 ? 10.610 -0.774 72.848 1.00 31.84 70 ILE B C 1
ATOM 2225 O O . ILE B 1 73 ? 10.624 -1.965 72.543 1.00 31.67 70 ILE B O 1
ATOM 2230 N N . VAL B 1 74 ? 9.488 -0.132 73.172 1.00 33.86 71 VAL B N 1
ATOM 2231 C CA . VAL B 1 74 ? 8.235 -0.886 73.333 1.00 38.07 71 VAL B CA 1
ATOM 2232 C C . VAL B 1 74 ? 7.009 -0.125 72.813 1.00 35.84 71 VAL B C 1
ATOM 2233 O O . VAL B 1 74 ? 7.067 1.081 72.614 1.00 39.83 71 VAL B O 1
ATOM 2237 N N . GLN B 1 75 ? 5.901 -0.838 72.609 1.00 43.04 72 GLN B N 1
ATOM 2238 C CA . GLN B 1 75 ? 4.609 -0.179 72.403 1.00 51.83 72 GLN B CA 1
ATOM 2239 C C . GLN B 1 75 ? 4.141 0.408 73.714 1.00 49.08 72 GLN B C 1
ATOM 2240 O O . GLN B 1 75 ? 4.507 -0.089 74.784 1.00 41.48 72 GLN B O 1
ATOM 2246 N N . PRO B 1 76 ? 3.292 1.442 73.639 1.00 49.72 73 PRO B N 1
ATOM 2247 C CA . PRO B 1 76 ? 2.797 2.141 74.827 1.00 53.97 73 PRO B CA 1
ATOM 2248 C C . PRO B 1 76 ? 2.155 1.194 75.842 1.00 46.93 73 PRO B C 1
ATOM 2249 O O . PRO B 1 76 ? 2.293 1.409 77.043 1.00 49.52 73 PRO B O 1
ATOM 2253 N N . ALA B 1 77 ? 1.479 0.155 75.372 1.00 47.30 74 ALA B N 1
ATOM 2254 C CA . ALA B 1 77 ? 0.779 -0.747 76.284 1.00 52.52 74 ALA B CA 1
ATOM 2255 C C . ALA B 1 77 ? 1.746 -1.477 77.222 1.00 51.74 74 ALA B C 1
ATOM 2256 O O . ALA B 1 77 ? 1.358 -1.934 78.300 1.00 46.49 74 ALA B O 1
ATOM 2258 N N . ASP B 1 78 ? 3.006 -1.579 76.812 1.00 45.47 75 ASP B N 1
ATOM 2259 C CA . ASP B 1 78 ? 3.983 -2.371 77.543 1.00 37.66 75 ASP B CA 1
ATOM 2260 C C . ASP B 1 78 ? 4.902 -1.510 78.398 1.00 35.88 75 ASP B C 1
ATOM 2261 O O . ASP B 1 78 ? 5.856 -2.024 78.975 1.00 34.52 75 ASP B O 1
ATOM 2266 N N . ILE B 1 79 ? 4.623 -0.212 78.497 1.00 37.49 76 ILE B N 1
ATOM 2267 C CA . ILE B 1 79 ? 5.498 0.677 79.267 1.00 32.94 76 ILE B CA 1
ATOM 2268 C C . ILE B 1 79 ? 5.665 0.299 80.746 1.00 35.87 76 ILE B C 1
ATOM 2269 O O . ILE B 1 79 ? 6.791 0.266 81.260 1.00 33.69 76 ILE B O 1
ATOM 2274 N N . SER B 1 80 ? 4.569 0.004 81.442 1.00 37.01 77 SER B N 1
ATOM 2275 C CA . SER B 1 80 ? 4.688 -0.213 82.882 1.00 38.54 77 SER B CA 1
ATOM 2276 C C . SER B 1 80 ? 5.483 -1.476 83.200 1.00 31.84 77 SER B C 1
ATOM 2277 O O . SER B 1 80 ? 6.387 -1.455 84.038 1.00 35.57 77 SER B O 1
ATOM 2280 N N . ALA B 1 81 ? 5.144 -2.567 82.523 1.00 32.21 78 ALA B N 1
ATOM 2281 C CA . ALA B 1 81 ? 5.844 -3.837 82.729 1.00 30.33 78 ALA B CA 1
ATOM 2282 C C . ALA B 1 81 ? 7.334 -3.675 82.440 1.00 31.46 78 ALA B C 1
ATOM 2283 O O . ALA B 1 81 ? 8.186 -4.131 83.211 1.00 31.19 78 ALA B O 1
ATOM 2285 N N . THR B 1 82 ? 7.649 -3.041 81.314 1.00 30.82 79 THR B N 1
ATOM 2286 C CA . THR B 1 82 ? 9.051 -2.821 80.959 1.00 29.99 79 THR B CA 1
ATOM 2287 C C . THR B 1 82 ? 9.785 -1.883 81.936 1.00 32.95 79 THR B C 1
ATOM 2288 O O . THR B 1 82 ? 10.944 -2.131 82.303 1.00 32.34 79 THR B O 1
ATOM 2292 N N . ALA B 1 83 ? 9.126 -0.801 82.337 1.00 29.77 80 ALA B N 1
ATOM 2293 C CA . ALA B 1 83 ? 9.694 0.070 83.379 1.00 30.04 80 ALA B CA 1
ATOM 2294 C C . ALA B 1 83 ? 9.965 -0.671 84.707 1.00 29.07 80 ALA B C 1
ATOM 2295 O O . ALA B 1 83 ? 10.982 -0.435 85.365 1.00 30.96 80 ALA B O 1
ATOM 2297 N N . GLN B 1 84 ? 9.055 -1.551 85.101 1.00 32.08 81 GLN B N 1
ATOM 2298 C CA . GLN B 1 84 ? 9.267 -2.351 86.309 1.00 34.16 81 GLN B CA 1
ATOM 2299 C C . GLN B 1 84 ? 10.476 -3.262 86.152 1.00 34.74 81 GLN B C 1
ATOM 2300 O O . GLN B 1 84 ? 11.351 -3.305 87.024 1.00 32.85 81 GLN B O 1
ATOM 2322 N N . THR B 1 87 ? 13.698 -1.151 86.174 1.00 28.17 84 THR B N 1
ATOM 2323 C CA . THR B 1 87 ? 13.939 -0.581 87.505 1.00 31.18 84 THR B CA 1
ATOM 2324 C C . THR B 1 87 ? 14.501 -1.657 88.441 1.00 31.88 84 THR B C 1
ATOM 2325 O O . THR B 1 87 ? 15.550 -1.476 89.071 1.00 32.26 84 THR B O 1
ATOM 2329 N N . HIS B 1 88 ? 13.829 -2.801 88.503 1.00 30.48 85 HIS B N 1
ATOM 2330 C CA . HIS B 1 88 ? 14.293 -3.872 89.379 1.00 33.52 85 HIS B CA 1
ATOM 2331 C C . HIS B 1 88 ? 15.664 -4.414 88.962 1.00 34.47 85 HIS B C 1
ATOM 2332 O O . HIS B 1 88 ? 16.542 -4.652 89.805 1.00 34.43 85 HIS B O 1
ATOM 2339 N N . GLN B 1 89 ? 15.853 -4.598 87.657 1.00 30.31 86 GLN B N 1
ATOM 2340 C CA . GLN B 1 89 ? 17.086 -5.177 87.158 1.00 30.10 86 GLN B CA 1
ATOM 2341 C C . GLN B 1 89 ? 18.292 -4.277 87.378 1.00 32.27 86 GLN B C 1
ATOM 2342 O O . GLN B 1 89 ? 19.352 -4.753 87.786 1.00 31.05 86 GLN B O 1
ATOM 2348 N N . THR B 1 90 ? 18.151 -2.979 87.102 1.00 29.27 87 THR B N 1
ATOM 2349 C CA . THR B 1 90 ? 19.267 -2.065 87.320 1.00 26.41 87 THR B CA 1
ATOM 2350 C C . THR B 1 90 ? 19.535 -1.877 88.822 1.00 27.50 87 THR B C 1
ATOM 2351 O O . THR B 1 90 ? 20.687 -1.736 89.239 1.00 30.81 87 THR B O 1
ATOM 2363 N N . GLN B 1 92 ? 19.124 -4.160 91.059 1.00 30.58 89 GLN B N 1
ATOM 2364 C CA . GLN B 1 92 ? 19.825 -5.381 91.440 1.00 32.59 89 GLN B CA 1
ATOM 2365 C C . GLN B 1 92 ? 21.310 -5.317 91.060 1.00 30.19 89 GLN B C 1
ATOM 2366 O O . GLN B 1 92 ? 22.174 -5.648 91.873 1.00 34.29 89 GLN B O 1
ATOM 2380 N N . THR B 1 94 ? 23.200 -2.630 90.508 1.00 32.84 91 THR B N 1
ATOM 2381 C CA . THR B 1 94 ? 23.874 -1.597 91.272 1.00 32.03 91 THR B CA 1
ATOM 2382 C C . THR B 1 94 ? 24.215 -2.122 92.658 1.00 29.85 91 THR B C 1
ATOM 2383 O O . THR B 1 94 ? 25.345 -1.950 93.142 1.00 33.19 91 THR B O 1
ATOM 2387 N N . LEU B 1 95 ? 23.245 -2.782 93.285 1.00 31.54 92 LEU B N 1
ATOM 2388 C CA . LEU B 1 95 ? 23.431 -3.280 94.652 1.00 33.83 92 LEU B CA 1
ATOM 2389 C C . LEU B 1 95 ? 24.435 -4.426 94.668 1.00 35.70 92 LEU B C 1
ATOM 2390 O O . LEU B 1 95 ? 25.254 -4.531 95.585 1.00 37.06 92 LEU B O 1
ATOM 2395 N N . GLN B 1 96 ? 24.388 -5.275 93.649 1.00 33.56 93 GLN B N 1
ATOM 2396 C CA . GLN B 1 96 ? 25.391 -6.327 93.533 1.00 34.90 93 GLN B CA 1
ATOM 2397 C C . GLN B 1 96 ? 26.790 -5.742 93.447 1.00 36.26 93 GLN B C 1
ATOM 2398 O O . GLN B 1 96 ? 27.746 -6.290 94.017 1.00 35.24 93 GLN B O 1
ATOM 2404 N N . GLN B 1 97 ? 26.920 -4.609 92.757 1.00 33.44 94 GLN B N 1
ATOM 2405 C CA . GLN B 1 97 ? 28.238 -4.022 92.590 1.00 34.43 94 GLN B CA 1
ATOM 2406 C C . GLN B 1 97 ? 28.700 -3.340 93.871 1.00 33.41 94 GLN B C 1
ATOM 2407 O O . GLN B 1 97 ? 29.890 -3.333 94.178 1.00 37.53 94 GLN B O 1
ATOM 2413 N N . VAL B 1 98 ? 27.759 -2.743 94.604 1.00 34.30 95 VAL B N 1
ATOM 2414 C CA . VAL B 1 98 ? 28.037 -2.196 95.925 1.00 35.00 95 VAL B CA 1
ATOM 2415 C C . VAL B 1 98 ? 28.651 -3.257 96.847 1.00 31.62 95 VAL B C 1
ATOM 2416 O O . VAL B 1 98 ? 29.684 -3.020 97.482 1.00 36.43 95 VAL B O 1
ATOM 2420 N N . VAL B 1 99 ? 28.010 -4.415 96.923 1.00 33.12 96 VAL B N 1
ATOM 2421 C CA . VAL B 1 99 ? 28.465 -5.455 97.830 1.00 35.83 96 VAL B CA 1
ATOM 2422 C C . VAL B 1 99 ? 29.782 -6.067 97.343 1.00 34.89 96 VAL B C 1
ATOM 2423 O O . VAL B 1 99 ? 30.668 -6.397 98.131 1.00 36.89 96 VAL B O 1
ATOM 2427 N N . ASN B 1 100 ? 29.916 -6.186 96.033 1.00 31.96 97 ASN B N 1
ATOM 2428 C CA . ASN B 1 100 ? 31.158 -6.652 95.431 1.00 33.75 97 ASN B CA 1
ATOM 2429 C C . ASN B 1 100 ? 32.335 -5.761 95.818 1.00 33.20 97 ASN B C 1
ATOM 2430 O O . ASN B 1 100 ? 33.406 -6.261 96.171 1.00 35.98 97 ASN B O 1
ATOM 2435 N N . GLN B 1 101 ? 32.134 -4.440 95.757 1.00 37.15 98 GLN B N 1
ATOM 2436 C CA . GLN B 1 101 ? 33.174 -3.494 96.175 1.00 36.99 98 GLN B CA 1
ATOM 2437 C C . GLN B 1 101 ? 33.528 -3.636 97.656 1.00 37.25 98 GLN B C 1
ATOM 2438 O O . GLN B 1 101 ? 34.701 -3.561 98.035 1.00 36.97 98 GLN B O 1
ATOM 2444 N N . GLU B 1 102 ? 32.523 -3.830 98.503 1.00 35.31 99 GLU B N 1
ATOM 2445 C CA . GLU B 1 102 ? 32.782 -4.063 99.923 1.00 37.29 99 GLU B CA 1
ATOM 2446 C C . GLU B 1 102 ? 33.593 -5.334 100.159 1.00 34.88 99 GLU B C 1
ATOM 2447 O O . GLU B 1 102 ? 34.498 -5.366 100.994 1.00 35.62 99 GLU B O 1
ATOM 2453 N N . LEU B 1 103 ? 33.272 -6.389 99.418 1.00 34.28 100 LEU B N 1
ATOM 2454 C CA . LEU B 1 103 ? 33.987 -7.653 99.560 1.00 31.65 100 LEU B CA 1
ATOM 2455 C C . LEU B 1 103 ? 35.443 -7.526 99.084 1.00 34.00 100 LEU B C 1
ATOM 2456 O O . LEU B 1 103 ? 36.358 -8.036 99.713 1.00 35.30 100 LEU B O 1
ATOM 2461 N N . LEU B 1 104 ? 35.648 -6.845 97.964 1.00 37.19 101 LEU B N 1
ATOM 2462 C CA . LEU B 1 104 ? 36.996 -6.590 97.460 1.00 37.27 101 LEU B CA 1
ATOM 2463 C C . LEU B 1 104 ? 37.846 -5.824 98.469 1.00 37.85 101 LEU B C 1
ATOM 2464 O O . LEU B 1 104 ? 39.036 -6.100 98.634 1.00 41.89 101 LEU B O 1
ATOM 2469 N N . ALA B 1 105 ? 37.222 -4.865 99.145 1.00 35.66 102 ALA B N 1
ATOM 2470 C CA . ALA B 1 105 ? 37.913 -4.047 100.126 1.00 38.27 102 ALA B CA 1
ATOM 2471 C C . ALA B 1 105 ? 38.333 -4.870 101.355 1.00 40.57 102 ALA B C 1
ATOM 2472 O O . ALA B 1 105 ? 39.414 -4.649 101.903 1.00 42.11 102 ALA B O 1
ATOM 2474 N N . VAL B 1 106 ? 37.492 -5.813 101.796 1.00 38.63 103 VAL B N 1
ATOM 2475 C CA . VAL B 1 106 ? 37.836 -6.596 103.005 1.00 41.00 103 VAL B CA 1
ATOM 2476 C C . VAL B 1 106 ? 38.645 -7.856 102.748 1.00 48.55 103 VAL B C 1
ATOM 2477 O O . VAL B 1 106 ? 39.481 -8.229 103.573 1.00 47.33 103 VAL B O 1
ATOM 2489 N N . GLY B 1 108 ? 39.753 -8.859 99.268 1.00 51.25 105 GLY B N 1
ATOM 2490 C CA . GLY B 1 108 ? 40.501 -8.865 98.029 1.00 53.49 105 GLY B CA 1
ATOM 2491 C C . GLY B 1 108 ? 39.958 -9.915 97.077 1.00 54.63 105 GLY B C 1
ATOM 2492 O O . GLY B 1 108 ? 40.687 -10.410 96.213 1.00 57.56 105 GLY B O 1
ATOM 2493 N N . LYS B 1 109 ? 38.681 -10.264 97.240 1.00 45.10 106 LYS B N 1
ATOM 2494 C CA . LYS B 1 109 ? 38.012 -11.200 96.341 1.00 46.36 106 LYS B CA 1
ATOM 2495 C C . LYS B 1 109 ? 36.744 -10.564 95.814 1.00 46.13 106 LYS B C 1
ATOM 2496 O O . LYS B 1 109 ? 36.112 -9.762 96.501 1.00 44.53 106 LYS B O 1
ATOM 2502 N N . SER B 1 110 ? 36.353 -10.931 94.601 1.00 39.97 107 SER B N 1
ATOM 2503 C CA . SER B 1 110 ? 35.052 -10.521 94.091 1.00 42.30 107 SER B CA 1
ATOM 2504 C C . SER B 1 110 ? 34.032 -11.627 94.354 1.00 37.05 107 SER B C 1
ATOM 2505 O O . SER B 1 110 ? 34.401 -12.752 94.643 1.00 39.70 107 SER B O 1
ATOM 2508 N N . THR B 1 111 ? 32.745 -11.314 94.254 1.00 40.19 108 THR B N 1
ATOM 2509 C CA . THR B 1 111 ? 31.716 -12.312 94.548 1.00 41.24 108 THR B CA 1
ATOM 2510 C C . THR B 1 111 ? 31.901 -13.563 93.697 1.00 46.25 108 THR B C 1
ATOM 2511 O O . THR B 1 111 ? 31.638 -14.687 94.149 1.00 45.17 108 THR B O 1
ATOM 2515 N N . GLU B 1 112 ? 32.362 -13.377 92.464 1.00 48.40 109 GLU B N 1
ATOM 2516 C CA . GLU B 1 112 ? 32.522 -14.509 91.554 1.00 53.28 109 GLU B CA 1
ATOM 2517 C C . GLU B 1 112 ? 33.722 -15.385 91.910 1.00 52.28 109 GLU B C 1
ATOM 2518 O O . GLU B 1 112 ? 33.849 -16.492 91.400 1.00 53.23 109 GLU B O 1
ATOM 2524 N N . ASP B 1 113 ? 34.601 -14.891 92.778 1.00 42.99 110 ASP B N 1
ATOM 2525 C CA . ASP B 1 113 ? 35.749 -15.659 93.227 1.00 43.45 110 ASP B CA 1
ATOM 2526 C C . ASP B 1 113 ? 35.384 -16.551 94.416 1.00 42.68 110 ASP B C 1
ATOM 2527 O O . ASP B 1 113 ? 36.196 -17.359 94.852 1.00 46.44 110 ASP B O 1
ATOM 2532 N N . LEU B 1 114 ? 34.175 -16.389 94.953 1.00 41.40 111 LEU B N 1
ATOM 2533 C CA . LEU B 1 114 ? 33.785 -17.096 96.176 1.00 40.27 111 LEU B CA 1
ATOM 2534 C C . LEU B 1 114 ? 33.262 -18.495 95.885 1.00 39.87 111 LEU B C 1
ATOM 2535 O O . LEU B 1 114 ? 32.666 -18.716 94.843 1.00 39.00 111 LEU B O 1
ATOM 2540 N N . PRO B 1 115 ? 33.436 -19.420 96.833 1.00 41.77 112 PRO B N 1
ATOM 2541 C CA . PRO B 1 115 ? 32.767 -20.725 96.717 1.00 41.62 112 PRO B CA 1
ATOM 2542 C C . PRO B 1 115 ? 31.262 -20.482 96.683 1.00 41.63 112 PRO B C 1
ATOM 2543 O O . PRO B 1 115 ? 30.807 -19.522 97.294 1.00 38.51 112 PRO B O 1
ATOM 2547 N N . PRO B 1 116 ? 30.501 -21.339 95.997 1.00 36.74 113 PRO B N 1
ATOM 2548 C CA . PRO B 1 116 ? 29.040 -21.186 95.911 1.00 39.13 113 PRO B CA 1
ATOM 2549 C C . PRO B 1 116 ? 28.337 -20.897 97.249 1.00 38.02 113 PRO B C 1
ATOM 2550 O O . PRO B 1 116 ? 27.414 -20.097 97.265 1.00 37.88 113 PRO B O 1
ATOM 2554 N N . ALA B 1 117 ? 28.718 -21.556 98.338 1.00 38.86 114 ALA B N 1
ATOM 2555 C CA . ALA B 1 117 ? 28.020 -21.320 99.619 1.00 36.01 114 ALA B CA 1
ATOM 2556 C C . ALA B 1 117 ? 28.201 -19.878 100.098 1.00 41.65 114 ALA B C 1
ATOM 2557 O O . ALA B 1 117 ? 27.273 -19.248 100.633 1.00 38.22 114 ALA B O 1
ATOM 2559 N N . ASP B 1 118 ? 29.399 -19.356 99.898 1.00 37.30 115 ASP B N 1
ATOM 2560 C CA . ASP B 1 118 ? 29.677 -17.989 100.328 1.00 37.83 115 ASP B CA 1
ATOM 2561 C C . ASP B 1 118 ? 29.054 -16.988 99.366 1.00 43.24 115 ASP B C 1
ATOM 2562 O O . ASP B 1 118 ? 28.514 -15.966 99.790 1.00 41.23 115 ASP B O 1
ATOM 2567 N N . ARG B 1 119 ? 29.093 -17.303 98.075 1.00 36.92 116 ARG B N 1
ATOM 2568 C CA . ARG B 1 119 ? 28.435 -16.459 97.091 1.00 38.35 116 ARG B CA 1
ATOM 2569 C C . ARG B 1 119 ? 26.948 -16.340 97.443 1.00 40.68 116 ARG B C 1
ATOM 2570 O O . ARG B 1 119 ? 26.356 -15.263 97.336 1.00 41.55 116 ARG B O 1
ATOM 2578 N N . ALA B 1 120 ? 26.354 -17.445 97.879 1.00 42.23 117 ALA B N 1
ATOM 2579 C CA . ALA B 1 120 ? 24.953 -17.459 98.279 1.00 41.92 117 ALA B CA 1
ATOM 2580 C C . ALA B 1 120 ? 24.686 -16.541 99.474 1.00 40.91 117 ALA B C 1
ATOM 2581 O O . ALA B 1 120 ? 23.664 -15.869 99.518 1.00 43.09 117 ALA B O 1
ATOM 2583 N N . ARG B 1 121 ? 25.596 -16.531 100.447 1.00 41.41 118 ARG B N 1
ATOM 2584 C CA . ARG B 1 121 ? 25.481 -15.625 101.597 1.00 38.25 118 ARG B CA 1
ATOM 2585 C C . ARG B 1 121 ? 25.544 -14.166 101.153 1.00 42.83 118 ARG B C 1
ATOM 2586 O O . ARG B 1 121 ? 24.809 -13.327 101.663 1.00 41.26 118 ARG B O 1
ATOM 2594 N N . VAL B 1 122 ? 26.439 -13.869 100.219 1.00 37.36 119 VAL B N 1
ATOM 2595 C CA . VAL B 1 122 ? 26.594 -12.496 99.736 1.00 38.64 119 VAL B CA 1
ATOM 2596 C C . VAL B 1 122 ? 25.355 -12.090 98.959 1.00 39.95 119 VAL B C 1
ATOM 2597 O O . VAL B 1 122 ? 24.883 -10.953 99.056 1.00 42.22 119 VAL B O 1
ATOM 2609 N N . GLN B 1 124 ? 22.392 -13.161 99.546 1.00 47.06 121 GLN B N 1
ATOM 2610 C CA . GLN B 1 124 ? 21.347 -12.911 100.536 1.00 49.02 121 GLN B CA 1
ATOM 2611 C C . GLN B 1 124 ? 21.374 -11.460 101.017 1.00 45.05 121 GLN B C 1
ATOM 2612 O O . GLN B 1 124 ? 20.333 -10.853 101.239 1.00 42.10 121 GLN B O 1
ATOM 2618 N N . VAL B 1 125 ? 22.573 -10.915 101.195 1.00 39.16 122 VAL B N 1
ATOM 2619 C CA . VAL B 1 125 ? 22.725 -9.527 101.559 1.00 38.91 122 VAL B CA 1
ATOM 2620 C C . VAL B 1 125 ? 22.170 -8.618 100.450 1.00 39.76 122 VAL B C 1
ATOM 2621 O O . VAL B 1 125 ? 21.456 -7.666 100.736 1.00 36.62 122 VAL B O 1
ATOM 2625 N N . VAL B 1 126 ? 22.484 -8.937 99.193 1.00 38.17 123 VAL B N 1
ATOM 2626 C CA . VAL B 1 126 ? 22.037 -8.128 98.058 1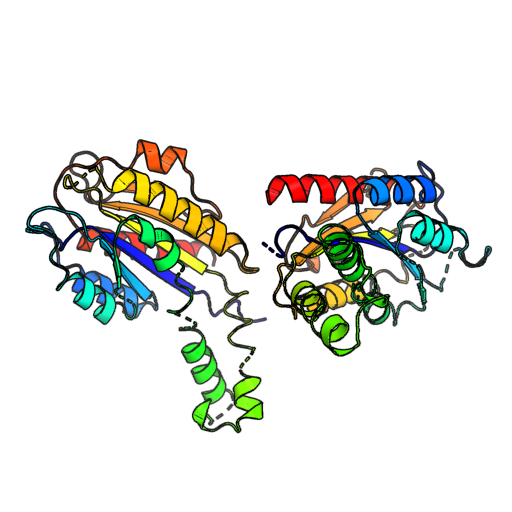.00 37.20 123 VAL B CA 1
ATOM 2627 C C . VAL B 1 126 ? 20.519 -8.132 97.977 1.00 40.14 123 VAL B C 1
ATOM 2628 O O . VAL B 1 126 ? 19.878 -7.099 97.758 1.00 40.25 123 VAL B O 1
ATOM 2632 N N . GLU B 1 127 ? 19.954 -9.307 98.183 1.00 37.35 124 GLU B N 1
ATOM 2633 C CA . GLU B 1 127 ? 18.518 -9.516 98.104 1.00 42.29 124 GLU B CA 1
ATOM 2634 C C . GLU B 1 127 ? 17.768 -8.772 99.216 1.00 42.03 124 GLU B C 1
ATOM 2635 O O . GLU B 1 127 ? 16.666 -8.266 98.995 1.00 41.69 124 GLU B O 1
ATOM 2641 N N . LYS B 1 128 ? 18.368 -8.684 100.401 1.00 38.18 125 LYS B N 1
ATOM 2642 C CA . LYS B 1 128 ? 17.795 -7.865 101.470 1.00 38.33 125 LYS B CA 1
ATOM 2643 C C . LYS B 1 128 ? 17.828 -6.407 101.060 1.00 37.36 125 LYS B C 1
ATOM 2644 O O . LYS B 1 128 ? 16.865 -5.671 101.274 1.00 38.87 125 LYS B O 1
ATOM 2650 N N . LEU B 1 129 ? 18.948 -5.984 100.492 1.00 37.28 126 LEU B N 1
ATOM 2651 C CA . LEU B 1 129 ? 19.070 -4.596 100.056 1.00 39.03 126 LEU B CA 1
ATOM 2652 C C . LEU B 1 129 ? 18.041 -4.258 98.972 1.00 34.60 126 LEU B C 1
ATOM 2653 O O . LEU B 1 129 ? 17.424 -3.194 98.999 1.00 34.57 126 LEU B O 1
ATOM 2658 N N . GLU B 1 130 ? 17.845 -5.162 98.019 1.00 32.33 127 GLU B N 1
ATOM 2659 C CA . GLU B 1 130 ? 16.872 -4.916 96.958 1.00 37.85 127 GLU B CA 1
ATOM 2660 C C . GLU B 1 130 ? 15.494 -4.572 97.505 1.00 40.01 127 GLU B C 1
ATOM 2661 O O . GLU B 1 130 ? 14.768 -3.767 96.920 1.00 41.50 127 GLU B O 1
ATOM 2667 N N . ASP B 1 131 ? 15.132 -5.206 98.613 1.00 39.70 128 ASP B N 1
ATOM 2668 C CA . ASP B 1 131 ? 13.817 -5.020 99.213 1.00 40.60 128 ASP B CA 1
ATOM 2669 C C . ASP B 1 131 ? 13.760 -3.823 100.157 1.00 37.58 128 ASP B C 1
ATOM 2670 O O . ASP B 1 131 ? 12.733 -3.157 100.249 1.00 41.28 128 ASP B O 1
ATOM 2675 N N . GLU B 1 132 ? 14.872 -3.545 100.836 1.00 35.29 129 GLU B N 1
ATOM 2676 C CA . GLU B 1 132 ? 14.886 -2.638 101.980 1.00 35.24 129 GLU B CA 1
ATOM 2677 C C . GLU B 1 132 ? 15.456 -1.223 101.764 1.00 36.27 129 GLU B C 1
ATOM 2678 O O . GLU B 1 132 ? 15.101 -0.294 102.489 1.00 36.30 129 GLU B O 1
ATOM 2684 N N A VAL B 1 133 ? 16.324 -1.054 100.774 0.60 34.12 130 VAL B N 1
ATOM 2685 N N B VAL B 1 133 ? 16.346 -1.059 100.791 0.40 34.38 130 VAL B N 1
ATOM 2686 C CA A VAL B 1 133 ? 16.927 0.259 100.564 0.60 34.76 130 VAL B CA 1
ATOM 2687 C CA B VAL B 1 133 ? 16.946 0.254 100.544 0.40 34.46 130 VAL B CA 1
ATOM 2688 C C A VAL B 1 133 ? 15.898 1.261 100.056 0.60 33.59 130 VAL B C 1
ATOM 2689 C C B VAL B 1 133 ? 15.893 1.258 100.074 0.40 33.62 130 VAL B C 1
ATOM 2690 O O A VAL B 1 133 ? 14.896 0.877 99.447 0.60 34.55 130 VAL B O 1
ATOM 2691 O O B VAL B 1 133 ? 14.866 0.871 99.512 0.40 34.14 130 VAL B O 1
ATOM 2698 N N . ALA B 1 134 ? 16.142 2.544 100.318 1.00 31.46 131 ALA B N 1
ATOM 2699 C CA . ALA B 1 134 ? 15.305 3.604 99.761 1.00 31.59 131 ALA B CA 1
ATOM 2700 C C . ALA B 1 134 ? 15.501 3.653 98.248 1.00 36.46 131 ALA B C 1
ATOM 2701 O O . ALA B 1 134 ? 16.617 3.484 97.743 1.00 32.36 131 ALA B O 1
ATOM 2703 N N . LEU B 1 135 ? 14.410 3.880 97.521 1.00 32.92 132 LEU B N 1
ATOM 2704 C CA . LEU B 1 135 ? 14.484 4.027 96.073 1.00 29.91 132 LEU B CA 1
ATOM 2705 C C . LEU B 1 135 ? 14.032 5.437 95.736 1.00 30.31 132 LEU B C 1
ATOM 2706 O O . LEU B 1 135 ? 12.911 5.820 96.069 1.00 33.44 132 LEU B O 1
ATOM 2711 N N . HIS B 1 136 ? 14.913 6.223 95.120 1.00 28.58 133 HIS B N 1
ATOM 2712 C CA . HIS B 1 136 ? 14.555 7.580 94.690 1.00 30.88 133 HIS B CA 1
ATOM 2713 C C . HIS B 1 136 ? 14.507 7.600 93.172 1.00 29.73 133 HIS B C 1
ATOM 2714 O O . HIS B 1 136 ? 15.493 7.273 92.514 1.00 29.95 133 HIS B O 1
ATOM 2721 N N . LEU B 1 137 ? 13.354 7.958 92.615 1.00 29.25 134 LEU B N 1
ATOM 2722 C CA . LEU B 1 137 ? 13.152 7.821 91.174 1.00 27.80 134 LEU B CA 1
ATOM 2723 C C . LEU B 1 137 ? 12.539 9.084 90.602 1.00 30.07 134 LEU B C 1
ATOM 2724 O O . LEU B 1 137 ? 11.536 9.574 91.118 1.00 32.16 134 LEU B O 1
ATOM 2729 N N . VAL B 1 138 ? 13.145 9.625 89.547 1.00 27.52 135 VAL B N 1
ATOM 2730 C CA . VAL B 1 138 ? 12.528 10.729 88.835 1.00 27.77 135 VAL B CA 1
ATOM 2731 C C . VAL B 1 138 ? 12.098 10.199 87.476 1.00 31.14 135 VAL B C 1
ATOM 2732 O O . VAL B 1 138 ? 12.934 9.732 86.693 1.00 31.25 135 VAL B O 1
ATOM 2736 N N . VAL B 1 139 ? 10.801 10.271 87.191 1.00 29.28 136 VAL B N 1
ATOM 2737 C CA . VAL B 1 139 ? 10.310 9.917 85.864 1.00 31.19 136 VAL B CA 1
ATOM 2738 C C . VAL B 1 139 ? 10.229 11.176 85.000 1.00 32.45 136 VAL B C 1
ATOM 2739 O O . VAL B 1 139 ? 9.599 12.163 85.383 1.00 32.45 136 VAL B O 1
ATOM 2743 N N . CYS B 1 140 ? 10.909 11.155 83.854 1.00 30.26 137 CYS B N 1
ATOM 2744 C CA . CYS B 1 140 ? 10.877 12.263 82.921 1.00 30.64 137 CYS B CA 1
ATOM 2745 C C . CYS B 1 140 ? 9.979 11.907 81.750 1.00 32.55 137 CYS B C 1
ATOM 2746 O O . CYS B 1 140 ? 10.253 10.950 81.037 1.00 33.35 137 CYS B O 1
ATOM 2749 N N . LEU B 1 141 ? 8.923 12.694 81.555 1.00 31.69 138 LEU B N 1
ATOM 2750 C CA . LEU B 1 141 ? 7.921 12.382 80.544 1.00 35.80 138 LEU B CA 1
ATOM 2751 C C . LEU B 1 141 ? 7.946 13.384 79.404 1.00 35.41 138 LEU B C 1
ATOM 2752 O O . LEU B 1 141 ? 7.755 14.581 79.611 1.00 36.32 138 LEU B O 1
ATOM 2757 N N . ASP B 1 142 ? 8.180 12.861 78.205 1.00 33.27 139 ASP B N 1
ATOM 2758 C CA . ASP B 1 142 ? 8.197 13.604 76.954 1.00 37.67 139 ASP B CA 1
ATOM 2759 C C . ASP B 1 142 ? 6.777 14.088 76.683 1.00 37.84 139 ASP B C 1
ATOM 2760 O O . ASP B 1 142 ? 5.849 13.275 76.642 1.00 41.99 139 ASP B O 1
ATOM 2765 N N . THR B 1 143 ? 6.592 15.401 76.543 1.00 38.34 140 THR B N 1
ATOM 2766 C CA . THR B 1 143 ? 5.275 15.949 76.207 1.00 42.73 140 THR B CA 1
ATOM 2767 C C . THR B 1 143 ? 5.305 16.684 74.873 1.00 44.56 140 THR B C 1
ATOM 2768 O O . THR B 1 143 ? 4.443 17.516 74.583 1.00 49.79 140 THR B O 1
ATOM 2772 N N . SER B 1 144 ? 6.305 16.386 74.058 1.00 41.55 141 SER B N 1
ATOM 2773 C CA . SER B 1 144 ? 6.402 17.016 72.745 1.00 47.12 141 SER B CA 1
ATOM 2774 C C . SER B 1 144 ? 5.148 16.733 71.917 1.00 50.46 141 SER B C 1
ATOM 2775 O O . SER B 1 144 ? 4.350 15.854 72.258 1.00 44.38 141 SER B O 1
ATOM 2778 N N . ALA B 1 145 ? 4.994 17.473 70.821 1.00 48.82 142 ALA B N 1
ATOM 2779 C CA . ALA B 1 145 ? 3.799 17.395 69.990 1.00 50.32 142 ALA B CA 1
ATOM 2780 C C . ALA B 1 145 ? 3.329 15.977 69.676 1.00 49.57 142 ALA B C 1
ATOM 2781 O O . ALA B 1 145 ? 2.139 15.682 69.769 1.00 49.46 142 ALA B O 1
ATOM 2783 N N . SER B 1 146 ? 4.247 15.097 69.296 1.00 46.36 143 SER B N 1
ATOM 2784 C CA . SER B 1 146 ? 3.840 13.788 68.781 1.00 49.30 143 SER B CA 1
ATOM 2785 C C . SER B 1 146 ? 3.422 12.805 69.869 1.00 46.86 143 SER B C 1
ATOM 2786 O O . SER B 1 146 ? 2.954 11.702 69.567 1.00 46.26 143 SER B O 1
ATOM 2797 N N . ARG B 1 148 ? 1.014 13.330 71.821 1.00 49.09 145 ARG B N 1
ATOM 2798 C CA . ARG B 1 148 ? -0.390 13.583 72.162 1.00 61.27 145 ARG B CA 1
ATOM 2799 C C . ARG B 1 148 ? -1.240 12.314 72.254 1.00 57.85 145 ARG B C 1
ATOM 2800 O O . ARG B 1 148 ? -2.017 12.155 73.193 1.00 53.06 145 ARG B O 1
ATOM 2808 N N . ASP B 1 149 ? -1.070 11.409 71.297 1.00 56.17 146 ASP B N 1
ATOM 2809 C CA . ASP B 1 149 ? -1.863 10.182 71.242 1.00 65.70 146 ASP B CA 1
ATOM 2810 C C . ASP B 1 149 ? -1.523 9.161 72.337 1.00 60.93 146 ASP B C 1
ATOM 2811 O O . ASP B 1 149 ? -2.339 8.298 72.660 1.00 62.16 146 ASP B O 1
ATOM 2816 N N . LYS B 1 150 ? -0.325 9.265 72.906 1.00 54.66 147 LYS B N 1
ATOM 2817 C CA . LYS B 1 150 ? 0.161 8.276 73.869 1.00 52.10 147 LYS B CA 1
ATOM 2818 C C . LYS B 1 150 ? 0.061 8.712 75.339 1.00 49.16 147 LYS B C 1
ATOM 2819 O O . LYS B 1 150 ? 0.203 7.887 76.247 1.00 44.87 147 LYS B O 1
ATOM 2825 N N . ILE B 1 151 ? -0.169 10.000 75.569 1.00 50.29 148 ILE B N 1
ATOM 2826 C CA . ILE B 1 151 ? -0.151 10.545 76.930 1.00 52.52 148 ILE B CA 1
ATOM 2827 C C . ILE B 1 151 ? -1.089 9.838 77.917 1.00 51.96 148 ILE B C 1
ATOM 2828 O O . ILE B 1 151 ? -0.704 9.567 79.056 1.00 49.94 148 ILE B O 1
ATOM 2833 N N . PRO B 1 152 ? -2.324 9.533 77.493 1.00 56.54 149 PRO B N 1
ATOM 2834 C CA . PRO B 1 152 ? -3.206 8.827 78.432 1.00 55.75 149 PRO B CA 1
ATOM 2835 C C . PRO B 1 152 ? -2.622 7.480 78.867 1.00 50.10 149 PRO B C 1
ATOM 2836 O O . PRO B 1 152 ? -2.631 7.160 80.057 1.00 47.52 149 PRO B O 1
ATOM 2840 N N . THR B 1 153 ? -2.116 6.704 77.914 1.00 44.98 150 THR B N 1
ATOM 2841 C CA . THR B 1 153 ? -1.529 5.407 78.229 1.00 45.35 150 THR B CA 1
ATOM 2842 C C . THR B 1 153 ? -0.285 5.544 79.117 1.00 42.96 150 THR B C 1
ATOM 2843 O O . THR B 1 153 ? -0.069 4.743 80.034 1.00 40.71 150 THR B O 1
ATOM 2847 N N A VAL B 1 154 ? 0.538 6.554 78.850 0.18 42.01 151 VAL B N 1
ATOM 2848 N N B VAL B 1 154 ? 0.521 6.561 78.832 0.82 42.06 151 VAL B N 1
ATOM 2849 C CA A VAL B 1 154 ? 1.740 6.754 79.658 0.18 39.93 151 VAL B CA 1
ATOM 2850 C CA B VAL B 1 154 ? 1.729 6.844 79.603 0.82 39.82 151 VAL B CA 1
ATOM 2851 C C A VAL B 1 154 ? 1.411 7.177 81.087 0.18 40.01 151 VAL B C 1
ATOM 2852 C C B VAL B 1 154 ? 1.412 7.195 81.056 0.82 39.37 151 VAL B C 1
ATOM 2853 O O A VAL B 1 154 ? 2.028 6.687 82.033 0.18 38.58 151 VAL B O 1
ATOM 2854 O O B VAL B 1 154 ? 2.029 6.677 81.986 0.82 38.29 151 VAL B O 1
ATOM 2861 N N . ARG B 1 155 ? 0.446 8.075 81.266 1.00 43.92 152 ARG B N 1
ATOM 2862 C CA . ARG B 1 155 ? 0.102 8.444 82.638 1.00 48.42 152 ARG B CA 1
ATOM 2863 C C . ARG B 1 155 ? -0.417 7.248 83.442 1.00 43.45 152 ARG B C 1
ATOM 2864 O O . ARG B 1 155 ? -0.055 7.085 84.606 1.00 43.01 152 ARG B O 1
ATOM 2872 N N . GLU B 1 156 ? -1.201 6.372 82.823 1.00 43.41 153 GLU B N 1
ATOM 2873 C CA . GLU B 1 156 ? -1.623 5.165 83.529 1.00 48.66 153 GLU B CA 1
ATOM 2874 C C . GLU B 1 156 ? -0.439 4.231 83.815 1.00 40.69 153 GLU B C 1
ATOM 2875 O O . GLU B 1 156 ? -0.369 3.598 84.870 1.00 41.84 153 GLU B O 1
ATOM 2881 N N . ALA B 1 157 ? 0.511 4.163 82.886 1.00 36.61 154 ALA B N 1
ATOM 2882 C CA . ALA B 1 157 ? 1.665 3.287 83.079 1.00 37.60 154 ALA B CA 1
ATOM 2883 C C . ALA B 1 157 ? 2.521 3.796 84.230 1.00 34.94 154 ALA B C 1
ATOM 2884 O O . ALA B 1 157 ? 3.044 3.022 85.020 1.00 36.82 154 ALA B O 1
ATOM 2886 N N . VAL B 1 158 ? 2.670 5.114 84.306 1.00 35.81 155 VAL B N 1
ATOM 2887 C CA . VAL B 1 158 ? 3.482 5.721 85.350 1.00 34.27 155 VAL B CA 1
ATOM 2888 C C . VAL B 1 158 ? 2.856 5.506 86.722 1.00 35.25 155 VAL B C 1
ATOM 2889 O O . VAL B 1 158 ? 3.555 5.203 87.687 1.00 36.26 155 VAL B O 1
ATOM 2893 N N . ARG B 1 159 ? 1.534 5.633 86.802 1.00 38.20 156 ARG B N 1
ATOM 2894 C CA . ARG B 1 159 ? 0.827 5.340 88.043 1.00 43.00 156 ARG B CA 1
ATOM 2895 C C . ARG B 1 159 ? 1.018 3.885 88.447 1.00 42.48 156 ARG B C 1
ATOM 2896 O O . ARG B 1 159 ? 1.292 3.564 89.610 1.00 40.36 156 ARG B O 1
ATOM 2904 N N . ASP B 1 160 ? 0.881 3.000 87.471 1.00 39.81 157 ASP B N 1
ATOM 2905 C CA . ASP B 1 160 ? 0.971 1.588 87.728 1.00 38.02 157 ASP B CA 1
ATOM 2906 C C . ASP B 1 160 ? 2.384 1.216 88.182 1.00 39.35 157 ASP B C 1
ATOM 2907 O O . ASP B 1 160 ? 2.563 0.401 89.092 1.00 37.46 157 ASP B O 1
ATOM 2912 N N . LEU B 1 161 ? 3.386 1.821 87.549 1.00 36.93 158 LEU B N 1
ATOM 2913 C CA . LEU B 1 161 ? 4.774 1.619 87.961 1.00 34.81 158 LEU B CA 1
ATOM 2914 C C . LEU B 1 161 ? 4.999 1.979 89.425 1.00 36.11 158 LEU B C 1
ATOM 2915 O O . LEU B 1 161 ? 5.599 1.214 90.170 1.00 33.16 158 LEU B O 1
ATOM 2920 N N . ALA B 1 162 ? 4.543 3.161 89.842 1.00 38.33 159 ALA B N 1
ATOM 2921 C CA . ALA B 1 162 ? 4.789 3.593 91.212 1.00 32.72 159 ALA B CA 1
ATOM 2922 C C . ALA B 1 162 ? 4.087 2.671 92.196 1.00 34.87 159 ALA B C 1
ATOM 2923 O O . ALA B 1 162 ? 4.667 2.280 93.216 1.00 38.74 159 ALA B O 1
ATOM 2925 N N . LEU B 1 163 ? 2.851 2.287 91.881 1.00 39.56 160 LEU B N 1
ATOM 2926 C CA . LEU B 1 163 ? 2.115 1.357 92.744 1.00 42.54 160 LEU B CA 1
ATOM 2927 C C . LEU B 1 163 ? 2.843 0.019 92.871 1.00 40.59 160 LEU B C 1
ATOM 2928 O O . LEU B 1 163 ? 2.885 -0.577 93.941 1.00 41.13 160 LEU B O 1
ATOM 2933 N N . SER B 1 164 ? 3.428 -0.444 91.770 1.00 38.98 161 SER B N 1
ATOM 2934 C CA . SER B 1 164 ? 4.138 -1.719 91.752 1.00 38.23 161 SER B CA 1
ATOM 2935 C C . SER B 1 164 ? 5.403 -1.694 92.606 1.00 40.13 161 SER B C 1
ATOM 2936 O O . SER B 1 164 ? 5.771 -2.689 93.249 1.00 37.14 161 SER B O 1
ATOM 2939 N N . LEU B 1 165 ? 6.084 -0.560 92.595 1.00 38.32 162 LEU B N 1
ATOM 2940 C CA . LEU B 1 165 ? 7.304 -0.403 93.371 1.00 38.93 162 LEU B CA 1
ATOM 2941 C C . LEU B 1 165 ? 7.026 -0.277 94.863 1.00 44.04 162 LEU B C 1
ATOM 2942 O O . LEU B 1 165 ? 7.939 -0.411 95.670 1.00 56.34 162 LEU B O 1
ATOM 2947 N N . LYS B 1 166 ? 5.780 -0.008 95.242 1.00 43.98 163 LYS B N 1
ATOM 2948 C CA . LYS B 1 166 ? 5.456 0.154 96.662 1.00 47.47 163 LYS B CA 1
ATOM 2949 C C . LYS B 1 166 ? 5.395 -1.172 97.387 1.00 48.69 163 LYS B C 1
ATOM 2950 O O . LYS B 1 166 ? 5.293 -1.215 98.599 1.00 50.92 163 LYS B O 1
ATOM 2956 N N . VAL B 1 167 ? 5.458 -2.267 96.642 1.00 42.83 164 VAL B N 1
ATOM 2957 C CA . VAL B 1 167 ? 5.318 -3.575 97.263 1.00 44.68 164 VAL B CA 1
ATOM 2958 C C . VAL B 1 167 ? 6.516 -3.882 98.157 1.00 48.79 164 VAL B C 1
ATOM 2959 O O . VAL B 1 167 ? 6.383 -4.571 99.159 1.00 49.27 164 VAL B O 1
ATOM 2963 N N . ARG B 1 168 ? 7.682 -3.353 97.799 1.00 45.42 165 ARG B N 1
ATOM 2964 C CA . ARG B 1 168 ? 8.891 -3.582 98.586 1.00 46.88 165 ARG B CA 1
ATOM 2965 C C . ARG B 1 168 ? 8.794 -2.930 99.966 1.00 46.24 165 ARG B C 1
ATOM 2966 O O . ARG B 1 168 ? 7.935 -2.082 100.190 1.00 44.54 165 ARG B O 1
ATOM 2974 N N . SER B 1 169 ? 9.673 -3.327 100.888 1.00 44.41 166 SER B N 1
ATOM 2975 C CA . SER B 1 169 ? 9.645 -2.801 102.249 1.00 43.94 166 SER B CA 1
ATOM 2976 C C . SER B 1 169 ? 10.249 -1.400 102.329 1.00 38.66 166 SER B C 1
ATOM 2977 O O . SER B 1 169 ? 9.826 -0.587 103.136 1.00 41.01 166 SER B O 1
ATOM 2980 N N . GLY B 1 170 ? 11.254 -1.139 101.500 1.00 37.92 167 GLY B N 1
ATOM 2981 C CA . GLY B 1 170 ? 11.981 0.117 101.557 1.00 33.74 167 GLY B CA 1
ATOM 2982 C C . GLY B 1 170 ? 11.172 1.311 101.096 1.00 35.04 167 GLY B C 1
ATOM 2983 O O . GLY B 1 170 ? 10.187 1.154 100.372 1.00 39.87 167 GLY B O 1
ATOM 2984 N N . PRO B 1 171 ? 11.601 2.515 101.493 1.00 36.67 168 PRO B N 1
ATOM 2985 C CA . PRO B 1 171 ? 10.893 3.749 101.138 1.00 37.00 168 PRO B CA 1
ATOM 2986 C C . PRO B 1 171 ? 10.960 4.013 99.638 1.00 38.56 168 PRO B C 1
ATOM 2987 O O . PRO B 1 171 ? 11.969 3.697 98.995 1.00 36.05 168 PRO B O 1
ATOM 2991 N N . LEU B 1 172 ? 9.868 4.543 99.093 1.00 35.26 169 LEU B N 1
ATOM 2992 C CA . LEU B 1 172 ? 9.815 4.962 97.704 1.00 38.67 169 LEU B CA 1
ATOM 2993 C C . LEU B 1 172 ? 9.611 6.462 97.660 1.00 39.33 169 LEU B C 1
ATOM 2994 O O . LEU B 1 172 ? 8.716 7.005 98.322 1.00 36.21 169 LEU B O 1
ATOM 2999 N N . ALA B 1 173 ? 10.446 7.135 96.877 1.00 35.19 170 ALA B N 1
ATOM 3000 C CA . ALA B 1 173 ? 10.257 8.560 96.619 1.00 32.93 170 ALA B CA 1
ATOM 3001 C C . ALA B 1 173 ? 10.236 8.723 95.111 1.00 32.36 170 ALA B C 1
ATOM 3002 O O . ALA B 1 173 ? 11.225 8.440 94.433 1.00 33.12 170 ALA B O 1
ATOM 3004 N N . VAL B 1 174 ? 9.088 9.116 94.568 1.00 32.29 171 VAL B N 1
ATOM 3005 C CA . VAL B 1 174 ? 8.986 9.261 93.123 1.00 29.46 171 VAL B CA 1
ATOM 3006 C C . VAL B 1 174 ? 8.597 10.701 92.773 1.00 31.98 171 VAL B C 1
ATOM 3007 O O . VAL B 1 174 ? 7.695 11.280 93.378 1.00 32.68 171 VAL B O 1
ATOM 3011 N N . SER B 1 175 ? 9.301 11.265 91.805 1.00 30.85 172 SER B N 1
ATOM 3012 C CA . SER B 1 175 ? 8.981 12.604 91.307 1.00 33.27 172 SER B CA 1
ATOM 3013 C C . SER B 1 175 ? 8.761 12.493 89.804 1.00 36.51 172 SER B C 1
ATOM 3014 O O . SER B 1 175 ? 9.221 11.539 89.165 1.00 35.23 172 SER B O 1
ATOM 3017 N N . VAL B 1 176 ? 8.078 13.475 89.230 1.00 35.27 173 VAL B N 1
ATOM 3018 C CA . VAL B 1 176 ? 7.797 13.461 87.799 1.00 30.05 173 VAL B CA 1
ATOM 3019 C C . VAL B 1 176 ? 8.112 14.827 87.218 1.00 32.96 173 VAL B C 1
ATOM 3020 O O . VAL B 1 176 ? 7.694 15.856 87.763 1.00 35.34 173 VAL B O 1
ATOM 3024 N N . ILE B 1 177 ? 8.865 14.846 86.128 1.00 33.24 174 ILE B N 1
ATOM 3025 C CA . ILE B 1 177 ? 9.076 16.102 85.412 1.00 31.96 174 ILE B CA 1
ATOM 3026 C C . ILE B 1 177 ? 8.581 15.932 83.973 1.00 38.76 174 ILE B C 1
ATOM 3027 O O . ILE B 1 177 ? 8.620 14.831 83.415 1.00 35.22 174 ILE B O 1
ATOM 3032 N N . ALA B 1 178 ? 8.074 17.019 83.394 1.00 38.88 175 ALA B N 1
ATOM 3033 C CA . ALA B 1 178 ? 7.621 17.021 82.004 1.00 40.85 175 ALA B CA 1
ATOM 3034 C C . ALA B 1 178 ? 8.658 17.759 81.160 1.00 38.56 175 ALA B C 1
ATOM 3035 O O . ALA B 1 178 ? 9.273 18.700 81.641 1.00 40.61 175 ALA B O 1
ATOM 3037 N N . PHE B 1 179 ? 8.878 17.308 79.928 1.00 34.76 176 PHE B N 1
ATOM 3038 C CA . PHE B 1 179 ? 9.723 18.040 78.986 1.00 38.41 176 PHE B CA 1
ATOM 3039 C C . PHE B 1 179 ? 9.080 17.988 77.592 1.00 36.88 176 PHE B C 1
ATOM 3040 O O . PHE B 1 179 ? 8.815 16.906 77.071 1.00 38.83 176 PHE B O 1
ATOM 3048 N N . PRO B 1 180 ? 8.777 19.162 77.008 1.00 40.87 177 PRO B N 1
ATOM 3049 C CA . PRO B 1 180 ? 8.978 20.486 77.608 1.00 36.10 177 PRO B CA 1
ATOM 3050 C C . PRO B 1 180 ? 7.963 20.799 78.708 1.00 43.83 177 PRO B C 1
ATOM 3051 O O . PRO B 1 180 ? 6.956 20.100 78.889 1.00 45.36 177 PRO B O 1
ATOM 3055 N N . GLY B 1 181 ? 8.239 21.850 79.462 1.00 43.56 178 GLY B N 1
ATOM 3056 C CA . GLY B 1 181 ? 7.289 22.313 80.459 1.00 51.26 178 GLY B CA 1
ATOM 3057 C C . GLY B 1 181 ? 6.310 23.255 79.782 1.00 62.70 178 GLY B C 1
ATOM 3058 O O . GLY B 1 181 ? 5.752 22.917 78.737 1.00 60.15 178 GLY B O 1
ATOM 3059 N N . LYS B 1 182 ? 6.109 24.432 80.369 1.00 65.03 179 LYS B N 1
ATOM 3060 C CA . LYS B 1 182 ? 5.245 25.450 79.767 1.00 71.54 179 LYS B CA 1
ATOM 3061 C C . LYS B 1 182 ? 5.885 26.834 79.830 1.00 65.90 179 LYS B C 1
ATOM 3062 O O . LYS B 1 182 ? 6.888 27.092 79.163 1.00 62.67 179 LYS B O 1
ATOM 3068 N N . GLU B 1 185 ? 9.305 26.469 80.824 1.00 68.86 182 GLU B N 1
ATOM 3069 C CA . GLU B 1 185 ? 10.506 26.508 79.999 1.00 62.60 182 GLU B CA 1
ATOM 3070 C C . GLU B 1 185 ? 10.797 25.147 79.376 1.00 49.28 182 GLU B C 1
ATOM 3071 O O . GLU B 1 185 ? 9.903 24.492 78.847 1.00 48.52 182 GLU B O 1
ATOM 3077 N N . ALA B 1 186 ? 12.057 24.732 79.444 1.00 45.46 183 ALA B N 1
ATOM 3078 C CA . ALA B 1 186 ? 12.481 23.459 78.877 1.00 44.78 183 ALA B CA 1
ATOM 3079 C C . ALA B 1 186 ? 11.902 22.270 79.639 1.00 43.16 183 ALA B C 1
ATOM 3080 O O . ALA B 1 186 ? 11.683 21.205 79.065 1.00 41.12 183 ALA B O 1
ATOM 3082 N N . THR B 1 187 ? 11.658 22.458 80.931 1.00 37.50 184 THR B N 1
ATOM 3083 C CA . THR B 1 187 ? 11.111 21.395 81.770 1.00 39.74 184 THR B CA 1
ATOM 3084 C C . THR B 1 187 ? 10.151 22.020 82.766 1.00 43.59 184 THR B C 1
ATOM 3085 O O . THR B 1 187 ? 10.169 23.234 82.986 1.00 42.48 184 THR B O 1
ATOM 3089 N N . ARG B 1 188 ? 9.319 21.186 83.380 1.00 39.67 185 ARG B N 1
ATOM 3090 C CA . ARG B 1 188 ? 8.459 21.633 84.458 1.00 41.59 185 ARG B CA 1
ATOM 3091 C C . ARG B 1 188 ? 8.309 20.524 85.474 1.00 38.35 185 ARG B C 1
ATOM 3092 O O . ARG B 1 188 ? 8.167 19.354 85.104 1.00 38.84 185 ARG B O 1
ATOM 3100 N N . LEU B 1 189 ? 8.354 20.884 86.750 1.00 39.10 186 LEU B N 1
ATOM 3101 C CA . LEU B 1 189 ? 8.176 19.880 87.798 1.00 39.09 186 LEU B CA 1
ATOM 3102 C C . LEU B 1 189 ? 6.684 19.604 87.976 1.00 44.52 186 LEU B C 1
ATOM 3103 O O . LEU B 1 189 ? 5.910 20.504 88.294 1.00 44.13 186 LEU B O 1
ATOM 3108 N N . VAL B 1 190 ? 6.286 18.361 87.757 1.00 42.11 187 VAL B N 1
ATOM 3109 C CA . VAL B 1 190 ? 4.877 17.975 87.785 1.00 40.37 187 VAL B CA 1
ATOM 3110 C C . VAL B 1 190 ? 4.452 17.568 89.184 1.00 37.02 187 VAL B C 1
ATOM 3111 O O . VAL B 1 190 ? 3.365 17.928 89.657 1.00 40.34 187 VAL B O 1
ATOM 3115 N N . GLN B 1 191 ? 5.300 16.794 89.850 1.00 40.40 188 GLN B N 1
ATOM 3116 C CA . GLN B 1 191 ? 5.093 16.546 91.266 1.00 40.59 188 GLN B CA 1
ATOM 3117 C C . GLN B 1 191 ? 6.432 16.394 91.946 1.00 35.36 188 GLN B C 1
ATOM 3118 O O . GLN B 1 191 ? 7.364 15.791 91.386 1.00 41.15 188 GLN B O 1
ATOM 3124 N N . PRO B 1 192 ? 6.522 16.900 93.173 1.00 37.06 189 PRO B N 1
ATOM 3125 C CA . PRO B 1 192 ? 7.698 16.701 94.016 1.00 41.67 189 PRO B CA 1
ATOM 3126 C C . PRO B 1 192 ? 7.757 15.245 94.448 1.00 38.30 189 PRO B C 1
ATOM 3127 O O . PRO B 1 192 ? 6.800 14.504 94.217 1.00 38.31 189 PRO B O 1
ATOM 3131 N N . PHE B 1 193 ? 8.856 14.842 95.071 1.00 34.81 190 PHE B N 1
ATOM 3132 C CA . PHE B 1 193 ? 8.961 13.472 95.556 1.00 33.97 190 PHE B CA 1
ATOM 3133 C C . PHE B 1 193 ? 7.837 13.115 96.512 1.00 36.93 190 PHE B C 1
ATOM 3134 O O . PHE B 1 193 ? 7.530 13.860 97.449 1.00 38.32 190 PHE B O 1
ATOM 3142 N N . SER B 1 194 ? 7.219 11.967 96.270 1.00 36.71 191 SER B N 1
ATOM 3143 C CA . SER B 1 194 ? 6.260 11.440 97.227 1.00 46.44 191 SER B CA 1
ATOM 3144 C C . SER B 1 194 ? 6.192 9.934 97.058 1.00 39.78 191 SER B C 1
ATOM 3145 O O . SER B 1 194 ? 6.795 9.375 96.151 1.00 35.34 191 SER B O 1
ATOM 3148 N N . SER B 1 195 ? 5.449 9.281 97.940 1.00 42.39 192 SER B N 1
ATOM 3149 C CA . SER B 1 195 ? 5.372 7.826 97.909 1.00 38.75 192 SER B CA 1
ATOM 3150 C C . SER B 1 195 ? 4.426 7.358 96.827 1.00 40.12 192 SER B C 1
ATOM 3151 O O . SER B 1 195 ? 4.371 6.175 96.518 1.00 45.21 192 SER B O 1
ATOM 3154 N N . GLU B 1 196 ? 3.683 8.286 96.230 1.00 39.67 193 GLU B N 1
ATOM 3155 C CA . GLU B 1 196 ? 2.691 7.912 95.216 1.00 50.52 193 GLU B CA 1
ATOM 3156 C C . GLU B 1 196 ? 2.703 8.868 94.022 1.00 45.56 193 GLU B C 1
ATOM 3157 O O . GLU B 1 196 ? 3.175 9.997 94.145 1.00 42.73 193 GLU B O 1
ATOM 3163 N N . VAL B 1 197 ? 2.188 8.413 92.876 1.00 39.52 194 VAL B N 1
ATOM 3164 C CA . VAL B 1 197 ? 1.957 9.287 91.725 1.00 42.78 194 VAL B CA 1
ATOM 3165 C C . VAL B 1 197 ? 0.604 9.999 91.855 1.00 52.55 194 VAL B C 1
ATOM 3166 O O . VAL B 1 197 ? -0.439 9.354 91.980 1.00 54.04 194 VAL B O 1
ATOM 3170 N N . ASN B 1 198 ? 0.639 11.332 91.854 1.00 47.54 195 ASN B N 1
ATOM 3171 C CA . ASN B 1 198 ? -0.564 12.157 91.896 1.00 46.28 195 ASN B CA 1
ATOM 3172 C C . ASN B 1 198 ? -1.265 12.163 90.540 1.00 49.39 195 ASN B C 1
ATOM 3173 O O . ASN B 1 198 ? -0.857 12.886 89.624 1.00 45.93 195 ASN B O 1
ATOM 3178 N N . VAL B 1 199 ? -2.321 11.362 90.414 1.00 52.42 196 VAL B N 1
ATOM 3179 C CA . VAL B 1 199 ? -2.969 11.152 89.120 1.00 58.19 196 VAL B CA 1
ATOM 3180 C C . VAL B 1 199 ? -3.594 12.419 88.548 1.00 56.35 196 VAL B C 1
ATOM 3181 O O . VAL B 1 199 ? -3.567 12.637 87.337 1.00 52.28 196 VAL B O 1
ATOM 3185 N N . ALA B 1 200 ? -4.155 13.250 89.422 1.00 61.97 197 ALA B N 1
ATOM 3186 C CA . ALA B 1 200 ? -4.804 14.484 88.999 1.00 63.69 197 ALA B CA 1
ATOM 3187 C C . ALA B 1 200 ? -3.793 15.461 88.408 1.00 57.25 197 ALA B C 1
ATOM 3188 O O . ALA B 1 200 ? -4.043 16.076 87.376 1.00 56.10 197 ALA B O 1
ATOM 3190 N N . ALA B 1 201 ? -2.649 15.596 89.069 1.00 55.13 198 ALA B N 1
ATOM 3191 C CA . ALA B 1 201 ? -1.588 16.461 88.576 1.00 55.60 198 ALA B CA 1
ATOM 3192 C C . ALA B 1 201 ? -1.091 16.002 87.200 1.00 60.91 198 ALA B C 1
ATOM 3193 O O . ALA B 1 201 ? -0.825 16.829 86.326 1.00 63.24 198 ALA B O 1
ATOM 3195 N N . LEU B 1 202 ? -0.964 14.688 87.008 1.00 55.96 199 LEU B N 1
ATOM 3196 C CA . LEU B 1 202 ? -0.549 14.152 85.712 1.00 56.10 199 LEU B CA 1
ATOM 3197 C C . LEU B 1 202 ? -1.511 14.523 84.588 1.00 56.28 199 LEU B C 1
ATOM 3198 O O . LEU B 1 202 ? -1.085 14.898 83.489 1.00 53.70 199 LEU B O 1
ATOM 3203 N N . GLU B 1 203 ? -2.808 14.401 84.854 1.00 58.50 200 GLU B N 1
ATOM 3204 C CA . GLU B 1 203 ? -3.801 14.733 83.840 1.00 70.72 200 GLU B CA 1
ATOM 3205 C C . GLU B 1 203 ? -3.727 16.207 83.455 1.00 75.72 200 GLU B C 1
ATOM 3206 O O . GLU B 1 203 ? -3.874 16.560 82.284 1.00 78.86 200 GLU B O 1
ATOM 3212 N N . ALA B 1 204 ? -3.487 17.063 84.444 1.00 73.12 201 ALA B N 1
ATOM 3213 C CA . ALA B 1 204 ? -3.505 18.508 84.228 1.00 71.18 201 ALA B CA 1
ATOM 3214 C C . ALA B 1 204 ? -2.227 19.039 83.586 1.00 70.74 201 ALA B C 1
ATOM 3215 O O . ALA B 1 204 ? -2.272 19.966 82.780 1.00 74.88 201 ALA B O 1
ATOM 3217 N N . GLU B 1 205 ? -1.091 18.448 83.938 1.00 64.03 202 GLU B N 1
ATOM 3218 C CA . GLU B 1 205 ? 0.208 18.976 83.529 1.00 67.12 202 GLU B CA 1
ATOM 3219 C C . GLU B 1 205 ? 0.732 18.434 82.196 1.00 65.58 202 GLU B C 1
ATOM 3220 O O . GLU B 1 205 ? 1.592 19.058 81.571 1.00 70.66 202 GLU B O 1
ATOM 3226 N N . LEU B 1 206 ? 0.235 17.277 81.764 1.00 54.25 203 LEU B N 1
ATOM 3227 C CA . LEU B 1 206 ? 0.783 16.641 80.570 1.00 49.14 203 LEU B CA 1
ATOM 3228 C C . LEU B 1 206 ? -0.027 16.966 79.309 1.00 53.67 203 LEU B C 1
ATOM 3229 O O . LEU B 1 206 ? -1.023 16.311 79.015 1.00 54.58 203 LEU B O 1
ATOM 3234 N N . VAL B 1 207 ? 0.412 17.979 78.572 1.00 54.00 204 VAL B N 1
ATOM 3235 C CA . VAL B 1 207 ? -0.236 18.351 77.316 1.00 56.78 204 VAL B CA 1
ATOM 3236 C C . VAL B 1 207 ? 0.797 18.380 76.193 1.00 53.30 204 VAL B C 1
ATOM 3237 O O . VAL B 1 207 ? 1.856 19.005 76.315 1.00 51.71 204 VAL B O 1
ATOM 3241 N N . ALA B 1 208 ? 0.496 17.684 75.106 1.00 56.64 205 ALA B N 1
ATOM 3242 C CA . ALA B 1 208 ? 1.468 17.524 74.038 1.00 58.27 205 ALA B CA 1
ATOM 3243 C C . ALA B 1 208 ? 1.583 18.802 73.222 1.00 58.60 205 ALA B C 1
ATOM 3244 O O . ALA B 1 208 ? 0.588 19.312 72.713 1.00 55.54 205 ALA B O 1
ATOM 3246 N N . ARG B 1 209 ? 2.806 19.313 73.121 1.00 57.02 206 ARG B N 1
ATOM 3247 C CA . ARG B 1 209 ? 3.110 20.510 72.351 1.00 68.73 206 ARG B CA 1
ATOM 3248 C C . ARG B 1 209 ? 4.611 20.736 72.371 1.00 61.74 206 ARG B C 1
ATOM 3249 O O . ARG B 1 209 ? 5.276 20.452 73.373 1.00 55.15 206 ARG B O 1
ATOM 3257 N N . GLY B 1 210 ? 5.145 21.241 71.265 1.00 52.34 207 GLY B N 1
ATOM 3258 C CA . GLY B 1 210 ? 6.526 21.682 71.227 1.00 55.70 207 GLY B CA 1
ATOM 3259 C C . GLY B 1 210 ? 7.545 20.595 70.923 1.00 52.41 207 GLY B C 1
ATOM 3260 O O . GLY B 1 210 ? 7.198 19.490 70.489 1.00 50.00 207 GLY B O 1
ATOM 3261 N N . GLY B 1 211 ? 8.814 20.943 71.136 1.00 49.64 208 GLY B N 1
ATOM 3262 C CA . GLY B 1 211 ? 9.938 20.081 70.823 1.00 47.12 208 GLY B CA 1
ATOM 3263 C C . GLY B 1 211 ? 10.323 19.184 71.987 1.00 47.52 208 GLY B C 1
ATOM 3264 O O . GLY B 1 211 ? 9.521 18.921 72.882 1.00 46.98 208 GLY B O 1
ATOM 3265 N N . THR B 1 212 ? 11.568 18.727 71.984 1.00 42.18 209 THR B N 1
ATOM 3266 C CA . THR B 1 212 ? 11.978 17.660 72.882 1.00 40.55 209 THR B CA 1
ATOM 3267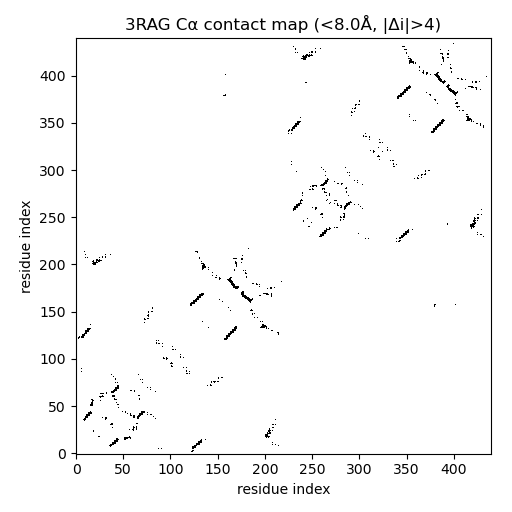 C C . THR B 1 212 ? 13.279 17.992 73.615 1.00 41.50 209 THR B C 1
ATOM 3268 O O . THR B 1 212 ? 14.368 17.650 73.121 1.00 40.48 209 THR B O 1
ATOM 3272 N N . PRO B 1 213 ? 13.177 18.650 74.791 1.00 42.70 210 PRO B N 1
ATOM 3273 C CA . PRO B 1 213 ? 14.362 19.025 75.574 1.00 41.74 210 PRO B CA 1
ATOM 3274 C C . PRO B 1 213 ? 14.855 17.885 76.490 1.00 36.64 210 PRO B C 1
ATOM 3275 O O . PRO B 1 213 ? 14.793 18.015 77.709 1.00 38.27 210 PRO B O 1
ATOM 3279 N N . THR B 1 214 ? 15.363 16.809 75.910 1.00 38.26 211 THR B N 1
ATOM 3280 C CA . THR B 1 214 ? 15.714 15.623 76.699 1.00 36.88 211 THR B CA 1
ATOM 3281 C C . THR B 1 214 ? 16.895 15.855 77.634 1.00 36.09 211 THR B C 1
ATOM 3282 O O . THR B 1 214 ? 16.896 15.381 78.768 1.00 35.09 211 THR B O 1
ATOM 3286 N N . GLY B 1 215 ? 17.894 16.597 77.164 1.00 37.07 212 GLY B N 1
ATOM 3287 C CA . GLY B 1 215 ? 19.037 16.921 78.000 1.00 38.87 212 GLY B CA 1
ATOM 3288 C C . GLY B 1 215 ? 18.651 17.721 79.231 1.00 40.35 212 GLY B C 1
ATOM 3289 O O . GLY B 1 215 ? 19.018 17.343 80.361 1.00 38.54 212 GLY B O 1
ATOM 3290 N N . PRO B 1 216 ? 17.916 18.834 79.034 1.00 38.87 213 PRO B N 1
ATOM 3291 C CA . PRO B 1 216 ? 17.433 19.581 80.204 1.00 40.10 213 PRO B CA 1
ATOM 3292 C C . PRO B 1 216 ? 16.612 18.723 81.163 1.00 37.61 213 PRO B C 1
ATOM 3293 O O . PRO B 1 216 ? 16.689 18.944 82.374 1.00 34.24 213 PRO B O 1
ATOM 3297 N N . ALA B 1 217 ? 15.837 17.775 80.642 1.00 35.03 214 ALA B N 1
ATOM 3298 C CA . ALA B 1 217 ? 15.061 16.896 81.517 1.00 37.42 214 ALA B CA 1
ATOM 3299 C C . ALA B 1 217 ? 16.010 16.114 82.402 1.00 35.04 214 ALA B C 1
ATOM 3300 O O . ALA B 1 217 ? 15.833 16.046 83.627 1.00 34.18 214 ALA B O 1
ATOM 3302 N N . ILE B 1 218 ? 17.023 15.512 81.790 1.00 32.07 215 ILE B N 1
ATOM 3303 C CA . ILE B 1 218 ? 17.947 14.670 82.568 1.00 33.78 215 ILE B CA 1
ATOM 3304 C C . ILE B 1 218 ? 18.717 15.495 83.619 1.00 36.69 215 ILE B C 1
ATOM 3305 O O . ILE B 1 218 ? 18.851 15.084 84.766 1.00 33.63 215 ILE B O 1
ATOM 3310 N N . ASP B 1 219 ? 19.199 16.666 83.229 1.00 36.53 216 ASP B N 1
ATOM 3311 C CA . ASP B 1 219 ? 19.875 17.552 84.180 1.00 34.29 216 ASP B CA 1
ATOM 3312 C C . ASP B 1 219 ? 18.964 17.939 85.358 1.00 35.14 216 ASP B C 1
ATOM 3313 O O . ASP B 1 219 ? 19.379 17.940 86.527 1.00 37.18 216 ASP B O 1
ATOM 3318 N N . HIS B 1 220 ? 17.731 18.313 85.039 1.00 32.72 217 HIS B N 1
ATOM 3319 C CA . HIS B 1 220 ? 16.774 18.694 86.075 1.00 33.61 217 HIS B CA 1
ATOM 3320 C C . HIS B 1 220 ? 16.534 17.525 87.028 1.00 36.64 217 HIS B C 1
ATOM 3321 O O . HIS B 1 220 ? 16.562 17.673 88.253 1.00 32.60 217 HIS B O 1
ATOM 3328 N N . ALA B 1 221 ? 16.326 16.343 86.455 1.00 32.03 218 ALA B N 1
ATOM 3329 C CA . ALA B 1 221 ? 16.095 15.160 87.255 1.00 29.23 218 ALA B CA 1
ATOM 3330 C C . ALA B 1 221 ? 17.265 14.885 88.189 1.00 31.99 218 ALA B C 1
ATOM 3331 O O . ALA B 1 221 ? 17.083 14.482 89.345 1.00 30.05 218 ALA B O 1
ATOM 3333 N N . ALA B 1 222 ? 18.475 15.038 87.676 1.00 31.52 219 ALA B N 1
ATOM 3334 C CA . ALA B 1 222 ? 19.643 14.765 88.512 1.00 32.97 219 ALA B CA 1
ATOM 3335 C C . ALA B 1 222 ? 19.700 15.779 89.642 1.00 34.10 219 ALA B C 1
ATOM 3336 O O . ALA B 1 222 ? 19.989 15.417 90.785 1.00 35.45 219 ALA B O 1
ATOM 3338 N N . ASP B 1 223 ? 19.433 17.054 89.336 1.00 34.93 220 ASP B N 1
ATOM 3339 C CA . ASP B 1 223 ? 19.370 18.080 90.388 1.00 36.72 220 ASP B CA 1
ATOM 3340 C C . ASP B 1 223 ? 18.343 17.745 91.471 1.00 37.64 220 ASP B C 1
ATOM 3341 O O . ASP B 1 223 ? 18.612 17.927 92.666 1.00 34.98 220 ASP B O 1
ATOM 3346 N N . LEU B 1 224 ? 17.170 17.255 91.059 1.00 32.65 221 LEU B N 1
ATOM 3347 C CA . LEU B 1 224 ? 16.134 16.856 92.024 1.00 34.75 221 LEU B CA 1
ATOM 3348 C C . LEU B 1 224 ? 16.632 15.741 92.937 1.00 34.67 221 LEU B C 1
ATOM 3349 O O . LEU B 1 224 ? 16.390 15.756 94.137 1.00 34.54 221 LEU B O 1
ATOM 3354 N N . LEU B 1 225 ? 17.322 14.768 92.361 1.00 31.47 222 LEU B N 1
ATOM 3355 C CA . LEU B 1 225 ? 17.810 13.624 93.136 1.00 33.43 222 LEU B CA 1
AT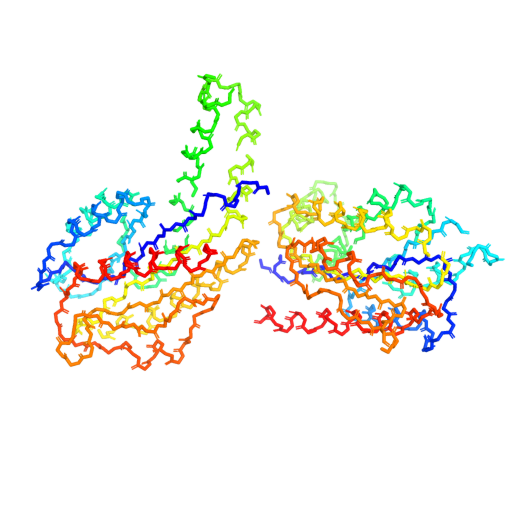OM 3356 C C . LEU B 1 225 ? 18.866 14.070 94.139 1.00 34.88 222 LEU B C 1
ATOM 3357 O O . LEU B 1 225 ? 18.860 13.634 95.296 1.00 33.76 222 LEU B O 1
ATOM 3362 N N . LEU B 1 226 ? 19.781 14.925 93.695 1.00 33.44 223 LEU B N 1
ATOM 3363 C CA . LEU B 1 226 ? 20.804 15.443 94.617 1.00 33.84 223 LEU B CA 1
ATOM 3364 C C . LEU B 1 226 ? 20.186 16.284 95.737 1.00 39.27 223 LEU B C 1
ATOM 3365 O O . LEU B 1 226 ? 20.617 16.203 96.887 1.00 40.99 223 LEU B O 1
ATOM 3370 N N . SER B 1 227 ? 19.172 17.085 95.413 1.00 35.86 224 SER B N 1
ATOM 3371 C CA . SER B 1 227 ? 18.485 17.866 96.438 1.00 36.63 224 SER B CA 1
ATOM 3372 C C . SER B 1 227 ? 17.782 16.924 97.413 1.00 36.07 224 SER B C 1
ATOM 3373 O O . SER B 1 227 ? 17.802 17.131 98.617 1.00 36.56 224 SER B O 1
ATOM 3376 N N . HIS B 1 228 ? 17.137 15.893 96.882 1.00 31.94 225 HIS B N 1
ATOM 3377 C CA . HIS B 1 228 ? 16.392 14.999 97.765 1.00 34.43 225 HIS B CA 1
ATOM 3378 C C . HIS B 1 228 ? 17.328 14.294 98.739 1.00 39.73 225 HIS B C 1
ATOM 3379 O O . HIS B 1 228 ? 16.982 14.108 99.911 1.00 37.54 225 HIS B O 1
ATOM 3386 N N . ALA B 1 229 ? 18.504 13.882 98.257 1.00 35.66 226 ALA B N 1
ATOM 3387 C CA . ALA B 1 229 ? 19.494 13.248 99.142 1.00 41.51 226 ALA B CA 1
ATOM 3388 C C . ALA B 1 229 ? 19.865 14.159 100.302 1.00 40.34 226 ALA B C 1
ATOM 3389 O O . ALA B 1 229 ? 19.974 13.708 101.453 1.00 39.58 226 ALA B O 1
ATOM 3391 N N . ARG B 1 230 ? 20.039 15.451 100.014 1.00 37.80 227 ARG B N 1
ATOM 3392 C CA . ARG B 1 230 ? 20.325 16.422 101.066 1.00 41.38 227 ARG B CA 1
ATOM 3393 C C . ARG B 1 230 ? 19.116 16.593 101.990 1.00 43.35 227 ARG B C 1
ATOM 3394 O O . ARG B 1 230 ? 19.266 16.716 103.208 1.00 43.80 227 ARG B O 1
ATOM 3402 N N . ASN B 1 231 ? 17.919 16.614 101.409 1.00 38.66 228 ASN B N 1
ATOM 3403 C CA . ASN B 1 231 ? 16.701 16.765 102.205 1.00 36.30 228 ASN B CA 1
ATOM 3404 C C . ASN B 1 231 ? 16.459 15.579 103.159 1.00 44.90 228 ASN B C 1
ATOM 3405 O O . ASN B 1 231 ? 16.048 15.778 104.298 1.00 48.20 228 ASN B O 1
ATOM 3410 N N . VAL B 1 232 ? 16.727 14.357 102.710 1.00 40.09 229 VAL B N 1
ATOM 3411 C CA . VAL B 1 232 ? 16.504 13.188 103.577 1.00 49.73 229 VAL B CA 1
ATOM 3412 C C . VAL B 1 232 ? 17.660 12.942 104.552 1.00 58.39 229 VAL B C 1
ATOM 3413 O O . VAL B 1 232 ? 17.485 12.268 105.567 1.00 59.06 229 VAL B O 1
ATOM 3417 N N . ASP B 1 233 ? 18.839 13.469 104.232 1.00 62.55 230 ASP B N 1
ATOM 3418 C CA . ASP B 1 233 ? 19.996 13.341 105.110 1.00 70.14 230 ASP B CA 1
ATOM 3419 C C . ASP B 1 233 ? 19.986 14.441 106.166 1.00 73.60 230 ASP B C 1
ATOM 3420 O O . ASP B 1 233 ? 20.013 14.161 107.364 1.00 79.00 230 ASP B O 1
#

Organism: Alicyclobacillus acidocaldarius subsp. acidocaldarius (strain ATCC 27009 / DSM 446 / BCRC 14685 / JCM 5260 / KCTC 1825 / NBRC 15652 / NCIMB 11725 / NRRL B-14509 / 104-IA) (NCBI:txid521098)